Protein 8VSR (pdb70)

Structure (mmCIF, N/CA/C/O backbone):
data_8VSR
#
_entry.id   8VSR
#
_cell.length_a   67.494
_cell.length_b   67.494
_cell.length_c   232.208
_cell.angle_alpha   90.000
_cell.angle_beta   90.000
_cell.angle_gamma   120.000
#
_symmetry.space_group_name_H-M   'P 61'
#
loop_
_entity.id
_entity.type
_entity.pdbx_description
1 polymer Prx
2 polymer Esub1
3 non-polymer DI(HYDROXYETHYL)ETHER
4 non-polymer 'PHOSPHATE ION'
5 water water
#
loop_
_atom_site.group_PDB
_atom_site.id
_atom_site.type_symbol
_atom_site.label_atom_id
_atom_site.label_alt_id
_atom_site.label_comp_id
_atom_site.label_asym_id
_atom_site.label_entity_id
_atom_site.label_seq_id
_atom_site.pdbx_PDB_ins_code
_atom_site.Cartn_x
_atom_site.Cartn_y
_atom_site.Cartn_z
_atom_site.occupancy
_atom_site.B_iso_or_equiv
_atom_site.auth_seq_id
_atom_site.auth_comp_id
_atom_site.auth_asym_id
_atom_site.auth_atom_id
_atom_site.pdbx_PDB_model_num
ATOM 1 N N . MET A 1 1 ? -12.02751 -12.68047 -23.60567 1.000 77.40949 1 MET A N 1
ATOM 2 C CA . MET A 1 1 ? -11.94305 -14.10143 -23.15688 1.000 71.38021 1 MET A CA 1
ATOM 3 C C . MET A 1 1 ? -13.11905 -14.43548 -22.24324 1.000 70.60357 1 MET A C 1
ATOM 4 O O . MET A 1 1 ? -13.49357 -13.63970 -21.38227 1.000 70.71216 1 MET A O 1
ATOM 20 N N . LEU A 1 2 ? -13.70500 -15.61204 -22.44593 1.000 80.93898 2 LEU A N 1
ATOM 21 C CA . LEU A 1 2 ? -14.80825 -16.08157 -21.62085 1.000 77.63392 2 LEU A CA 1
ATOM 22 C C . LEU A 1 2 ? -14.26002 -16.79960 -20.39734 1.000 67.03392 2 LEU A C 1
ATOM 23 O O . LEU A 1 2 ? -13.34255 -17.61681 -20.50065 1.000 67.60542 2 LEU A O 1
ATOM 39 N N . TYR A 1 3 ? -14.83164 -16.49090 -19.23761 1.000 70.93312 3 TYR A N 1
ATOM 40 C CA . TYR A 1 3 ? -14.44888 -17.11251 -17.97815 1.000 72.18775 3 TYR A CA 1
ATOM 41 C C . TYR A 1 3 ? -15.59403 -17.96776 -17.44796 1.000 66.21236 3 TYR A C 1
ATOM 42 O O . TYR A 1 3 ? -16.73237 -17.89602 -17.91868 1.000 65.04140 3 TYR A O 1
ATOM 60 N N . ILE A 1 4 ? -15.27060 -18.78019 -16.43931 1.000 68.84008 4 ILE A N 1
ATOM 61 C CA . ILE A 1 4 ? -16.21398 -19.77330 -15.93475 1.000 68.14568 4 ILE A CA 1
ATOM 62 C C . ILE A 1 4 ? -17.36903 -19.11487 -15.19353 1.000 72.04585 4 ILE A C 1
ATOM 63 O O . ILE A 1 4 ? -18.48116 -19.65663 -15.16268 1.000 69.81845 4 ILE A O 1
ATOM 79 N N . ASP A 1 5 ? -17.14059 -17.94592 -14.59302 1.000 71.95303 5 ASP A N 1
ATOM 80 C CA . ASP A 1 5 ? -18.20622 -17.26269 -13.86869 1.000 67.55908 5 ASP A CA 1
ATOM 81 C C . ASP A 1 5 ? -19.20127 -16.59419 -14.80739 1.000 63.25054 5 ASP A C 1
ATOM 82 O O . ASP A 1 5 ? -20.38585 -16.48289 -14.47220 1.000 66.25560 5 ASP A O 1
ATOM 91 N N . GLU A 1 6 ? -18.74385 -16.14347 -15.97624 1.000 64.49536 6 GLU A N 1
ATOM 92 C CA . GLU A 1 6 ? -19.63615 -15.46947 -16.91153 1.000 63.35581 6 GLU A CA 1
ATOM 93 C C . GLU A 1 6 ? -20.56239 -16.45749 -17.60513 1.000 61.86710 6 GLU A C 1
ATOM 94 O O . GLU A 1 6 ? -21.71963 -16.12551 -17.89138 1.000 60.46756 6 GLU A O 1
ATOM 106 N N . PHE A 1 7 ? -20.07917 -17.67225 -17.86209 1.000 64.49489 7 PHE A N 1
ATOM 107 C CA . PHE A 1 7 ? -20.89853 -18.67802 -18.52730 1.000 62.69851 7 PHE A CA 1
ATOM 108 C C . PHE A 1 7 ? -22.01632 -19.16551 -17.61260 1.000 60.66787 7 PHE A C 1
ATOM 109 O O . PHE A 1 7 ? -23.18410 -19.20998 -18.01589 1.000 59.36368 7 PHE A O 1
ATOM 126 N N . LYS A 1 8 ? -21.68101 -19.53397 -16.37255 1.000 56.11473 8 LYS A N 1
ATOM 127 C CA . LYS A 1 8 ? -22.71512 -19.96844 -15.43849 1.000 60.61281 8 LYS A CA 1
ATOM 128 C C . LYS A 1 8 ? -23.71484 -18.84997 -15.17423 1.000 56.51967 8 LYS A C 1
ATOM 129 O O . LYS A 1 8 ? -24.92159 -19.09715 -15.06498 1.000 53.44446 8 LYS A O 1
ATOM 148 N N . GLU A 1 9 ? -23.22919 -17.61144 -15.05855 1.000 55.48538 9 GLU A N 1
ATOM 149 C CA . GLU A 1 9 ? -24.12785 -16.48835 -14.81742 1.000 53.82759 9 GLU A CA 1
ATOM 150 C C . GLU A 1 9 ? -25.17040 -16.37470 -15.92189 1.000 50.98480 9 GLU A C 1
ATOM 151 O O . GLU A 1 9 ? -26.35917 -16.17256 -15.64657 1.000 47.42009 9 GLU A O 1
ATOM 163 N N . ALA A 1 10 ? -24.74353 -16.50362 -17.18089 1.000 47.00901 10 ALA A N 1
ATOM 164 C CA . ALA A 1 10 ? -25.68380 -16.46343 -18.29296 1.000 51.67465 10 ALA A CA 1
ATOM 165 C C . ALA A 1 10 ? -26.65774 -17.63286 -18.26298 1.000 54.70168 10 ALA A C 1
ATOM 166 O O . ALA A 1 10 ? -27.75288 -17.52961 -18.82793 1.000 50.92146 10 ALA A O 1
ATOM 173 N N . ILE A 1 11 ? -26.28448 -18.74317 -17.62392 1.000 53.44172 11 ILE A N 1
ATOM 174 C CA . ILE A 1 11 ? -27.18887 -19.88335 -17.51609 1.000 49.52363 11 ILE A CA 1
ATOM 175 C C . ILE A 1 11 ? -28.21636 -19.64766 -16.41553 1.000 47.53851 11 ILE A C 1
ATOM 176 O O . ILE A 1 11 ? -29.39703 -19.97763 -16.57390 1.000 48.01647 11 ILE A O 1
ATOM 192 N N . ASP A 1 12 ? -27.78763 -19.06733 -15.28940 1.000 51.46544 12 ASP A N 1
ATOM 193 C CA . ASP A 1 12 ? -28.71810 -18.78553 -14.19970 1.000 50.48359 12 ASP A CA 1
ATOM 194 C C . ASP A 1 12 ? -29.67350 -17.64988 -14.54790 1.000 49.22841 12 ASP A C 1
ATOM 195 O O . ASP A 1 12 ? -30.77531 -17.57416 -13.99297 1.000 48.66588 12 ASP A O 1
ATOM 204 N N . LYS A 1 13 ? -29.26733 -16.74566 -15.44104 1.000 48.39427 13 LYS A N 1
ATOM 205 C CA . LYS A 1 13 ? -30.12200 -15.63816 -15.85052 1.000 44.30813 13 LYS A CA 1
ATOM 206 C C . LYS A 1 13 ? -31.17271 -16.05042 -16.86921 1.000 40.62015 13 LYS A C 1
ATOM 207 O O . LYS A 1 13 ? -32.07091 -15.25561 -17.16779 1.000 42.29405 13 LYS A O 1
ATOM 226 N N . GLY A 1 14 ? -31.08336 -17.26433 -17.40294 1.000 40.04535 14 GLY A N 1
ATOM 227 C CA . GLY A 1 14 ? -31.98633 -17.69429 -18.44746 1.000 41.17473 14 GLY A CA 1
ATOM 228 C C . GLY A 1 14 ? -31.59100 -17.25905 -19.83624 1.000 42.31709 14 GLY A C 1
ATOM 229 O O . GLY A 1 14 ? -32.40647 -17.37087 -20.75832 1.000 39.80894 14 GLY A O 1
ATOM 233 N N . TYR A 1 15 ? -30.36464 -16.76375 -20.01583 1.000 44.25425 15 TYR A N 1
ATOM 234 C CA . TYR A 1 15 ? -29.91227 -16.33933 -21.33449 1.000 44.610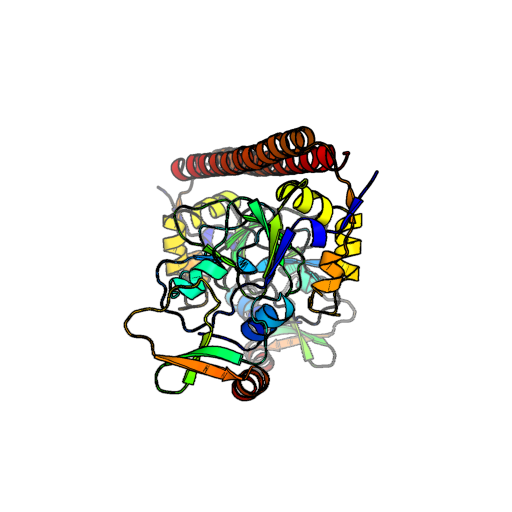57 15 TYR A CA 1
ATOM 235 C C . TYR A 1 15 ? -29.44466 -17.51857 -22.17847 1.000 47.91969 15 TYR A C 1
ATOM 236 O O . TYR A 1 15 ? -29.56846 -17.48220 -23.40845 1.000 49.11112 15 TYR A O 1
ATOM 254 N N . ILE A 1 16 ? -28.91102 -18.55955 -21.54523 1.000 50.61703 16 ILE A N 1
ATOM 255 C CA . ILE A 1 16 ? -28.54749 -19.80429 -22.21377 1.000 47.31676 16 ILE A CA 1
ATOM 256 C C . ILE A 1 16 ? -29.57195 -20.84432 -21.77753 1.000 42.63712 16 ILE A C 1
ATOM 257 O O . ILE A 1 16 ? -29.47812 -21.40472 -20.67954 1.000 47.71821 16 ILE A O 1
ATOM 273 N N . LEU A 1 17 ? -30.55721 -21.10255 -22.62819 1.000 44.53726 17 LEU A N 1
ATOM 274 C CA . LEU A 1 17 ? -31.58973 -22.08923 -22.35821 1.000 45.78581 17 LEU A CA 1
ATOM 275 C C . LEU A 1 17 ? -31.35342 -23.32718 -23.21105 1.000 51.57847 17 LEU A C 1
ATOM 276 O O . LEU A 1 17 ? -30.73049 -23.27263 -24.27438 1.000 47.13183 17 LEU A O 1
ATOM 292 N N . GLY A 1 18 ? -31.86704 -24.45429 -22.72909 1.000 56.15213 18 GLY A N 1
ATOM 293 C CA . GLY A 1 18 ? -31.70797 -25.70998 -23.43000 1.000 61.25005 18 GLY A CA 1
ATOM 294 C C . GLY A 1 18 ? -30.43139 -26.42532 -23.04986 1.000 60.31229 18 GLY A C 1
ATOM 295 O O . GLY A 1 18 ? -29.66163 -26.00168 -22.18410 1.000 54.84879 18 GLY A O 1
ATOM 299 N N . ASP A 1 19 ? -30.20320 -27.54534 -23.72932 1.000 54.01498 19 ASP A N 1
ATOM 300 C CA . ASP A 1 19 ? -29.05138 -28.39140 -23.45673 1.000 60.63553 19 ASP A CA 1
ATOM 301 C C . ASP A 1 19 ? -27.84222 -28.05494 -24.31929 1.000 57.14803 19 ASP A C 1
ATOM 302 O O . ASP A 1 19 ? -26.76272 -28.60773 -24.08254 1.000 58.89405 19 ASP A O 1
ATOM 311 N N . THR A 1 20 ? -27.98679 -27.16198 -25.29668 1.000 57.98658 20 THR A N 1
ATOM 312 C CA . THR A 1 20 ? -26.89559 -26.79467 -26.18620 1.000 57.12081 20 THR A CA 1
ATOM 313 C C . THR A 1 20 ? -26.71611 -25.28321 -26.19549 1.000 51.86473 20 THR A C 1
ATOM 314 O O . THR A 1 20 ? -27.59073 -24.52657 -25.76529 1.000 51.53749 20 THR A O 1
ATOM 325 N N . VAL A 1 21 ? -25.55952 -24.85611 -26.69683 1.000 56.67972 21 VAL A N 1
ATOM 326 C CA . VAL A 1 21 ? -25.19756 -23.44442 -26.75226 1.000 53.46508 21 VAL A CA 1
ATOM 327 C C . VAL A 1 21 ? -24.21529 -23.24675 -27.89712 1.000 46.64441 21 VAL A C 1
ATOM 328 O O . VAL A 1 21 ? -23.36857 -24.10528 -28.15968 1.000 47.98411 21 VAL A O 1
ATOM 341 N N . ALA A 1 22 ? -24.33328 -22.11182 -28.58095 1.000 49.19615 22 ALA A N 1
ATOM 342 C CA . ALA A 1 22 ? -23.37148 -21.74143 -29.60980 1.000 49.22307 22 ALA A CA 1
ATOM 343 C C . ALA A 1 22 ? -22.08985 -21.25077 -28.94886 1.000 48.78505 22 ALA A C 1
ATOM 344 O O . ALA A 1 22 ? -22.13022 -20.41085 -28.04349 1.000 49.32195 22 ALA A O 1
ATOM 351 N N . ILE A 1 23 ? -20.95432 -21.77749 -29.40039 1.000 45.67860 23 ILE A N 1
ATOM 352 C CA . ILE A 1 23 ? -19.65604 -21.48726 -28.80614 1.000 51.32995 23 ILE A CA 1
ATOM 353 C C . ILE A 1 23 ? -18.68832 -21.10489 -29.91631 1.000 53.07237 23 ILE A C 1
ATOM 354 O O . ILE A 1 23 ? -18.52843 -21.84938 -30.89053 1.000 53.78053 23 ILE A O 1
ATOM 370 N N . VAL A 1 24 ? -18.05050 -19.94799 -29.77186 1.000 57.30696 24 VAL A N 1
ATOM 371 C CA . VAL A 1 24 ? -16.96667 -19.54163 -30.65785 1.000 58.87319 24 VAL A CA 1
ATOM 372 C C . VAL A 1 24 ? -15.65770 -20.06044 -30.08052 1.000 60.69612 24 VAL A C 1
ATOM 373 O O . VAL A 1 24 ? -15.36531 -19.85380 -28.89604 1.000 62.50392 24 VAL A O 1
ATOM 386 N N . ARG A 1 25 ? -14.86673 -20.73130 -30.91374 1.000 63.94412 25 ARG A N 1
ATOM 387 C CA . ARG A 1 25 ? -13.57770 -21.27891 -30.50660 1.000 64.29437 25 ARG A CA 1
ATOM 388 C C . ARG A 1 25 ? -12.46187 -20.56654 -31.26139 1.000 64.18025 25 ARG A C 1
ATOM 389 O O . ARG A 1 25 ? -12.46398 -20.53742 -32.49789 1.000 64.08503 25 ARG A O 1
ATOM 410 N N . LYS A 1 26 ? -11.51682 -19.99631 -30.51378 1.000 72.71854 26 LYS A N 1
ATOM 411 C CA . LYS A 1 26 ? -10.28991 -19.45478 -31.08415 1.000 76.20623 26 LYS A CA 1
ATOM 412 C C . LYS A 1 26 ? -9.20574 -20.52126 -30.99928 1.000 76.50342 26 LYS A C 1
ATOM 413 O O . LYS A 1 26 ? -8.83107 -20.94095 -29.89905 1.000 82.17348 26 LYS A O 1
ATOM 432 N N . ASN A 1 27 ? -8.70613 -20.96119 -32.15019 1.000 86.19320 27 ASN A N 1
ATOM 433 C CA . ASN A 1 27 ? -7.57664 -21.88599 -32.19610 1.000 93.41621 27 ASN A CA 1
ATOM 434 C C . ASN A 1 27 ? -7.83567 -23.12361 -31.34152 1.000 88.34756 27 ASN A C 1
ATOM 435 O O . ASN A 1 27 ? -6.93226 -23.66384 -30.69911 1.000 88.16041 27 ASN A O 1
ATOM 446 N N . GLY A 1 28 ? -9.08955 -23.57318 -31.32807 1.000 73.86338 28 GLY A N 1
ATOM 447 C CA . GLY A 1 28 ? -9.46552 -24.79041 -30.65181 1.000 75.38457 28 GLY A CA 1
ATOM 448 C C . GLY A 1 28 ? -9.97168 -24.62024 -29.23497 1.000 83.08063 28 GLY A C 1
ATOM 449 O O . GLY A 1 28 ? -10.66880 -25.50983 -28.73342 1.000 80.59322 28 GLY A O 1
ATOM 453 N N . LYS A 1 29 ? -9.64243 -23.51881 -28.57068 1.000 70.37824 29 LYS A N 1
ATOM 454 C CA . LYS A 1 29 ? -10.06663 -23.29776 -27.19662 1.000 67.76923 29 LYS A CA 1
ATOM 455 C C . LYS A 1 29 ? -11.27680 -22.36799 -27.14708 1.000 67.49139 29 LYS A C 1
ATOM 456 O O . LYS A 1 29 ? -11.52749 -21.57435 -28.05920 1.000 65.62052 29 LYS A O 1
ATOM 475 N N . ILE A 1 30 ? -12.02620 -22.47953 -26.05142 1.000 79.03739 30 ILE A N 1
ATOM 476 C CA . ILE A 1 30 ? -13.25587 -21.71498 -25.88067 1.000 74.65054 30 ILE A CA 1
ATOM 477 C C . ILE A 1 30 ? -12.90603 -20.23884 -25.74794 1.000 72.46868 30 ILE A C 1
ATOM 478 O O . ILE A 1 30 ? -12.12249 -19.84625 -24.87603 1.000 74.90123 30 ILE A O 1
ATOM 494 N N . PHE A 1 31 ? -13.48861 -19.41533 -26.61113 1.000 68.68442 31 PHE A N 1
ATOM 495 C CA . PHE A 1 31 ? -13.32502 -17.96766 -26.56299 1.000 74.88079 31 PHE A CA 1
ATOM 496 C C . PHE A 1 31 ? -14.55669 -17.24380 -26.05770 1.000 70.67474 31 PHE A C 1
ATOM 497 O O . PHE A 1 31 ? -14.43844 -16.34656 -25.21924 1.000 57.74846 31 PHE A O 1
ATOM 514 N N . ASP A 1 32 ? -15.74018 -17.62722 -26.52477 1.000 59.75716 32 ASP A N 1
ATOM 515 C CA . ASP A 1 32 ? -16.96391 -16.93866 -26.14703 1.000 53.32075 32 ASP A CA 1
ATOM 516 C C . ASP A 1 32 ? -18.15244 -17.82752 -26.47947 1.000 51.44722 32 ASP A C 1
ATOM 517 O O . ASP A 1 32 ? -18.03155 -18.82507 -27.19506 1.000 57.22179 32 ASP A O 1
ATOM 526 N N . TYR A 1 33 ? -19.30462 -17.45212 -25.93699 1.000 49.10859 33 TYR A N 1
ATOM 527 C CA . TYR A 1 33 ? -20.58901 -18.03832 -26.28717 1.000 48.20094 33 TYR A CA 1
ATOM 528 C C . TYR A 1 33 ? -21.39722 -17.02082 -27.08103 1.000 47.03099 33 TYR A C 1
ATOM 529 O O . TYR A 1 33 ? -21.08261 -15.82844 -27.11233 1.000 45.99366 33 TYR A O 1
ATOM 547 N N . VAL A 1 34 ? -22.45977 -17.50164 -27.72066 1.000 52.24325 34 VAL A N 1
ATOM 548 C CA . VAL A 1 34 ? -23.31353 -16.66842 -28.55797 1.000 48.78997 34 VAL A CA 1
ATOM 549 C C . VAL A 1 34 ? -24.76480 -16.91940 -28.17379 1.000 52.38000 34 VAL A C 1
ATOM 550 O O . VAL A 1 34 ? -25.21959 -18.06857 -28.16434 1.000 48.81129 34 VAL A O 1
ATOM 563 N N . LEU A 1 35 ? -25.48433 -15.85209 -27.85963 1.000 57.18399 35 LEU A N 1
ATOM 564 C CA . LEU A 1 35 ? -26.89757 -15.93249 -27.51863 1.000 58.40647 35 LEU A CA 1
ATOM 565 C C . LEU A 1 35 ? -27.74107 -15.72409 -28.76635 1.000 59.46719 35 LEU A C 1
ATOM 566 O O . LEU A 1 35 ? -27.23401 -15.32984 -29.81941 1.000 56.46623 35 LEU A O 1
ATOM 582 N N . PRO A 1 36 ? -29.04861 -15.99267 -28.68313 1.000 75.15057 36 PRO A N 1
ATOM 583 C CA . PRO A 1 36 ? -29.87135 -16.02601 -29.90654 1.000 79.36920 36 PRO A CA 1
ATOM 584 C C . PRO A 1 36 ? -29.70884 -14.84431 -30.85065 1.000 75.79844 36 PRO A C 1
ATOM 585 O O . PRO A 1 36 ? -29.61114 -15.05866 -32.06587 1.000 73.15099 36 PRO A O 1
ATOM 596 N N . HIS A 1 37 ? -29.67329 -13.61147 -30.34785 1.000 55.32288 37 HIS A N 1
ATOM 597 C CA . HIS A 1 37 ? -29.74023 -12.43732 -31.21029 1.000 52.77257 37 HIS A CA 1
ATOM 598 C C . HIS A 1 37 ? -28.41056 -11.70014 -31.31889 1.000 48.59796 37 HIS A C 1
ATOM 599 O O . HIS A 1 37 ? -28.38602 -10.52814 -31.70907 1.000 49.60804 37 HIS A O 1
ATOM 613 N N . GLU A 1 38 ? -27.30687 -12.36478 -31.00494 1.000 50.35931 38 GLU A N 1
ATOM 614 C CA . GLU A 1 38 ? -26.00180 -11.72527 -31.00532 1.000 47.36910 38 GLU A CA 1
ATOM 615 C C . GLU A 1 38 ? -25.30401 -11.91459 -32.34743 1.000 48.65499 38 GLU A C 1
ATOM 616 O O . GLU A 1 38 ? -25.64021 -12.80023 -33.13704 1.000 46.59742 38 GLU A O 1
ATOM 628 N N . LYS A 1 39 ? -24.32217 -11.05352 -32.59764 1.000 64.04048 39 LYS A N 1
ATOM 629 C CA . LYS A 1 39 ? -23.65702 -10.96235 -33.89047 1.000 59.99915 39 LYS A CA 1
ATOM 630 C C . LYS A 1 39 ? -22.34824 -11.73974 -33.84136 1.000 56.30419 39 LYS A C 1
ATOM 631 O O . LYS A 1 39 ? -21.46818 -11.43079 -33.03007 1.000 48.93852 39 LYS A O 1
ATOM 650 N N . VAL A 1 40 ? -22.22842 -12.75045 -34.69910 1.000 59.07815 40 VAL A N 1
ATOM 651 C CA . VAL A 1 40 ? -20.98504 -13.49555 -34.85375 1.000 58.53934 40 VAL A CA 1
ATOM 652 C C . VAL A 1 40 ? -20.19382 -12.87949 -35.99943 1.000 63.31294 40 VAL A C 1
ATOM 653 O O . VAL A 1 40 ? -20.73899 -12.62999 -37.08218 1.000 72.75078 40 VAL A O 1
ATOM 666 N N . ARG A 1 41 ? -18.91004 -12.62574 -35.76167 1.000 65.80658 41 ARG A N 1
ATOM 667 C CA . ARG A 1 41 ? -18.06960 -12.02128 -36.78449 1.000 77.37828 41 ARG A CA 1
ATOM 668 C C . ARG A 1 41 ? -17.82881 -13.00687 -37.92199 1.000 80.01814 41 ARG A C 1
ATOM 669 O O . ARG A 1 41 ? -17.86821 -14.22705 -37.73917 1.000 76.49629 41 ARG A O 1
ATOM 690 N N . ASP A 1 42 ? -17.57958 -12.46170 -39.11394 1.000 82.86235 42 ASP A N 1
ATOM 691 C CA . ASP A 1 42 ? -17.41240 -13.30393 -40.29034 1.000 86.76185 42 ASP A CA 1
ATOM 692 C C . ASP A 1 42 ? -16.26708 -14.29477 -40.13953 1.000 84.32609 42 ASP A C 1
ATOM 693 O O . ASP A 1 42 ? -16.28277 -15.34261 -40.79607 1.000 80.87484 42 ASP A O 1
ATOM 702 N N . ASP A 1 43 ? -15.29164 -14.00138 -39.28446 1.000 83.62918 43 ASP A N 1
ATOM 703 C CA . ASP A 1 43 ? -14.07988 -14.79772 -39.18732 1.000 78.80157 43 ASP A CA 1
ATOM 704 C C . ASP A 1 43 ? -14.06788 -15.73124 -37.98290 1.000 79.73401 43 ASP A C 1
ATOM 705 O O . ASP A 1 43 ? -13.00746 -16.26627 -37.64229 1.000 78.15487 43 ASP A O 1
ATOM 714 N N . GLU A 1 44 ? -15.20689 -15.94512 -37.33331 1.000 76.35875 44 GLU A N 1
ATOM 715 C CA . GLU A 1 44 ? -15.25684 -16.71982 -36.10287 1.000 71.49674 44 GLU A CA 1
ATOM 716 C C . GLU A 1 44 ? -15.93842 -18.06201 -36.32957 1.000 68.26169 44 GLU A C 1
ATOM 717 O O . GLU A 1 44 ? -16.85030 -18.18990 -37.15165 1.000 66.84408 44 GLU A O 1
ATOM 729 N N . VAL A 1 45 ? -15.47524 -19.06001 -35.58155 1.000 73.13629 45 VAL A N 1
ATOM 730 C CA . VAL A 1 45 ? -15.85735 -20.45388 -35.76990 1.000 71.19043 45 VAL A CA 1
ATOM 731 C C . VAL A 1 45 ? -16.86439 -20.81185 -34.68721 1.000 64.85002 45 VAL A C 1
ATOM 732 O O . VAL A 1 45 ? -16.50803 -20.91401 -33.50878 1.000 61.90122 45 VAL A O 1
ATOM 745 N N . VAL A 1 46 ? -18.11789 -21.02590 -35.08213 1.000 61.81744 46 VAL A N 1
ATOM 746 C CA . VAL A 1 46 ? -19.20020 -21.31019 -34.14635 1.000 64.14572 46 VAL A CA 1
ATOM 747 C C . VAL A 1 46 ? -19.52385 -22.79625 -34.18467 1.000 55.37790 46 VAL A C 1
ATOM 748 O O . VAL A 1 46 ? -19.75447 -23.36630 -35.25876 1.000 49.19784 46 VAL A O 1
ATOM 761 N N . THR A 1 47 ? -19.54256 -23.42013 -33.00894 1.000 58.35187 47 THR A N 1
ATOM 762 C CA . THR A 1 47 ? -19.97808 -24.79716 -32.83960 1.000 54.41245 47 THR A CA 1
ATOM 763 C C . THR A 1 47 ? -21.07468 -24.82270 -31.78380 1.000 52.49286 47 THR A C 1
ATOM 764 O O . THR A 1 47 ? -21.08501 -24.00163 -30.86189 1.000 55.42746 47 THR A O 1
ATOM 775 N N . VAL A 1 48 ? -22.00622 -25.75845 -31.92852 1.000 55.32233 48 VAL A N 1
ATOM 776 C CA . VAL A 1 48 ? -23.08883 -25.94067 -30.96798 1.000 51.37156 48 VAL A CA 1
ATOM 777 C C . VAL A 1 48 ? -22.69738 -27.09661 -30.05686 1.000 51.88243 48 VAL A C 1
ATOM 778 O O . VAL A 1 48 ? -22.59072 -28.24406 -30.50363 1.000 51.13907 48 VAL A O 1
ATOM 791 N N . GLU A 1 49 ? -22.48004 -26.79579 -28.77833 1.000 55.37183 49 GLU A N 1
ATOM 792 C CA . GLU A 1 49 ? -21.99740 -27.76448 -27.80627 1.000 53.07143 49 GLU A CA 1
ATOM 793 C C . GLU A 1 49 ? -22.94916 -27.80785 -26.61782 1.000 55.45991 49 GLU A C 1
ATOM 794 O O . GLU A 1 49 ? -23.81871 -26.94776 -26.45468 1.000 50.59310 49 GLU A O 1
ATOM 806 N N . ARG A 1 50 ? -22.77101 -28.82589 -25.77953 1.000 59.27967 50 ARG A N 1
ATOM 807 C CA . ARG A 1 50 ? -23.62958 -29.04221 -24.62293 1.000 64.64398 50 ARG A CA 1
ATOM 808 C C . ARG A 1 50 ? -23.14647 -28.22251 -23.43352 1.000 67.96513 50 ARG A C 1
ATOM 809 O O . ARG A 1 50 ? -21.94154 -28.08628 -23.20429 1.000 64.41069 50 ARG A O 1
ATOM 830 N N . VAL A 1 51 ? -24.10187 -27.68533 -22.66910 1.000 70.86514 51 VAL A N 1
ATOM 831 C CA . VAL A 1 51 ? -23.75241 -26.75479 -21.60022 1.000 74.46664 51 VAL A CA 1
ATOM 832 C C . VAL A 1 51 ? -22.99025 -27.46479 -20.48835 1.000 75.42716 51 VAL A C 1
ATOM 833 O O . VAL A 1 51 ? -21.99110 -26.94290 -19.97827 1.000 74.06167 51 VAL A O 1
ATOM 846 N N . GLU A 1 52 ? -23.43945 -28.65780 -20.09012 1.000 81.24656 52 GLU A N 1
ATOM 847 C CA . GLU A 1 52 ? -22.71591 -29.39774 -19.06213 1.000 78.71180 52 GLU A CA 1
ATOM 848 C C . GLU A 1 52 ? -21.28283 -29.66422 -19.50338 1.000 77.17201 52 GLU A C 1
ATOM 849 O O . GLU A 1 52 ? -20.34981 -29.57668 -18.69734 1.000 77.24959 52 GLU A O 1
ATOM 861 N N . GLU A 1 53 ? -21.08904 -29.98719 -20.78362 1.000 75.81573 53 GLU A N 1
ATOM 862 C CA . GLU A 1 53 ? -19.75520 -30.28497 -21.29037 1.000 72.73199 53 GLU A CA 1
ATOM 863 C C . GLU A 1 53 ? -18.92656 -29.02517 -21.50066 1.000 71.83970 53 GLU A C 1
ATOM 864 O O . GLU A 1 53 ? -17.70067 -29.06496 -21.34691 1.000 69.88523 53 GLU A O 1
ATOM 876 N N . VAL A 1 54 ? -19.56462 -27.90689 -21.85193 1.000 72.27096 54 VAL A N 1
ATOM 877 C CA . VAL A 1 54 ? -18.83622 -26.64545 -21.93402 1.000 68.65276 54 VAL A CA 1
ATOM 878 C C . VAL A 1 54 ? -18.47915 -26.15289 -20.53921 1.000 68.75019 54 VAL A C 1
ATOM 879 O O . VAL A 1 54 ? -17.44959 -25.49539 -20.34480 1.000 62.30853 54 VAL A O 1
ATOM 892 N N . MET A 1 55 ? -19.31572 -26.46667 -19.54931 1.000 74.04750 55 MET A N 1
ATOM 893 C CA . MET A 1 55 ? -19.06327 -26.03463 -18.18020 1.000 73.55452 55 MET A CA 1
ATOM 894 C C . MET A 1 55 ? -17.92175 -26.81541 -17.54885 1.000 66.80830 55 MET A C 1
ATOM 895 O O . MET A 1 55 ? -17.22644 -26.29261 -16.67059 1.000 67.04819 55 MET A O 1
ATOM 909 N N . VAL A 1 56 ? -17.70936 -28.05664 -17.98483 1.000 72.79559 56 VAL A N 1
ATOM 910 C CA . VAL A 1 56 ? -16.63484 -28.86630 -17.42398 1.000 74.13864 56 VAL A CA 1
ATOM 911 C C . VAL A 1 56 ? -15.30691 -28.56549 -18.10755 1.000 78.86770 56 VAL A C 1
ATOM 912 O O . VAL A 1 56 ? -14.25135 -28.62369 -17.46654 1.000 86.82658 56 VAL A O 1
ATOM 925 N N . GLU A 1 57 ? -15.32307 -28.24085 -19.40211 1.000 73.50334 57 GLU A N 1
ATOM 926 C CA . GLU A 1 57 ? -14.08046 -27.86884 -20.06999 1.000 73.89958 57 GLU A CA 1
ATOM 927 C C . GLU A 1 57 ? -13.52428 -26.56393 -19.51519 1.000 79.30299 57 GLU A C 1
ATOM 928 O O . GLU A 1 57 ? -12.30267 -26.37710 -19.47642 1.000 83.12935 57 GLU A O 1
ATOM 940 N N . LEU A 1 58 ? -14.40104 -25.65505 -19.08292 1.000 87.06251 58 LEU A N 1
ATOM 941 C CA . LEU A 1 58 ? -13.94288 -24.42065 -18.45862 1.000 86.94987 58 LEU A CA 1
ATOM 942 C C . LEU A 1 58 ? -13.33255 -24.67965 -17.08805 1.000 94.13852 58 LEU A C 1
ATOM 943 O O . LEU A 1 58 ? -12.42207 -23.95567 -16.66910 1.000 94.89812 58 LEU A O 1
ATOM 959 N N . ASP A 1 59 ? -13.81576 -25.70443 -16.38191 1.000 88.29540 59 ASP A N 1
ATOM 960 C CA . ASP A 1 59 ? -13.30180 -26.00291 -15.04957 1.000 91.32969 59 ASP A CA 1
ATOM 961 C C . ASP A 1 59 ? -11.78398 -26.13351 -15.05469 1.000 89.87738 59 ASP A C 1
ATOM 962 O O . ASP A 1 59 ? -11.10497 -25.61139 -14.16198 1.000 79.71799 59 ASP A O 1
ATOM 971 N N . LYS A 1 60 ? -11.23507 -26.82602 -16.04979 1.000 98.32968 60 LYS A N 1
ATOM 972 C CA . LYS A 1 60 ? -9.79001 -26.98449 -16.16816 1.000 92.40284 60 LYS A CA 1
ATOM 973 C C . LYS A 1 60 ? -9.09453 -25.62494 -16.21607 1.000 94.52982 60 LYS A C 1
ATOM 974 O O . LYS A 1 60 ? -9.18088 -24.90653 -17.21301 1.000 84.59601 60 LYS A O 1
ATOM 993 N N . ARG B 2 5 ? -45.28463 2.09374 3.98784 1.000 96.52198 13 ARG B N 1
ATOM 994 C CA . ARG B 2 5 ? -44.97451 2.20438 2.55847 1.000 91.69846 13 ARG B CA 1
ATOM 995 C C . ARG B 2 5 ? -44.94843 0.83470 1.87748 1.000 86.71752 13 ARG B C 1
ATOM 996 O O . ARG B 2 5 ? -44.52998 -0.13478 2.49570 1.000 81.85788 13 ARG B O 1
ATOM 1017 N N . GLU B 2 6 ? -45.39699 0.74380 0.62228 1.000 74.74324 14 GLU B N 1
ATOM 1018 C CA . GLU B 2 6 ? -45.17034 -0.47998 -0.12412 1.000 75.41409 14 GLU B CA 1
ATOM 1019 C C . GLU B 2 6 ? -43.72205 -0.52891 -0.59317 1.000 69.55895 14 GLU B C 1
ATOM 1020 O O . GLU B 2 6 ? -43.08138 0.49969 -0.82403 1.000 65.98456 14 GLU B O 1
ATOM 1032 N N . LYS B 2 7 ? -43.21634 -1.73423 -0.75299 1.000 67.52837 15 LYS B N 1
ATOM 1033 C CA . LYS B 2 7 ? -41.82602 -1.93617 -1.10973 1.000 60.93131 15 LYS B CA 1
ATOM 1034 C C . LYS B 2 7 ? -41.75541 -2.91618 -2.25861 1.000 59.74369 15 LYS B C 1
ATOM 1035 O O . LYS B 2 7 ? -42.47436 -3.92016 -2.27093 1.000 61.04162 15 LYS B O 1
ATOM 1054 N N . VAL B 2 8 ? -40.89541 -2.61074 -3.22110 1.000 53.74751 16 VAL B N 1
ATOM 1055 C CA . VAL B 2 8 ? -40.58767 -3.52071 -4.31464 1.000 48.52468 16 VAL B CA 1
ATOM 1056 C C . VAL B 2 8 ? -39.24674 -4.17104 -4.03233 1.000 48.88292 16 VAL B C 1
ATOM 1057 O O . VAL B 2 8 ? -38.29056 -3.50260 -3.61625 1.000 57.41018 16 VAL B O 1
ATOM 1070 N N . THR B 2 9 ? -39.16863 -5.47721 -4.26154 1.000 45.97997 17 THR B N 1
ATOM 1071 C CA . THR B 2 9 ? -37.90805 -6.18792 -4.09708 1.000 45.60178 17 THR B CA 1
ATOM 1072 C C . THR B 2 9 ? -36.96197 -5.82281 -5.23462 1.000 49.52699 17 THR B C 1
ATOM 1073 O O . THR B 2 9 ? -37.36884 -5.71170 -6.39375 1.000 49.83541 17 THR B O 1
ATOM 1084 N N . LEU B 2 10 ? -35.68746 -5.61919 -4.88993 1.000 49.56213 18 LEU B N 1
ATOM 1085 C CA . LEU B 2 10 ? -34.73608 -5.06439 -5.84883 1.000 50.18819 18 LEU B CA 1
ATOM 1086 C C . LEU B 2 10 ? -34.69801 -5.88398 -7.13228 1.000 44.45970 18 LEU B C 1
ATOM 1087 O O . LEU B 2 10 ? -34.54761 -5.33219 -8.22700 1.000 42.29782 18 LEU B O 1
ATOM 1103 N N . GLY B 2 11 ? -34.86294 -7.20460 -7.02067 1.000 48.83599 19 GLY B N 1
ATOM 1104 C CA . GLY B 2 11 ? -34.79917 -8.06418 -8.18911 1.000 48.15882 19 GLY B CA 1
ATOM 1105 C C . GLY B 2 11 ? -35.96325 -7.92113 -9.14882 1.000 43.79907 19 GLY B C 1
ATOM 1106 O O . GLY B 2 11 ? -35.86908 -8.38256 -10.29138 1.000 44.79426 19 GLY B O 1
ATOM 1110 N N . THR B 2 12 ? -37.06506 -7.30435 -8.71411 1.000 48.00369 20 THR B N 1
ATOM 1111 C CA . THR B 2 12 ? -38.21390 -7.10816 -9.59187 1.000 51.12450 20 THR B CA 1
ATOM 1112 C C . THR B 2 12 ? -38.17063 -5.78529 -10.35072 1.000 49.93469 20 THR B C 1
ATOM 1113 O O . THR B 2 12 ? -39.01953 -5.56405 -11.22270 1.000 51.16405 20 THR B O 1
ATOM 1124 N N . VAL B 2 13 ? -37.20690 -4.90751 -10.04986 1.000 50.62380 21 VAL B N 1
ATOM 1125 C CA . VAL B 2 13 ? -37.13886 -3.58974 -10.66824 1.000 50.86366 21 VAL B CA 1
ATOM 1126 C C . VAL B 2 13 ? -35.79915 -3.30485 -11.32559 1.000 50.48456 21 VAL B C 1
ATOM 1127 O O . VAL B 2 13 ? -35.62466 -2.23176 -11.90392 1.000 42.53433 21 VAL B O 1
ATOM 1140 N N . VAL B 2 14 ? -34.83345 -4.22673 -11.26297 1.000 53.95017 22 VAL B N 1
ATOM 1141 C CA . VAL B 2 14 ? -33.53464 -4.02130 -11.88906 1.000 60.31056 22 VAL B CA 1
ATOM 1142 C C . VAL B 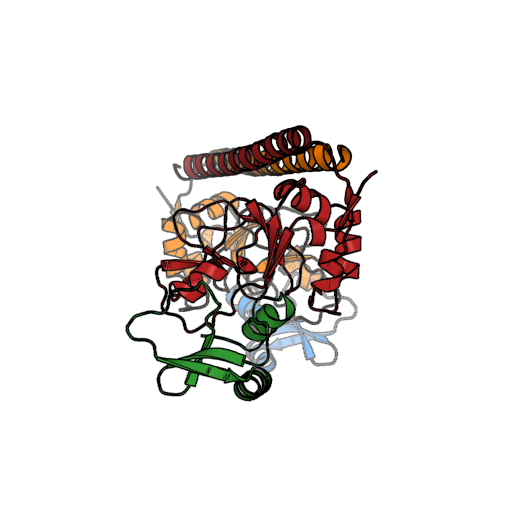2 14 ? -33.07730 -5.29228 -12.59378 1.000 52.58295 22 VAL B C 1
ATOM 1143 O O . VAL B 2 14 ? -33.52394 -6.40087 -12.29263 1.000 38.28091 22 VAL B O 1
ATOM 1156 N N . ASP B 2 15 ? -32.16590 -5.10529 -13.54436 1.000 47.56429 23 ASP B N 1
ATOM 1157 C CA . ASP B 2 15 ? -31.41412 -6.18703 -14.16552 1.000 42.00144 23 ASP B CA 1
ATOM 1158 C C . ASP B 2 15 ? -30.02176 -6.19526 -13.54542 1.000 38.07750 23 ASP B C 1
ATOM 1159 O O . ASP B 2 15 ? -29.32070 -5.17783 -13.57442 1.000 40.26768 23 ASP B O 1
ATOM 1168 N N . CYS B 2 16 ? -29.62663 -7.33056 -12.97950 1.000 36.25570 24 CYS B N 1
ATOM 1169 C CA . CYS B 2 16 ? -28.40234 -7.42745 -12.19517 1.000 38.53248 24 CYS B CA 1
ATOM 1170 C C . CYS B 2 16 ? -27.43138 -8.38880 -12.86205 1.000 36.87026 24 CYS B C 1
ATOM 1171 O O . CYS B 2 16 ? -27.81976 -9.48793 -13.26927 1.000 41.98930 24 CYS B O 1
ATOM 1179 N N . PHE B 2 17 ? -26.17271 -7.96788 -12.97651 1.000 40.96829 25 PHE B N 1
ATOM 1180 C CA . PHE B 2 17 ? -25.12360 -8.82337 -13.51260 1.000 45.10598 25 PHE B CA 1
ATOM 1181 C C . PHE B 2 17 ? -23.77676 -8.39929 -12.94550 1.000 46.34429 25 PHE B C 1
ATOM 1182 O O . PHE B 2 17 ? -23.51923 -7.20810 -12.75435 1.000 44.35576 25 PHE B O 1
ATOM 1199 N N . LYS B 2 18 ? -22.92556 -9.38546 -12.67460 1.000 46.35774 26 LYS B N 1
ATOM 1200 C CA . LYS B 2 18 ? -21.55972 -9.10346 -12.26428 1.000 44.18999 26 LYS B CA 1
ATOM 1201 C C . LYS B 2 18 ? -20.76272 -8.53909 -13.43752 1.000 49.33478 26 LYS B C 1
ATOM 1202 O O . LYS B 2 18 ? -21.09426 -8.74592 -14.60777 1.000 44.43776 26 LYS B O 1
ATOM 1221 N N . GLY B 2 19 ? -19.69125 -7.81893 -13.10731 1.000 56.82636 27 GLY B N 1
ATOM 1222 C CA . GLY B 2 19 ? -18.85943 -7.21187 -14.12180 1.000 49.79843 27 GLY B CA 1
ATOM 1223 C C . GLY B 2 19 ? -17.95553 -8.20777 -14.82309 1.000 51.88571 27 GLY B C 1
ATOM 1224 O O . GLY B 2 19 ? -17.87277 -9.38372 -14.47093 1.000 50.86144 27 GLY B O 1
ATOM 1228 N N . LYS B 2 20 ? -17.25511 -7.70647 -15.83721 1.000 58.89877 28 LYS B N 1
ATOM 1229 C CA . LYS B 2 20 ? -16.38924 -8.54261 -16.65579 1.000 63.27789 28 LYS B CA 1
ATOM 1230 C C . LYS B 2 20 ? -15.09447 -8.86506 -15.92230 1.000 64.33723 28 LYS B C 1
ATOM 1231 O O . LYS B 2 20 ? -14.48320 -7.99518 -15.29518 1.000 54.75626 28 LYS B O 1
ATOM 1250 N N . ALA B 2 21 ? -14.67899 -10.12701 -16.00738 1.000 70.51116 29 ALA B N 1
ATOM 1251 C CA . ALA B 2 21 ? -13.39628 -10.55099 -15.46109 1.000 71.97709 29 ALA B CA 1
ATOM 1252 C C . ALA B 2 21 ? -12.29676 -10.20870 -16.45877 1.000 72.11218 29 ALA B C 1
ATOM 1253 O O . ALA B 2 21 ? -12.29218 -10.71863 -17.58459 1.000 76.73279 29 ALA B O 1
ATOM 1260 N N . VAL B 2 22 ? -11.37264 -9.34351 -16.05328 1.000 86.55157 30 VAL B N 1
ATOM 1261 C CA . VAL B 2 22 ? -10.28916 -8.88407 -16.91291 1.000 107.72040 30 VAL B CA 1
ATOM 1262 C C . VAL B 2 22 ? -8.97005 -9.25655 -16.25091 1.000 110.27410 30 VAL B C 1
ATOM 1263 O O . VAL B 2 22 ? -8.70658 -8.85482 -15.11043 1.000 107.95151 30 VAL B O 1
ATOM 1276 N N . SER B 2 23 ? -8.14718 -10.02475 -16.95994 1.000 107.29747 31 SER B N 1
ATOM 1277 C CA . SER B 2 23 ? -6.82532 -10.36180 -16.45581 1.000 119.19849 31 SER B CA 1
ATOM 1278 C C . SER B 2 23 ? -5.91190 -9.14040 -16.52884 1.000 128.30363 31 SER B C 1
ATOM 1279 O O . SER B 2 23 ? -6.14277 -8.20410 -17.29744 1.000 130.52899 31 SER B O 1
ATOM 1287 N N . SER B 2 24 ? -4.85933 -9.15510 -15.70835 1.000 117.36682 32 SER B N 1
ATOM 1288 C CA . SER B 2 24 ? -3.94645 -8.01848 -15.66889 1.000 119.20053 32 SER B CA 1
ATOM 1289 C C . SER B 2 24 ? -3.21956 -7.82160 -16.99317 1.000 115.39898 32 SER B C 1
ATOM 1290 O O . SER B 2 24 ? -2.73936 -6.71665 -17.26772 1.000 119.45634 32 SER B O 1
ATOM 1298 N N . LYS B 2 25 ? -3.13092 -8.85814 -17.82262 1.000 132.96899 33 LYS B N 1
ATOM 1299 C CA . LYS B 2 25 ? -2.48693 -8.73933 -19.12872 1.000 128.86001 33 LYS B CA 1
ATOM 1300 C C . LYS B 2 25 ? -3.54186 -8.30235 -20.13528 1.000 121.75188 33 LYS B C 1
ATOM 1301 O O . LYS B 2 25 ? -4.24633 -9.12302 -20.72499 1.000 122.57451 33 LYS B O 1
ATOM 1320 N N . VAL B 2 26 ? -3.65378 -6.99009 -20.33944 1.000 127.19389 34 VAL B N 1
ATOM 1321 C CA . VAL B 2 26 ? -4.56303 -6.44642 -21.33613 1.000 112.20851 34 VAL B CA 1
ATOM 1322 C C . VAL B 2 26 ? -3.80393 -5.48173 -22.23203 1.000 109.73224 34 VAL B C 1
ATOM 1323 O O . VAL B 2 26 ? -2.75826 -4.94104 -21.86749 1.000 110.90271 34 VAL B O 1
ATOM 1336 N N . VAL B 2 27 ? -4.35771 -5.26820 -23.41857 1.000 147.73936 35 VAL B N 1
ATOM 1337 C CA . VAL B 2 27 ? -3.87550 -4.23689 -24.32982 1.000 113.21864 35 VAL B CA 1
ATOM 1338 C C . VAL B 2 27 ? -4.66001 -2.96583 -24.02728 1.000 110.31176 35 VAL B C 1
ATOM 1339 O O . VAL B 2 27 ? -5.83829 -2.87575 -24.40136 1.000 113.72379 35 VAL B O 1
ATOM 1352 N N . PRO B 2 28 ? -4.07696 -1.96811 -23.34801 1.000 127.23891 36 PRO B N 1
ATOM 1353 C CA . PRO B 2 28 ? -4.80357 -0.70127 -23.17349 1.000 120.46810 36 PRO B CA 1
ATOM 1354 C C . PRO B 2 28 ? -5.35995 -0.21959 -24.50166 1.000 112.70509 36 PRO B C 1
ATOM 1355 O O . PRO B 2 28 ? -4.60209 0.14862 -25.40496 1.000 116.75091 36 PRO B O 1
ATOM 1366 N N . GLY B 2 29 ? -6.68369 -0.24188 -24.63111 1.000 100.55776 37 GLY B N 1
ATOM 1367 C CA . GLY B 2 29 ? -7.32406 0.03666 -25.89776 1.000 85.66214 37 GLY B CA 1
ATOM 1368 C C . GLY B 2 29 ? -8.25288 1.22727 -25.84497 1.000 80.27262 37 GLY B C 1
ATOM 1369 O O . GLY B 2 29 ? -7.80867 2.35729 -25.62391 1.000 84.86066 37 GLY B O 1
ATOM 1373 N N . ASP B 2 30 ? -9.54587 0.98756 -26.03967 1.000 72.00364 38 ASP B N 1
ATOM 1374 C CA . ASP B 2 30 ? -10.52782 2.05887 -26.10002 1.000 82.51872 38 ASP B CA 1
ATOM 1375 C C . ASP B 2 30 ? -11.59023 1.99065 -25.01452 1.000 73.68250 38 ASP B C 1
ATOM 1376 O O . ASP B 2 30 ? -12.14691 3.03179 -24.65941 1.000 69.08230 38 ASP B O 1
ATOM 1385 N N . VAL B 2 31 ? -11.88047 0.81368 -24.47057 1.000 62.94504 39 VAL B N 1
ATOM 1386 C CA . VAL B 2 31 ? -12.93990 0.66478 -23.47975 1.000 63.42844 39 VAL B CA 1
ATOM 1387 C C . VAL B 2 31 ? -12.36395 0.91038 -22.09161 1.000 63.05854 39 VAL B C 1
ATOM 1388 O O . VAL B 2 31 ? -11.31993 0.35361 -21.73025 1.000 62.81638 39 VAL B O 1
ATOM 1401 N N . GLY B 2 32 ? -13.04124 1.75650 -21.31505 1.000 62.91602 40 GLY B N 1
ATOM 1402 C CA . GLY B 2 32 ? -12.61748 2.01190 -19.95892 1.000 58.80228 40 GLY B CA 1
ATOM 1403 C C . GLY B 2 32 ? -13.11465 0.95821 -18.99170 1.000 60.97861 40 GLY B C 1
ATOM 1404 O O . GLY B 2 32 ? -14.05824 0.21841 -19.26344 1.000 63.57112 40 GLY B O 1
ATOM 1408 N N . LEU B 2 33 ? -12.45985 0.89827 -17.83502 1.000 58.82090 41 LEU B N 1
ATOM 1409 C CA . LEU B 2 33 ? -12.74540 -0.10785 -16.82145 1.000 57.62185 41 LEU B CA 1
ATOM 1410 C C . LEU B 2 33 ? -12.89340 0.57015 -15.47054 1.000 57.36804 41 LEU B C 1
ATOM 1411 O O . LEU B 2 33 ? -12.05455 1.39327 -15.09324 1.000 58.04844 41 LEU B O 1
ATOM 1427 N N . ILE B 2 34 ? -13.95471 0.22688 -14.74688 1.000 59.75326 42 ILE B N 1
ATOM 1428 C CA . ILE B 2 34 ? -14.14450 0.67686 -13.37395 1.000 62.14558 42 ILE B CA 1
ATOM 1429 C C . ILE B 2 34 ? -13.81139 -0.48401 -12.44886 1.000 54.86130 42 ILE B C 1
ATOM 1430 O O . ILE B 2 34 ? -14.34900 -1.58845 -12.60338 1.000 50.39282 42 ILE B O 1
ATOM 1446 N N . ASN B 2 35 ? -12.91774 -0.24229 -11.50219 1.000 53.28901 43 ASN B N 1
ATOM 1447 C CA . ASN B 2 35 ? -12.52243 -1.22490 -10.50438 1.000 52.26987 43 ASN B CA 1
ATOM 1448 C C . ASN B 2 35 ? -12.76131 -0.63969 -9.11633 1.000 49.06004 43 ASN B C 1
ATOM 1449 O O . ASN B 2 35 ? -13.13442 0.52689 -8.96415 1.000 54.65592 43 ASN B O 1
ATOM 1460 N N . LEU B 2 36 ? -12.53717 -1.46769 -8.09572 1.000 49.55590 44 LEU B N 1
ATOM 1461 C CA . LEU B 2 36 ? -12.74697 -1.01958 -6.72456 1.000 56.31486 44 LEU B CA 1
ATOM 1462 C C . LEU B 2 36 ? -11.97594 0.26316 -6.43575 1.000 58.12199 44 LEU B C 1
ATOM 1463 O O . LEU B 2 36 ? -12.46273 1.14304 -5.71485 1.000 52.78848 44 LEU B O 1
ATOM 1479 N N . SER B 2 37 ? -10.77291 0.39258 -6.99926 1.000 61.66462 45 SER B N 1
ATOM 1480 C CA . SER B 2 37 ? -9.93991 1.55514 -6.71844 1.000 62.12718 45 SER B CA 1
ATOM 1481 C C . SER B 2 37 ? -10.48266 2.83084 -7.34702 1.000 57.45657 45 SER B C 1
ATOM 1482 O O . SER B 2 37 ? -10.07409 3.92518 -6.94367 1.000 55.74226 45 SER B O 1
ATOM 1490 N N . ASP B 2 38 ? -11.38663 2.72119 -8.31657 1.000 58.62775 46 ASP B N 1
ATOM 1491 C CA . ASP B 2 38 ? -11.97322 3.88632 -8.96190 1.000 61.09425 46 ASP B CA 1
ATOM 1492 C C . ASP B 2 38 ? -13.31424 4.28199 -8.35582 1.000 59.00306 46 ASP B C 1
ATOM 1493 O O . ASP B 2 38 ? -13.94123 5.23079 -8.83704 1.000 53.43223 46 ASP B O 1
ATOM 1502 N N . MET B 2 39 ? -13.76589 3.59211 -7.31206 1.000 58.93368 47 MET B N 1
ATOM 1503 C CA . MET B 2 39 ? -15.04383 3.89267 -6.66886 1.000 59.26601 47 MET B CA 1
ATOM 1504 C C . MET B 2 39 ? -14.76842 4.77662 -5.45608 1.000 56.68673 47 MET B C 1
ATOM 1505 O O . MET B 2 39 ? -14.53424 4.28999 -4.35254 1.000 56.69762 47 MET B O 1
ATOM 1519 N N . GLY B 2 40 ? -14.78398 6.09280 -5.66423 1.000 62.58909 48 GLY B N 1
ATOM 1520 C CA . GLY B 2 40 ? -14.67623 7.00709 -4.55084 1.000 67.53157 48 GLY B CA 1
ATOM 1521 C C . GLY B 2 40 ? -16.01370 7.20816 -3.85891 1.000 75.16786 48 GLY B C 1
ATOM 1522 O O . GLY B 2 40 ? -17.05146 6.72865 -4.31171 1.000 79.66918 48 GLY B O 1
ATOM 1526 N N . THR B 2 41 ? -15.98371 7.93487 -2.73834 1.000 73.09494 49 THR B N 1
ATOM 1527 C CA . THR B 2 41 ? -17.21643 8.23168 -2.01585 1.000 80.95280 49 THR B CA 1
ATOM 1528 C C . THR B 2 41 ? -18.03218 9.32370 -2.69586 1.000 76.56162 49 THR B C 1
ATOM 1529 O O . THR B 2 41 ? -19.24992 9.38744 -2.49274 1.000 70.15125 49 THR B O 1
ATOM 1540 N N . LEU B 2 42 ? -17.39294 10.16871 -3.50698 1.000 72.51590 50 LEU B N 1
ATOM 1541 C CA . LEU B 2 42 ? -18.06325 11.24723 -4.21915 1.000 74.12227 50 LEU B CA 1
ATOM 1542 C C . LEU B 2 42 ? -18.37501 10.88051 -5.66768 1.000 68.91136 50 LEU B C 1
ATOM 1543 O O . LEU B 2 42 ? -18.67378 11.76732 -6.47555 1.000 67.60031 50 LEU B O 1
ATOM 1559 N N . GLY B 2 43 ? -18.31373 9.59931 -6.00802 1.000 68.21132 51 GLY B N 1
ATOM 1560 C CA . GLY B 2 43 ? -18.54736 9.12416 -7.35557 1.000 57.55708 51 GLY B CA 1
ATOM 1561 C C . GLY B 2 43 ? -17.35819 8.34707 -7.87958 1.000 59.30592 51 GLY B C 1
ATOM 1562 O O . GLY B 2 43 ? -16.38684 8.07842 -7.16675 1.000 63.94488 51 GLY B O 1
ATOM 1566 N N . ILE B 2 44 ? -17.44119 7.98461 -9.15323 1.000 55.35551 52 ILE B N 1
ATOM 1567 C CA . ILE B 2 44 ? -16.38824 7.20940 -9.79769 1.000 56.64012 52 ILE B CA 1
ATOM 1568 C C . ILE B 2 44 ? -15.28065 8.14677 -10.25585 1.000 55.83558 52 ILE B C 1
ATOM 1569 O O . ILE B 2 44 ? -15.54097 9.25311 -10.74373 1.000 52.08670 52 ILE B O 1
ATOM 1585 N N . GLN B 2 45 ? -14.03236 7.70388 -10.09422 1.000 61.54434 53 GLN B N 1
ATOM 1586 C CA . GLN B 2 45 ? -12.86455 8.47458 -10.52287 1.000 55.03074 53 GLN B CA 1
ATOM 1587 C C . GLN B 2 45 ? -12.60112 8.14394 -11.98960 1.000 53.97900 53 GLN B C 1
ATOM 1588 O O . GLN B 2 45 ? -11.74128 7.33305 -12.34020 1.000 53.39987 53 GLN B O 1
ATOM 1602 N N . TYR B 2 46 ? -13.37318 8.79425 -12.86283 1.000 55.44038 54 TYR B N 1
ATOM 1603 C CA . TYR B 2 46 ? -13.32140 8.48898 -14.28783 1.000 55.12132 54 TYR B CA 1
ATOM 1604 C C . TYR B 2 46 ? -11.97124 8.80849 -14.91450 1.000 57.42780 54 TYR B C 1
ATOM 1605 O O . TYR B 2 46 ? -11.63482 8.23512 -15.95834 1.000 60.22489 54 TYR B O 1
ATOM 1623 N N . HIS B 2 47 ? -11.19060 9.70440 -14.30205 1.000 54.91285 55 HIS B N 1
ATOM 1624 C CA . HIS B 2 47 ? -9.95113 10.16303 -14.91665 1.000 59.30692 55 HIS B CA 1
ATOM 1625 C C . HIS B 2 47 ? -8.82812 9.13543 -14.83382 1.000 54.23018 55 HIS B C 1
ATOM 1626 O O . HIS B 2 47 ? -7.90926 9.17893 -15.65980 1.000 56.41882 55 HIS B O 1
ATOM 1640 N N . GLN B 2 48 ? -8.87235 8.21693 -13.86741 1.000 57.55687 56 GLN B N 1
ATOM 1641 C CA . GLN B 2 48 ? -7.79716 7.25580 -13.65401 1.000 58.54971 56 GLN B CA 1
ATOM 1642 C C . GLN B 2 48 ? -8.21393 5.82801 -13.99524 1.000 57.56047 56 GLN B C 1
ATOM 1643 O O . GLN B 2 48 ? -7.68156 4.87134 -13.42950 1.000 58.76924 56 GLN B O 1
ATOM 1657 N N . LEU B 2 49 ? -9.15391 5.66384 -14.91976 1.000 56.95678 57 LEU B N 1
ATOM 1658 C CA . LEU B 2 49 ? -9.63182 4.33391 -15.26590 1.000 55.18676 57 LEU B CA 1
ATOM 1659 C C . LEU B 2 49 ? -8.62630 3.61336 -16.15658 1.000 65.19429 57 LEU B C 1
ATOM 1660 O O . LEU B 2 49 ? -8.01679 4.21130 -17.04835 1.000 65.18715 57 LEU B O 1
ATOM 1676 N N . ARG B 2 50 ? -8.45748 2.31885 -15.90129 1.000 76.44098 58 ARG B N 1
ATOM 1677 C CA . ARG B 2 50 ? -7.60457 1.46289 -16.71609 1.000 75.33573 58 ARG B CA 1
ATOM 1678 C C . ARG B 2 50 ? -8.31775 1.13860 -18.02233 1.000 75.22701 58 ARG B C 1
ATOM 1679 O O . ARG B 2 50 ? -9.43058 0.60316 -18.01149 1.000 74.90704 58 ARG B O 1
ATOM 1700 N N . THR B 2 51 ? -7.68193 1.46731 -19.14264 1.000 76.33053 59 THR B N 1
ATOM 1701 C CA . THR B 2 51 ? -8.23380 1.19994 -20.46285 1.000 80.18541 59 THR B CA 1
ATOM 1702 C C . THR B 2 51 ? -7.79334 -0.17660 -20.95021 1.000 91.43043 59 THR B C 1
ATOM 1703 O O . THR B 2 51 ? -6.76086 -0.70245 -20.52676 1.000 96.39558 59 THR B O 1
ATOM 1714 N N . PHE B 2 52 ? -8.59139 -0.76512 -21.83745 1.000 96.91588 60 PHE B N 1
ATOM 1715 C CA . PHE B 2 52 ? -8.24827 -2.05693 -22.42938 1.000 100.57218 60 PHE B CA 1
ATOM 1716 C C . PHE B 2 52 ? -9.12019 -2.27573 -23.66437 1.000 94.35127 60 PHE B C 1
ATOM 1717 O O . PHE B 2 52 ? -9.80729 -1.36004 -24.12928 1.000 93.21796 60 PHE B O 1
ATOM 1734 N N . GLN B 2 53 ? -9.06911 -3.48850 -24.21447 1.000 84.50303 61 GLN B N 1
ATOM 1735 C CA . GLN B 2 53 ? -9.71123 -3.82672 -25.47861 1.000 78.05772 61 GLN B CA 1
ATOM 1736 C C . GLN B 2 53 ? -10.66628 -4.99554 -25.28561 1.000 71.75639 61 GLN B C 1
ATOM 1737 O O . GLN B 2 53 ? -10.36602 -5.93747 -24.54744 1.000 64.58623 61 GLN B O 1
ATOM 1751 N N . MET B 2 54 ? -11.81863 -4.93203 -25.95041 1.000 59.11913 62 MET B N 1
ATOM 1752 C CA . MET B 2 54 ? -12.81702 -5.98598 -25.83848 1.000 61.24436 62 MET B CA 1
ATOM 1753 C C . MET B 2 54 ? -13.57275 -6.10994 -27.15323 1.000 58.80552 62 MET B C 1
ATOM 1754 O O . MET B 2 54 ? -13.85551 -5.10584 -27.81237 1.000 58.58525 62 MET B O 1
ATOM 1768 N N . ASP B 2 55 ? -13.89356 -7.34726 -27.52720 1.000 58.31443 63 ASP B N 1
ATOM 1769 C CA . ASP B 2 55 ? -14.69454 -7.58030 -28.72064 1.000 56.07360 63 ASP B CA 1
ATOM 1770 C C . ASP B 2 55 ? -16.06222 -6.92294 -28.57602 1.000 50.18280 63 ASP B C 1
ATOM 1771 O O . ASP B 2 55 ? -16.57570 -6.73910 -27.46965 1.000 50.32893 63 ASP B O 1
ATOM 1780 N N . ARG B 2 56 ? -16.65853 -6.56893 -29.71617 1.000 50.76770 64 ARG B N 1
ATOM 1781 C CA . ARG B 2 56 ? -17.91137 -5.81849 -29.68376 1.000 56.20764 64 ARG B CA 1
ATOM 1782 C C . ARG B 2 56 ? -19.04023 -6.65009 -29.08781 1.000 52.81049 64 ARG B C 1
ATOM 1783 O O . ARG B 2 56 ? -19.85068 -6.13205 -28.31020 1.000 51.75674 64 ARG B O 1
ATOM 1804 N N . ARG B 2 57 ? -19.10892 -7.93900 -29.42879 1.000 43.36035 65 ARG B N 1
ATOM 1805 C CA . ARG B 2 57 ? -20.19345 -8.77080 -28.91959 1.000 47.62516 65 ARG B CA 1
ATOM 1806 C C . ARG B 2 57 ? -20.11880 -8.89543 -27.40203 1.000 48.68658 65 ARG B C 1
ATOM 1807 O O . ARG B 2 57 ? -21.12288 -8.71922 -26.70211 1.000 48.45271 65 ARG B O 1
ATOM 1828 N N . GLN B 2 58 ? -18.93252 -9.20587 -26.87232 1.000 46.28125 66 GLN B N 1
ATOM 1829 C CA . GLN B 2 58 ? -18.79360 -9.32954 -25.42593 1.000 46.58299 66 GLN B CA 1
ATOM 1830 C C . GLN B 2 58 ? -18.83291 -7.96827 -24.74539 1.000 46.28557 66 GLN B C 1
ATOM 1831 O O . GLN B 2 58 ? -19.29549 -7.86029 -23.60403 1.000 46.45502 66 GLN B O 1
ATOM 1845 N N . LEU B 2 59 ? -18.35481 -6.92280 -25.42497 1.000 52.07931 67 LEU B N 1
ATOM 1846 C CA . LEU B 2 59 ? -18.40846 -5.58211 -24.85210 1.000 47.59693 67 LEU B CA 1
ATOM 1847 C C . LEU B 2 59 ? -19.84738 -5.11261 -24.69001 1.000 46.19228 67 LEU B C 1
ATOM 1848 O O . LEU B 2 59 ? -20.18430 -4.45239 -23.70069 1.000 50.79467 67 LEU B O 1
ATOM 1864 N N . LEU B 2 60 ? -20.71215 -5.44934 -25.64942 1.000 49.35674 68 LEU B N 1
ATOM 1865 C CA . LEU B 2 60 ? -22.09155 -4.97910 -25.59869 1.000 48.38569 68 LEU B CA 1
ATOM 1866 C C . LEU B 2 60 ? -22.83610 -5.55700 -24.40356 1.000 45.67479 68 LEU B C 1
ATOM 1867 O O . LEU B 2 60 ? -23.77303 -4.93149 -23.89506 1.000 48.87707 68 LEU B O 1
ATOM 1883 N N . ARG B 2 61 ? -22.43444 -6.74107 -23.93615 1.000 42.97191 69 ARG B N 1
ATOM 1884 C CA . ARG B 2 61 ? -23.10315 -7.34211 -22.78819 1.000 45.74232 69 ARG B CA 1
ATOM 1885 C C . ARG B 2 61 ? -22.81596 -6.56634 -21.50829 1.000 44.06246 69 ARG B C 1
ATOM 1886 O O . ARG B 2 61 ? -23.71861 -6.34613 -20.69189 1.000 51.13270 69 ARG B O 1
ATOM 1907 N N . TYR B 2 62 ? -21.56614 -6.15092 -21.31396 1.000 43.01664 70 TYR B N 1
ATOM 1908 C CA . TYR B 2 62 ? -21.12951 -5.51414 -20.07966 1.000 47.22531 70 TYR B CA 1
ATOM 1909 C C . TYR B 2 62 ? -21.09055 -3.99452 -20.16977 1.000 44.85016 70 TYR B C 1
ATOM 1910 O O . TYR B 2 62 ? -20.77052 -3.33667 -19.17379 1.000 41.25351 70 TYR B O 1
ATOM 1928 N N . LEU B 2 63 ? -21.41797 -3.42714 -21.32761 1.000 40.30722 71 LEU B N 1
ATOM 1929 C CA . LEU B 2 63 ? -21.41973 -1.97935 -21.48565 1.000 39.70684 71 LEU B CA 1
ATOM 1930 C C . LEU B 2 63 ? -22.32117 -1.32733 -20.44506 1.000 38.85782 71 LEU B C 1
ATOM 1931 O O . LEU B 2 63 ? -23.42482 -1.80371 -20.16675 1.000 41.53644 71 LEU B O 1
ATOM 1947 N N . LEU B 2 64 ? -21.84587 -0.22708 -19.87054 1.000 39.95637 72 LEU B N 1
ATOM 1948 C CA . LEU B 2 64 ? -22.59056 0.49669 -18.85055 1.000 39.33579 72 LEU B CA 1
ATOM 1949 C C . LEU B 2 64 ? -23.41014 1.61431 -19.48483 1.000 40.05984 72 LEU B C 1
ATOM 1950 O O . LEU B 2 64 ? -23.05851 2.15141 -20.53940 1.000 39.18305 72 LEU B O 1
ATOM 1966 N N . GLU B 2 65 ? -24.51512 1.95789 -18.82565 1.000 38.59871 73 GLU B N 1
ATOM 1967 C CA . GLU B 2 65 ? -25.44388 2.97060 -19.30634 1.000 36.68682 73 GLU B CA 1
ATOM 1968 C C . GLU B 2 65 ? -25.73167 3.96175 -18.18705 1.000 42.11335 73 GLU B C 1
ATOM 1969 O O . GLU B 2 65 ? -25.64591 3.62798 -17.00211 1.000 39.60625 73 GLU B O 1
ATOM 1981 N N . ASP B 2 66 ? -26.06645 5.18882 -18.57684 1.000 48.31028 74 ASP B N 1
ATOM 1982 C CA . ASP B 2 66 ? -26.35078 6.24533 -17.61347 1.000 45.39499 74 ASP B CA 1
ATOM 1983 C C . ASP B 2 66 ? -27.37608 5.78234 -16.58810 1.000 41.15626 74 ASP B C 1
ATOM 1984 O O . ASP B 2 66 ? -28.48093 5.36182 -16.94404 1.000 39.99115 74 ASP B O 1
ATOM 1993 N N . GLY B 2 67 ? -27.00321 5.85126 -15.31173 1.000 38.76656 75 GLY B N 1
ATOM 1994 C CA . GLY B 2 67 ? -27.90970 5.52942 -14.23172 1.000 39.25643 75 GLY B CA 1
ATOM 1995 C C . GLY B 2 67 ? -27.71798 4.17185 -13.59356 1.000 39.09503 75 GLY B C 1
ATOM 1996 O O . GLY B 2 67 ? -28.47935 3.82593 -12.68099 1.000 39.24405 75 GLY B O 1
ATOM 2000 N N . ASP B 2 68 ? -26.73754 3.39261 -14.03995 1.000 37.68021 76 ASP B N 1
ATOM 2001 C CA . ASP B 2 68 ? -26.47135 2.10273 -13.42052 1.000 37.37879 76 ASP B CA 1
ATOM 2002 C C . ASP B 2 68 ? -25.87451 2.28950 -12.03380 1.000 37.85176 76 ASP B C 1
ATOM 2003 O O . ASP B 2 68 ? -25.09952 3.22084 -11.79699 1.000 38.59056 76 ASP B O 1
ATOM 2012 N N . VAL B 2 69 ? -26.22813 1.39430 -11.11857 1.000 38.30557 77 VAL B N 1
ATOM 2013 C CA . VAL B 2 69 ? -25.67736 1.39306 -9.77054 1.000 39.06153 77 VAL B CA 1
ATOM 2014 C C . VAL B 2 69 ? -24.57689 0.34331 -9.71974 1.000 38.80489 77 VAL B C 1
ATOM 2015 O O . VAL B 2 69 ? -24.83223 -0.84626 -9.94398 1.000 40.00669 77 VAL B O 1
ATOM 2028 N N . LEU B 2 70 ? -23.35340 0.78087 -9.44121 1.000 44.09134 78 LEU B N 1
ATOM 2029 C CA . LEU B 2 70 ? -22.21844 -0.11400 -9.26324 1.000 45.34087 78 LEU B CA 1
ATOM 2030 C C . LEU B 2 70 ? -22.04045 -0.38512 -7.77536 1.000 41.25045 78 LEU B C 1
ATOM 2031 O O . LEU B 2 70 ? -21.96677 0.55349 -6.97551 1.000 45.18219 78 LEU B O 1
ATOM 2047 N N . ILE B 2 71 ? -21.98395 -1.66203 -7.40696 1.000 41.16230 79 ILE B N 1
ATOM 2048 C CA . ILE B 2 71 ? -21.86371 -2.08112 -6.01616 1.000 42.82699 79 ILE B CA 1
ATOM 2049 C C . ILE B 2 71 ? -20.59900 -2.91513 -5.87695 1.000 45.87340 79 ILE B C 1
ATOM 2050 O O . ILE B 2 71 ? -20.33947 -3.80013 -6.70039 1.000 50.08483 79 ILE B O 1
ATOM 2066 N N . ALA B 2 72 ? -19.81556 -2.63029 -4.84048 1.000 49.91019 80 ALA B N 1
ATOM 2067 C CA . ALA B 2 72 ? -18.60294 -3.39380 -4.55728 1.000 54.11683 80 ALA B CA 1
ATOM 2068 C C . ALA B 2 72 ? -19.00439 -4.74504 -3.98070 1.000 56.09796 80 ALA B C 1
ATOM 2069 O O . ALA B 2 72 ? -19.34002 -4.85654 -2.80027 1.000 56.93773 80 ALA B O 1
ATOM 2076 N N . SER B 2 73 ? -18.98631 -5.78117 -4.81739 1.000 55.11274 81 SER B N 1
ATOM 2077 C CA . SER B 2 73 ? -19.34468 -7.12583 -4.38736 1.000 56.56295 81 SER B CA 1
ATOM 2078 C C . SER B 2 73 ? -18.15789 -7.90883 -3.83981 1.000 59.84139 81 SER B C 1
ATOM 2079 O O . SER B 2 73 ? -18.34776 -9.02687 -3.34833 1.000 57.01232 81 SER B O 1
ATOM 2087 N N . LYS B 2 74 ? -16.94919 -7.35555 -3.91707 1.000 63.59052 82 LYS B N 1
ATOM 2088 C CA . LYS B 2 74 ? -15.75592 -7.93130 -3.31379 1.000 63.77534 82 LYS B CA 1
ATOM 2089 C C . LYS B 2 74 ? -14.99860 -6.81785 -2.59541 1.000 62.57873 82 LYS B C 1
ATOM 2090 O O . LYS B 2 74 ? -15.38012 -5.64153 -2.64903 1.000 62.31323 82 LYS B O 1
ATOM 2109 N N . GLY B 2 75 ? -13.92203 -7.19271 -1.91692 1.000 63.69985 83 GLY B N 1
ATOM 2110 C CA . GLY B 2 75 ? -13.09643 -6.24307 -1.21049 1.000 63.90373 83 GLY B CA 1
ATOM 2111 C C . GLY B 2 75 ? -13.37991 -6.20569 0.27888 1.000 63.72991 83 GLY B C 1
ATOM 2112 O O . GLY B 2 75 ? -13.85548 -7.16663 0.88698 1.000 72.46064 83 GLY B O 1
ATOM 2116 N N . THR B 2 76 ? -13.06114 -5.05853 0.87499 1.000 73.36251 84 THR B N 1
ATOM 2117 C CA . THR B 2 76 ? -13.32231 -4.80367 2.28467 1.000 75.05513 84 THR B CA 1
ATOM 2118 C C . THR B 2 76 ? -14.16290 -3.54975 2.48692 1.000 73.83477 84 THR B C 1
ATOM 2119 O O . THR B 2 76 ? -14.32803 -3.10395 3.62783 1.000 70.62019 84 THR B O 1
ATOM 2130 N N . LEU B 2 77 ? -14.69301 -2.96839 1.41250 1.000 68.86977 85 LEU B N 1
ATOM 2131 C CA . LEU B 2 77 ? -15.47655 -1.74089 1.49249 1.000 69.21397 85 LEU B CA 1
ATOM 2132 C C . LEU B 2 77 ? -16.70710 -1.89606 0.61648 1.000 66.98344 85 LEU B C 1
ATOM 2133 O O . LEU B 2 77 ? -16.58306 -2.08859 -0.59634 1.000 70.32319 85 LEU B O 1
ATOM 2149 N N . LYS B 2 78 ? -17.88840 -1.80348 1.22365 1.000 69.85715 86 LYS B N 1
ATOM 2150 C CA . LYS B 2 78 ? -19.14668 -1.95232 0.49268 1.000 74.82237 86 LYS B CA 1
ATOM 2151 C C . LYS B 2 78 ? -19.53544 -0.59266 -0.06924 1.000 65.84635 86 LYS B C 1
ATOM 2152 O O . LYS B 2 78 ? -20.29532 0.16414 0.53690 1.000 70.83275 86 LYS B O 1
ATOM 2171 N N . LYS B 2 79 ? -19.01922 -0.28745 -1.25154 1.000 64.36933 87 LYS B N 1
ATOM 2172 C CA . LYS B 2 79 ? -19.25690 0.99024 -1.90030 1.000 60.05141 87 LYS B CA 1
ATOM 2173 C C . LYS B 2 79 ? -20.38186 0.88177 -2.91886 1.000 50.65614 87 LYS B C 1
ATOM 2174 O O . LYS B 2 79 ? -20.67314 -0.18981 -3.45376 1.000 46.05532 87 LYS B O 1
ATOM 2193 N N . VAL B 2 80 ? -21.00958 2.02352 -3.18670 1.000 55.21311 88 VAL B N 1
ATOM 2194 C CA . VAL B 2 80 ? -22.13842 2.09256 -4.10492 1.000 52.85700 88 VAL B CA 1
ATOM 2195 C C . VAL B 2 80 ? -22.08061 3.41843 -4.84962 1.000 49.04388 88 VAL B C 1
ATOM 2196 O O . VAL B 2 80 ? -22.19198 4.48819 -4.24237 1.000 52.49493 88 VAL B O 1
ATOM 2209 N N . CYS B 2 81 ? -21.89810 3.35897 -6.16569 1.000 48.97492 89 CYS B N 1
ATOM 2210 C CA . CYS B 2 81 ? -21.84059 4.54724 -7.00343 1.000 52.61310 89 CYS B CA 1
ATOM 2211 C C . CYS B 2 81 ? -22.80710 4.38944 -8.16896 1.000 43.92002 89 CYS B C 1
ATOM 2212 O O . CYS B 2 81 ? -23.18044 3.27635 -8.54716 1.000 43.96707 89 CYS B O 1
ATOM 2220 N N . VAL B 2 82 ? -23.21790 5.52162 -8.73368 1.000 42.27013 90 VAL B N 1
ATOM 2221 C CA . VAL B 2 82 ? -24.09340 5.55277 -9.90015 1.000 41.40341 90 VAL B CA 1
ATOM 2222 C C . VAL B 2 82 ? -23.26780 5.99527 -11.09949 1.000 35.65806 90 VAL B C 1
ATOM 2223 O O . VAL B 2 82 ? -22.51558 6.97423 -11.01940 1.000 39.00009 90 VAL B O 1
ATOM 2236 N N . PHE B 2 83 ? -23.41164 5.27642 -12.20721 1.000 37.28929 91 PHE B N 1
ATOM 2237 C CA . PHE B 2 83 ? -22.61084 5.52977 -13.39502 1.000 37.77779 91 PHE B CA 1
ATOM 2238 C C . PHE B 2 83 ? -23.16998 6.70371 -14.18716 1.000 43.02433 91 PHE B C 1
ATOM 2239 O O . PHE B 2 83 ? -24.38143 6.81236 -14.39658 1.000 47.21130 91 PHE B O 1
ATOM 2256 N N . HIS B 2 84 ? -22.27575 7.58496 -14.62624 1.000 40.73309 92 HIS B N 1
ATOM 2257 C CA . HIS B 2 84 ? -22.62287 8.71756 -15.47505 1.000 40.88615 92 HIS B CA 1
ATOM 2258 C C . HIS B 2 84 ? -22.03609 8.49505 -16.86168 1.000 39.96727 92 HIS B C 1
ATOM 2259 O O . HIS B 2 84 ? -20.84034 8.21321 -16.99638 1.000 42.05766 92 HIS B O 1
ATOM 2273 N N . LYS B 2 85 ? -22.87830 8.61787 -17.88532 1.000 38.47525 93 LYS B N 1
ATOM 2274 C CA . LYS B 2 85 ? -22.45352 8.34408 -19.25340 1.000 38.51722 93 LYS B CA 1
ATOM 2275 C C . LYS B 2 85 ? -21.22420 9.17059 -19.60986 1.000 47.22274 93 LYS B C 1
ATOM 2276 O O . LYS B 2 85 ? -21.17419 10.37891 -19.36021 1.000 41.14028 93 LYS B O 1
ATOM 2295 N N . GLN B 2 86 ? -20.23094 8.50495 -20.18977 1.000 50.05360 94 GLN B N 1
ATOM 2296 C CA . GLN B 2 86 ? -18.96546 9.11064 -20.57355 1.000 54.37712 94 GLN B CA 1
ATOM 2297 C C . GLN B 2 86 ? -18.84196 9.13515 -22.09199 1.000 53.64201 94 GLN B C 1
ATOM 2298 O O . GLN B 2 86 ? -19.67061 8.57907 -22.81735 1.000 52.59571 94 GLN B O 1
ATOM 2312 N N . ASN B 2 87 ? -17.78995 9.79614 -22.57324 1.000 67.58780 95 ASN B N 1
ATOM 2313 C CA . ASN B 2 87 ? -17.53059 9.87053 -24.00562 1.000 69.79723 95 ASN B CA 1
ATOM 2314 C C . ASN B 2 87 ? -16.80975 8.63527 -24.54056 1.000 68.18736 95 ASN B C 1
ATOM 2315 O O . ASN B 2 87 ? -16.37583 8.64181 -25.69820 1.000 75.77936 95 ASN B O 1
ATOM 2326 N N . ARG B 2 88 ? -16.68390 7.58475 -23.72901 1.000 58.75959 96 ARG B N 1
ATOM 2327 C CA . ARG B 2 88 ? -16.11271 6.31718 -24.16043 1.000 61.18261 96 ARG B CA 1
ATOM 2328 C C . ARG B 2 88 ? -16.98112 5.18443 -23.62750 1.000 58.15483 96 ARG B C 1
ATOM 2329 O O . ARG B 2 88 ? -17.84990 5.38561 -22.77400 1.000 53.36603 96 ARG B O 1
ATOM 2350 N N . ASP B 2 89 ? -16.73679 3.97980 -24.13845 1.000 55.27808 97 ASP B N 1
ATOM 2351 C CA . ASP B 2 89 ? -17.39671 2.78783 -23.62197 1.000 50.92318 97 ASP B CA 1
ATOM 2352 C C . ASP B 2 89 ? -16.72212 2.35841 -22.32566 1.000 50.54675 97 ASP B C 1
ATOM 2353 O O . ASP B 2 89 ? -15.49316 2.25072 -22.26309 1.000 56.08272 97 ASP B O 1
ATOM 2362 N N . VAL B 2 90 ? -17.52280 2.11582 -21.29046 1.000 59.22943 98 VAL B N 1
ATOM 2363 C CA . VAL B 2 90 ? -17.01067 1.78991 -19.96573 1.000 57.23023 98 VAL B CA 1
ATOM 2364 C C . VAL B 2 90 ? -17.76009 0.57866 -19.43288 1.000 57.97635 98 VAL B C 1
ATOM 2365 O O . VAL B 2 90 ? -18.99154 0.51962 -19.51492 1.000 51.66002 98 VAL B O 1
ATOM 2378 N N . VAL B 2 91 ? -17.01676 -0.38101 -18.87990 1.000 51.03580 99 VAL B N 1
ATOM 2379 C CA . VAL B 2 91 ? -17.59108 -1.55602 -18.24154 1.000 49.89303 99 VAL B CA 1
ATOM 2380 C C . VAL B 2 91 ? -17.02452 -1.65188 -16.83107 1.000 50.74494 99 VAL B C 1
ATOM 2381 O O . VAL B 2 91 ? -15.96256 -1.10652 -16.52337 1.000 55.16658 99 VAL B O 1
ATOM 2394 N N . ALA B 2 92 ? -17.74725 -2.35478 -15.96915 1.000 52.76124 100 ALA B N 1
ATOM 2395 C CA . ALA B 2 92 ? -17.30908 -2.59427 -14.60289 1.000 54.86732 100 ALA B CA 1
ATOM 2396 C C . ALA B 2 92 ? -16.60214 -3.94217 -14.50357 1.000 60.12799 100 ALA B C 1
ATOM 2397 O O . ALA B 2 92 ? -16.83295 -4.85414 -15.30258 1.000 58.98739 100 ALA B O 1
ATOM 2404 N N . SER B 2 93 ? -15.73316 -4.05536 -13.49979 1.000 55.29343 101 SER B N 1
ATOM 2405 C CA . SER B 2 93 ? -14.92162 -5.24825 -13.32367 1.000 51.88487 101 SER B CA 1
ATOM 2406 C C . SER B 2 93 ? -15.68825 -6.31296 -12.53923 1.000 49.05819 101 SER B C 1
ATOM 2407 O O . SER B 2 93 ? -16.75545 -6.06417 -11.97099 1.000 47.31249 101 SER B O 1
ATOM 2415 N N . SER B 2 94 ? -15.10859 -7.51776 -12.50394 1.000 52.35575 102 SER B N 1
ATOM 2416 C CA . SER B 2 94 ? -15.77385 -8.66586 -11.89534 1.000 53.29836 102 SER B CA 1
ATOM 2417 C C . SER B 2 94 ? -15.96564 -8.51826 -10.39109 1.000 47.09712 102 SER B C 1
ATOM 2418 O O . SER B 2 94 ? -16.73841 -9.28050 -9.79972 1.000 47.88676 102 SER B O 1
ATOM 2426 N N . ASN B 2 95 ? -15.27840 -7.57153 -9.75573 1.000 48.69126 103 ASN B N 1
ATOM 2427 C CA . ASN B 2 95 ? -15.43828 -7.31472 -8.33033 1.000 52.58410 103 ASN B CA 1
ATOM 2428 C C . ASN B 2 95 ? -16.59406 -6.36554 -8.03339 1.000 51.07001 103 ASN B C 1
ATOM 2429 O O . ASN B 2 95 ? -16.72723 -5.90324 -6.89478 1.000 43.80616 103 ASN B O 1
ATOM 2440 N N . ILE B 2 96 ? -17.43031 -6.07429 -9.02626 1.000 50.79702 104 ILE B N 1
ATOM 2441 C CA . ILE B 2 96 ? -18.50231 -5.09526 -8.90569 1.000 51.10253 104 ILE B CA 1
ATOM 2442 C C . ILE B 2 96 ? -19.78640 -5.69748 -9.45660 1.000 48.95929 104 ILE B C 1
ATOM 2443 O O . ILE B 2 96 ? -19.77105 -6.40152 -10.47245 1.000 41.68775 104 ILE B O 1
ATOM 2459 N N . THR B 2 97 ? -20.89539 -5.42600 -8.77537 1.000 47.60046 105 THR B N 1
ATOM 2460 C CA . THR B 2 97 ? -22.21848 -5.88019 -9.18121 1.000 44.21071 105 THR B CA 1
ATOM 2461 C C . THR B 2 97 ? -23.00636 -4.69148 -9.71351 1.000 43.07904 105 THR B C 1
ATOM 2462 O O . THR B 2 97 ? -23.13255 -3.66861 -9.03163 1.000 41.60361 105 THR B O 1
ATOM 2473 N N . VAL B 2 98 ? -23.53346 -4.82974 -10.92621 1.000 43.97646 106 VAL B N 1
ATOM 2474 C CA . VAL B 2 98 ? -24.22298 -3.74637 -11.61652 1.000 45.59605 106 VAL B CA 1
ATOM 2475 C C . VAL B 2 98 ? -25.72250 -3.92628 -11.44155 1.000 42.96215 106 VAL B C 1
ATOM 2476 O O . VAL B 2 98 ? -26.24402 -5.03887 -11.58699 1.000 32.89851 106 VAL B O 1
ATOM 2489 N N . LEU B 2 99 ? -26.41318 -2.83476 -11.12042 1.000 37.24975 107 LEU B N 1
ATOM 2490 C CA . LEU B 2 99 ? -27.86829 -2.80430 -11.05560 1.000 40.71957 107 LEU B CA 1
ATOM 2491 C C . LEU B 2 99 ? -28.36653 -1.80191 -12.08828 1.000 47.15846 107 LEU B C 1
ATOM 2492 O O . LEU B 2 99 ? -28.02612 -0.61555 -12.02154 1.000 60.53070 107 LEU B O 1
ATOM 2508 N N . ARG B 2 100 ? -29.16517 -2.27879 -13.03926 1.000 35.13856 108 ARG B N 1
ATOM 2509 C CA . ARG B 2 100 ? -29.69285 -1.44444 -14.11463 1.000 57.09197 108 ARG B CA 1
ATOM 2510 C C . ARG B 2 100 ? -31.17917 -1.20450 -13.88382 1.000 66.52106 108 ARG B C 1
ATOM 2511 O O . ARG B 2 100 ? -32.00011 -2.09355 -14.15734 1.000 119.38090 108 ARG B O 1
ATOM 2532 N N . PRO B 2 101 ? -31.57649 -0.04057 -13.36859 1.000 61.85645 109 PRO B N 1
ATOM 2533 C CA . PRO B 2 101 ? -32.99955 0.19883 -13.09758 1.000 51.81831 109 PRO B CA 1
ATOM 2534 C C . PRO B 2 101 ? -33.88603 -0.07350 -14.30326 1.000 50.84408 109 PRO B C 1
ATOM 2535 O O . PRO B 2 101 ? -33.59641 0.34669 -15.42581 1.000 53.22090 109 PRO B O 1
ATOM 2546 N N . GLN B 2 102 ? -34.98113 -0.79021 -14.05420 1.000 48.10517 110 GLN B N 1
ATOM 2547 C CA . GLN B 2 102 ? -35.99137 -1.09566 -15.05719 1.000 42.97707 110 GLN B CA 1
ATOM 2548 C C . GLN B 2 102 ? -37.19503 -0.17044 -14.96108 1.000 41.53648 110 GLN B C 1
ATOM 2549 O O . GLN B 2 102 ? -37.65307 0.37367 -15.96989 1.000 38.01282 110 GLN B O 1
ATOM 2563 N N . LYS B 2 103 ? -37.71286 0.01934 -13.75134 1.000 44.19184 111 LYS B N 1
ATOM 2564 C CA . LYS B 2 103 ? -38.95243 0.74638 -13.54528 1.000 42.84057 111 LYS B CA 1
ATOM 2565 C C . LYS B 2 103 ? -38.95114 1.32815 -12.14113 1.000 38.17395 111 LYS B C 1
ATOM 2566 O O . LYS B 2 103 ? -38.18647 0.90520 -11.27165 1.000 43.82098 111 LYS B O 1
ATOM 2585 N N . LEU B 2 104 ? -39.81534 2.31699 -11.93458 1.000 41.05697 112 LEU B N 1
ATOM 2586 C CA . LEU B 2 104 ? -40.12728 2.82065 -10.60389 1.000 43.75443 112 LEU B CA 1
ATOM 2587 C C . LEU B 2 104 ? -38.97089 3.53806 -9.91952 1.000 42.35159 112 LEU B C 1
ATOM 2588 O O . LEU B 2 104 ? -39.09848 4.71712 -9.58039 1.000 51.38664 112 LEU B O 1
ATOM 2604 N N . LEU B 2 105 ? -37.85482 2.85478 -9.68923 1.000 47.92318 113 LEU B N 1
ATOM 2605 C CA . LEU B 2 105 ? -36.77443 3.40486 -8.88110 1.000 42.62567 113 LEU B CA 1
ATOM 2606 C C . LEU B 2 105 ? -35.69907 4.04212 -9.75273 1.000 44.53558 113 LEU B C 1
ATOM 2607 O O . LEU B 2 105 ? -35.39440 3.55193 -10.84410 1.000 48.15549 113 LEU B O 1
ATOM 2623 N N . ARG B 2 106 ? -35.12864 5.14017 -9.26026 1.000 46.27946 114 ARG B N 1
ATOM 2624 C CA . ARG B 2 106 ? -33.97235 5.76522 -9.88243 1.000 45.09360 114 ARG B CA 1
ATOM 2625 C C . ARG B 2 106 ? -32.69024 5.13069 -9.35584 1.000 45.21590 114 ARG B C 1
ATOM 2626 O O . ARG B 2 106 ? -32.61802 4.69343 -8.20346 1.000 42.02542 114 ARG B O 1
ATOM 2647 N N . GLY B 2 107 ? -31.66878 5.09527 -10.21238 1.000 40.80691 115 GLY B N 1
ATOM 2648 C CA . GLY B 2 107 ? -30.37667 4.58937 -9.77815 1.000 42.91936 115 GLY B CA 1
ATOM 2649 C C . GLY B 2 107 ? -29.88061 5.26794 -8.51747 1.000 40.46870 115 GLY B C 1
ATOM 2650 O O . GLY B 2 107 ? -29.43450 4.60977 -7.57425 1.000 38.53259 115 GLY B O 1
ATOM 2654 N N . TYR B 2 108 ? -29.96096 6.60056 -8.47803 1.000 40.11658 116 TYR B N 1
ATOM 2655 C CA . TYR B 2 108 ? -29.49315 7.32671 -7.30252 1.000 45.35765 116 TYR B CA 1
ATOM 2656 C C . TYR B 2 108 ? -30.39167 7.09156 -6.09565 1.000 43.60139 116 TYR B C 1
ATOM 2657 O O . TYR B 2 108 ? -29.91403 7.12757 -4.95584 1.000 41.28153 116 TYR B O 1
ATOM 2675 N N . TYR B 2 109 ? -31.68856 6.86252 -6.31448 1.000 46.88032 117 TYR B N 1
ATOM 2676 C CA . TYR B 2 109 ? -32.56661 6.56337 -5.18851 1.000 45.61641 117 TYR B CA 1
ATOM 2677 C C . TYR B 2 109 ? -32.18951 5.23245 -4.55090 1.000 45.45520 117 TYR B C 1
ATOM 2678 O O . TYR B 2 109 ? -32.20167 5.09752 -3.32200 1.000 42.62562 117 TYR B O 1
ATOM 2696 N N . ILE B 2 110 ? -31.84580 4.23934 -5.37356 1.000 44.41325 118 ILE B N 1
ATOM 2697 C CA . ILE B 2 110 ? -31.30577 2.98692 -4.85419 1.000 42.67654 118 ILE B CA 1
ATOM 2698 C C . ILE B 2 110 ? -29.97178 3.22674 -4.16335 1.000 48.68731 118 ILE B C 1
ATOM 2699 O O . ILE B 2 110 ? -29.63722 2.54823 -3.18396 1.000 50.75953 118 ILE B O 1
ATOM 2715 N N . LYS B 2 111 ? -29.19078 4.19401 -4.65451 1.000 54.25123 119 LYS B N 1
ATOM 2716 C CA . LYS B 2 111 ? -27.91359 4.51037 -4.02315 1.000 52.32163 119 LYS B CA 1
ATOM 2717 C C . LYS B 2 111 ? -28.12108 5.09201 -2.63122 1.000 51.46031 119 LYS B C 1
ATOM 2718 O O . LYS B 2 111 ? -27.41380 4.72359 -1.68502 1.000 50.84716 119 LYS B O 1
ATOM 2737 N N . PHE B 2 112 ? -29.08603 6.00377 -2.48781 1.000 51.32552 120 PHE B N 1
ATOM 2738 C CA . PHE B 2 112 ? -29.38137 6.56852 -1.17597 1.000 50.71462 120 PHE B CA 1
ATOM 2739 C C . PHE B 2 112 ? -29.83685 5.48269 -0.20860 1.000 49.45259 120 PHE B C 1
ATOM 2740 O O . PHE B 2 112 ? -29.39119 5.43078 0.94387 1.000 57.41187 120 PHE B O 1
ATOM 2757 N N . PHE B 2 113 ? -30.73457 4.60386 -0.66190 1.000 52.72844 121 PHE B N 1
ATOM 2758 C CA . PHE B 2 113 ? -31.27325 3.58839 0.23430 1.000 55.84346 121 PHE B CA 1
ATOM 2759 C C . PHE B 2 113 ? -30.18298 2.63692 0.70847 1.000 56.46046 121 PHE B C 1
ATOM 2760 O O . PHE B 2 113 ? -30.11711 2.30063 1.89641 1.000 58.53622 121 PHE B O 1
ATOM 2777 N N . LEU B 2 114 ? -29.32419 2.18179 -0.20649 1.000 54.26433 122 LEU B N 1
ATOM 2778 C CA . LEU B 2 114 ? -28.22066 1.31099 0.17964 1.000 55.58242 122 LEU B CA 1
ATOM 2779 C C . LEU B 2 114 ? -27.14145 2.04925 0.96196 1.000 58.55807 122 LEU B C 1
ATOM 2780 O O . LEU B 2 114 ? -26.29521 1.39580 1.58325 1.000 58.16257 122 LEU B O 1
ATOM 2796 N N . ASP B 2 115 ? -27.14814 3.38144 0.94448 1.000 56.19461 123 ASP B N 1
ATOM 2797 C CA . ASP B 2 115 ? -26.24740 4.18284 1.76092 1.000 56.83312 123 ASP B CA 1
ATOM 2798 C C . ASP B 2 115 ? -26.86223 4.57575 3.09898 1.000 60.18239 123 ASP B C 1
ATOM 2799 O O . ASP B 2 115 ? -26.21799 5.28843 3.87466 1.000 58.75138 123 ASP B O 1
ATOM 2808 N N . SER B 2 116 ? -28.08412 4.12886 3.38755 1.000 59.75576 124 SER B N 1
ATOM 2809 C CA . SER B 2 116 ? -28.79990 4.46747 4.60815 1.000 60.12406 124 SER B CA 1
ATOM 2810 C C . SER B 2 116 ? -28.49154 3.46557 5.71065 1.000 59.54073 124 SER B C 1
ATOM 2811 O O . SER B 2 116 ? -28.03678 2.34992 5.44088 1.000 57.82289 124 SER B O 1
ATOM 2819 N N . PRO B 2 117 ? -28.72381 3.83846 6.97626 1.000 59.63060 125 PRO B N 1
ATOM 2820 C CA . PRO B 2 117 ? -28.48759 2.87899 8.07065 1.000 61.11108 125 PRO B CA 1
ATOM 2821 C C . PRO B 2 117 ? -29.08986 1.50766 7.81887 1.000 63.62469 125 PRO B C 1
ATOM 2822 O O . PRO B 2 117 ? -28.44121 0.48918 8.09325 1.000 58.76323 125 PRO B O 1
ATOM 2833 N N . ILE B 2 118 ? -30.31692 1.45128 7.29707 1.000 65.16258 126 ILE B N 1
ATOM 2834 C CA . ILE B 2 118 ? -30.94136 0.16019 7.03219 1.000 63.33274 126 ILE B CA 1
ATOM 2835 C C . ILE B 2 118 ? -30.32030 -0.48580 5.80090 1.000 65.03160 126 ILE B C 1
ATOM 2836 O O . ILE B 2 118 ? -30.14794 -1.70961 5.74535 1.000 68.69806 126 ILE B O 1
ATOM 2852 N N . GLY B 2 119 ? -29.96575 0.32453 4.80100 1.000 62.26097 127 GLY B N 1
ATOM 2853 C CA . GLY B 2 119 ? -29.34440 -0.22066 3.60561 1.000 59.75943 127 GLY B CA 1
ATOM 2854 C C . GLY B 2 119 ? -28.07451 -0.99388 3.91093 1.000 64.87454 127 GLY B C 1
ATOM 2855 O O . GLY B 2 119 ? -27.86856 -2.09874 3.39958 1.000 65.75965 127 GLY B O 1
ATOM 2859 N N . GLN B 2 120 ? -27.20133 -0.41996 4.74547 1.000 61.21884 128 GLN B N 1
ATOM 2860 C CA . GLN B 2 120 ? -25.96440 -1.10976 5.09628 1.000 70.59774 128 GLN B CA 1
ATOM 2861 C C . GLN B 2 120 ? -26.25970 -2.40553 5.84534 1.000 67.01826 128 GLN B C 1
ATOM 2862 O O . GLN B 2 120 ? -25.60639 -3.43024 5.61554 1.000 66.00731 128 GLN B O 1
ATOM 2876 N N . ALA B 2 121 ? -27.23781 -2.37459 6.75464 1.000 65.38707 129 ALA B N 1
ATOM 2877 C CA . ALA B 2 121 ? -27.62352 -3.58296 7.47575 1.000 68.74808 129 ALA B CA 1
ATOM 2878 C C . ALA B 2 121 ? -28.07400 -4.67039 6.50993 1.000 71.52280 129 ALA B C 1
ATOM 2879 O O . ALA B 2 121 ? -27.66877 -5.83237 6.62944 1.000 71.20402 129 ALA B O 1
ATOM 2886 N N . LEU B 2 122 ? -28.91728 -4.30590 5.54007 1.000 76.45672 130 LEU B N 1
ATOM 2887 C CA . LEU B 2 122 ? -29.38433 -5.27194 4.55307 1.000 69.72844 130 LEU B CA 1
ATOM 2888 C C . LEU B 2 122 ? -28.26092 -5.72071 3.62882 1.000 71.97058 130 LEU B C 1
ATOM 2889 O O . LEU B 2 122 ? -28.27100 -6.86247 3.15440 1.000 73.88578 130 LEU B O 1
ATOM 2905 N N . LEU B 2 123 ? -27.29073 -4.84383 3.35933 1.000 77.75856 131 LEU B N 1
ATOM 2906 C CA . LEU B 2 123 ? -26.15460 -5.23491 2.53208 1.000 77.86763 131 LEU B CA 1
ATOM 2907 C C . LEU B 2 123 ? -25.20286 -6.14645 3.29771 1.000 81.55746 131 LEU B C 1
ATOM 2908 O O . LEU B 2 123 ? -24.63532 -7.08312 2.72321 1.000 76.49666 131 LEU B O 1
ATOM 2924 N N . ASP B 2 124 ? -25.01194 -5.88805 4.59436 1.000 74.40078 132 ASP B N 1
ATOM 2925 C CA . ASP B 2 124 ? -24.16061 -6.75917 5.39708 1.000 74.67756 132 ASP B CA 1
ATOM 2926 C C . ASP B 2 124 ? -24.82926 -8.10116 5.66492 1.000 69.99582 132 ASP B C 1
ATOM 2927 O O . ASP B 2 124 ? -24.13879 -9.11227 5.83343 1.000 77.12692 132 ASP B O 1
ATOM 2936 N N . ALA B 2 125 ? -26.16372 -8.13316 5.71399 1.000 80.34590 133 ALA B N 1
ATOM 2937 C CA . ALA B 2 125 ? -26.87045 -9.39479 5.90202 1.000 75.83587 133 ALA B CA 1
ATOM 2938 C C . ALA B 2 125 ? -26.79295 -10.28359 4.66814 1.000 76.34624 133 ALA B C 1
ATOM 2939 O O . ALA B 2 125 ? -26.98277 -11.49914 4.78170 1.000 66.46147 133 ALA B O 1
ATOM 2946 N N . ALA B 2 126 ? -26.52311 -9.70733 3.49842 1.000 81.23401 134 ALA B N 1
ATOM 2947 C CA . ALA B 2 126 ? -26.34264 -10.46394 2.26885 1.000 73.62084 134 ALA B CA 1
ATOM 2948 C C . ALA B 2 126 ? -24.88612 -10.84102 2.01959 1.000 68.17876 134 ALA B C 1
ATOM 2949 O O . ALA B 2 126 ? -24.57846 -11.41196 0.96919 1.000 65.32555 134 ALA B O 1
ATOM 2956 N N . ASP B 2 127 ? -23.99126 -10.54110 2.95937 1.000 78.76381 135 ASP B N 1
ATOM 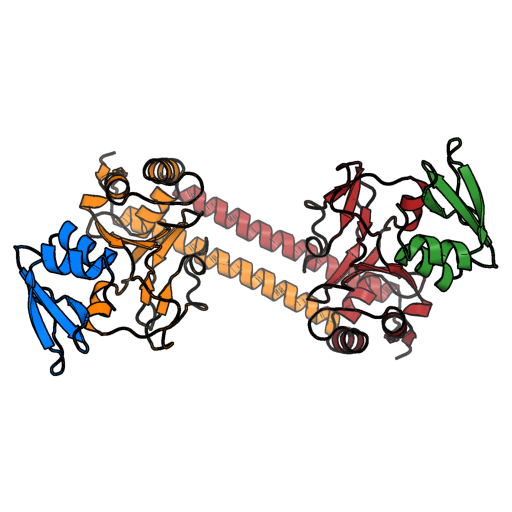2957 C CA . ASP B 2 127 ? -22.56263 -10.77478 2.78701 1.000 84.07400 135 ASP B CA 1
ATOM 2958 C C . ASP B 2 127 ? -22.20468 -12.18231 3.24950 1.000 93.05468 135 ASP B C 1
ATOM 2959 O O . ASP B 2 127 ? -22.59279 -12.60053 4.34524 1.000 91.09536 135 ASP B O 1
ATOM 2968 N N . HIS B 2 128 ? -21.46702 -12.91014 2.40908 1.000 99.87250 136 HIS B N 1
ATOM 2969 C CA . HIS B 2 128 ? -21.01564 -14.25893 2.72221 1.000 95.69913 136 HIS B CA 1
ATOM 2970 C C . HIS B 2 128 ? -19.54396 -14.30318 3.12619 1.000 97.85384 136 HIS B C 1
ATOM 2971 O O . HIS B 2 128 ? -18.94308 -15.38381 3.13707 1.000 99.66645 136 HIS B O 1
ATOM 2985 N N . GLY B 2 129 ? -18.95499 -13.16256 3.45483 1.000 94.04707 137 GLY B N 1
ATOM 2986 C CA . GLY B 2 129 ? -17.54001 -13.08545 3.79072 1.000 88.71683 137 GLY B CA 1
ATOM 2987 C C . GLY B 2 129 ? -17.32377 -12.50899 5.17274 1.000 83.44410 137 GLY B C 1
ATOM 2988 O O . GLY B 2 129 ? -17.94736 -11.51160 5.54345 1.000 85.14086 137 GLY B O 1
ATOM 2992 N N . LYS B 2 130 ? -16.42960 -13.14041 5.93527 1.000 82.81437 138 LYS B N 1
ATOM 2993 C CA . LYS B 2 130 ? -16.11190 -12.65484 7.28011 1.000 87.29190 138 LYS B CA 1
ATOM 2994 C C . LYS B 2 130 ? -15.20456 -11.42836 7.21230 1.000 87.06194 138 LYS B C 1
ATOM 2995 O O . LYS B 2 130 ? -15.59561 -10.32774 7.61085 1.000 87.04590 138 LYS B O 1
ATOM 3014 N N . ASP B 2 131 ? -13.97821 -11.61081 6.71668 1.000 86.99071 139 ASP B N 1
ATOM 3015 C CA . ASP B 2 131 ? -13.02403 -10.51502 6.59863 1.000 86.96058 139 ASP B CA 1
ATOM 3016 C C . ASP B 2 131 ? -13.18104 -9.76603 5.27863 1.000 81.84941 139 ASP B C 1
ATOM 3017 O O . ASP B 2 131 ? -13.19625 -8.53177 5.26012 1.000 80.80234 139 ASP B O 1
ATOM 3026 N N . VAL B 2 132 ? -13.29823 -10.49707 4.17196 1.000 82.37580 140 VAL B N 1
ATOM 3027 C CA . VAL B 2 132 ? -13.49123 -9.90171 2.85405 1.000 78.57175 140 VAL B CA 1
ATOM 3028 C C . VAL B 2 132 ? -14.98819 -9.83475 2.57412 1.000 84.10256 140 VAL B C 1
ATOM 3029 O O . VAL B 2 132 ? -15.79809 -10.34637 3.35581 1.000 73.07055 140 VAL B O 1
ATOM 3042 N N . ILE B 2 133 ? -15.36818 -9.20617 1.46383 1.000 86.89398 141 ILE B N 1
ATOM 3043 C CA . ILE B 2 133 ? -16.75831 -9.15629 1.02407 1.000 80.17659 141 ILE B CA 1
ATOM 3044 C C . ILE B 2 133 ? -16.97162 -10.25581 -0.00745 1.000 80.95047 141 ILE B C 1
ATOM 3045 O O . ILE B 2 133 ? -16.16199 -10.42036 -0.92882 1.000 85.04675 141 ILE B O 1
ATOM 3061 N N . ASN B 2 134 ? -18.06326 -11.01686 0.14849 1.000 83.36203 142 ASN B N 1
ATOM 3062 C CA . ASN B 2 134 ? -18.51089 -11.98200 -0.85345 1.000 90.54972 142 ASN B CA 1
ATOM 3063 C C . ASN B 2 134 ? -20.03790 -11.85958 -0.93620 1.000 82.56406 142 ASN B C 1
ATOM 3064 O O . ASN B 2 134 ? -20.79483 -12.69863 -0.45116 1.000 81.35448 142 ASN B O 1
ATOM 3075 N N . LEU B 2 135 ? -20.49199 -10.77870 -1.56706 1.000 66.83878 143 LEU B N 1
ATOM 3076 C CA . LEU B 2 135 ? -21.91346 -10.46444 -1.61955 1.000 66.39887 143 LEU B CA 1
ATOM 3077 C C . LEU B 2 135 ? -22.68893 -11.55782 -2.34234 1.000 63.59530 143 LEU B C 1
ATOM 3078 O O . LEU B 2 135 ? -22.23334 -12.10564 -3.34976 1.000 61.60906 143 LEU B O 1
ATOM 3094 N N . SER B 2 136 ? -23.87302 -11.87451 -1.81624 1.000 63.92774 144 SER B N 1
ATOM 3095 C CA . SER B 2 136 ? -24.76235 -12.87117 -2.40478 1.000 59.67154 144 SER B CA 1
ATOM 3096 C C . SER B 2 136 ? -25.77888 -12.15541 -3.28776 1.000 58.01851 144 SER B C 1
ATOM 3097 O O . SER B 2 136 ? -26.62864 -11.40946 -2.78921 1.000 56.06320 144 SER B O 1
ATOM 3105 N N . THR B 2 137 ? -25.69686 -12.39506 -4.59852 1.000 54.43899 145 THR B N 1
ATOM 3106 C CA . THR B 2 137 ? -26.59473 -11.72318 -5.53246 1.000 56.42421 145 THR B CA 1
ATOM 3107 C C . THR B 2 137 ? -28.05619 -12.01441 -5.20955 1.000 51.71611 145 THR B C 1
ATOM 3108 O O . THR B 2 137 ? -28.90428 -11.11841 -5.28727 1.000 52.16825 145 THR B O 1
ATOM 3119 N N . LYS B 2 138 ? -28.37359 -13.25792 -4.84216 1.000 48.61726 146 LYS B N 1
ATOM 3120 C CA . LYS B 2 138 ? -29.75901 -13.59612 -4.53098 1.000 56.80454 146 LYS B CA 1
ATOM 3121 C C . LYS B 2 138 ? -30.26208 -12.78593 -3.34070 1.000 59.99885 146 LYS B C 1
ATOM 3122 O O . LYS B 2 138 ? -31.33178 -12.16807 -3.40073 1.000 57.82219 146 LYS B O 1
ATOM 3141 N N . GLU B 2 139 ? -29.50127 -12.78152 -2.24242 1.000 61.22402 147 GLU B N 1
ATOM 3142 C CA . GLU B 2 139 ? -29.90893 -12.01838 -1.06715 1.000 61.98111 147 GLU B CA 1
ATOM 3143 C C . GLU B 2 139 ? -29.93022 -10.52400 -1.36301 1.000 58.16475 147 GLU B C 1
ATOM 3144 O O . GLU B 2 139 ? -30.80658 -9.79886 -0.87813 1.000 52.53438 147 GLU B O 1
ATOM 3156 N N . LEU B 2 140 ? -28.97470 -10.04392 -2.16118 1.000 53.64406 148 LEU B N 1
ATOM 3157 C CA . LEU B 2 140 ? -28.98664 -8.64342 -2.57153 1.000 51.14873 148 LEU B CA 1
ATOM 3158 C C . LEU B 2 140 ? -30.30508 -8.28691 -3.24664 1.000 50.67885 148 LEU B C 1
ATOM 3159 O O . LEU B 2 140 ? -30.90910 -7.24872 -2.95447 1.000 48.60881 148 LEU B O 1
ATOM 3175 N N . LEU B 2 141 ? -30.76473 -9.13913 -4.16392 1.000 53.18554 149 LEU B N 1
ATOM 3176 C CA . LEU B 2 141 ? -31.96316 -8.84540 -4.93614 1.000 55.51073 149 LEU B CA 1
ATOM 3177 C C . LEU B 2 141 ? -33.24977 -9.03474 -4.14482 1.000 57.44081 149 LEU B C 1
ATOM 3178 O O . LEU B 2 141 ? -34.31361 -8.66657 -4.64566 1.000 54.52234 149 LEU B O 1
ATOM 3194 N N . ASP B 2 142 ? -33.18640 -9.59408 -2.93810 1.000 55.76491 150 ASP B N 1
ATOM 3195 C CA . ASP B 2 142 ? -34.34811 -9.69420 -2.06689 1.000 52.91205 150 ASP B CA 1
ATOM 3196 C C . ASP B 2 142 ? -34.53694 -8.45286 -1.19617 1.000 46.98356 150 ASP B C 1
ATOM 3197 O O . ASP B 2 142 ? -35.41337 -8.44660 -0.32888 1.000 49.22423 150 ASP B O 1
ATOM 3206 N N . ILE B 2 143 ? -33.74644 -7.41019 -1.40117 1.000 54.99407 151 ILE B N 1
ATOM 3207 C CA . ILE B 2 143 ? -33.79579 -6.23785 -0.52599 1.000 58.12435 151 ILE B CA 1
ATOM 3208 C C . ILE B 2 143 ? -35.02850 -5.40756 -0.88918 1.000 53.05485 151 ILE B C 1
ATOM 3209 O O . ILE B 2 143 ? -35.20899 -5.07064 -2.06591 1.000 44.65450 151 ILE B O 1
ATOM 3225 N N . PRO B 2 144 ? -35.88627 -5.06812 0.08964 1.000 51.32477 152 PRO B N 1
ATOM 3226 C CA . PRO B 2 144 ? -37.06655 -4.24708 -0.21624 1.000 53.09906 152 PRO B CA 1
ATOM 3227 C C . PRO B 2 144 ? -36.78651 -2.75470 -0.10986 1.000 54.27897 152 PRO B C 1
ATOM 3228 O O . PRO B 2 144 ? -36.20381 -2.30893 0.88711 1.000 48.42901 152 PRO B O 1
ATOM 3239 N N . ILE B 2 145 ? -37.18795 -1.98189 -1.10163 1.000 52.90261 153 ILE B N 1
ATOM 3240 C CA . ILE B 2 145 ? -36.96250 -0.54177 -1.13705 1.000 56.14336 153 ILE B CA 1
ATOM 3241 C C . ILE B 2 145 ? -38.30813 0.15848 -1.12139 1.000 54.87552 153 ILE B C 1
ATOM 3242 O O . ILE B 2 145 ? -39.20084 -0.21895 -1.88467 1.000 50.36839 153 ILE B O 1
ATOM 3258 N N . PRO B 2 146 ? -38.51146 1.16926 -0.27084 1.000 59.53861 154 PRO B N 1
ATOM 3259 C CA . PRO B 2 146 ? -39.71118 2.00370 -0.40527 1.000 62.32245 154 PRO B CA 1
ATOM 3260 C C . PRO B 2 146 ? -39.80364 2.60089 -1.79931 1.000 53.89187 154 PRO B C 1
ATOM 3261 O O . PRO B 2 146 ? -38.80857 3.03626 -2.38061 1.000 56.92064 154 PRO B O 1
ATOM 3272 N N . VAL B 2 147 ? -41.02023 2.63098 -2.32535 1.000 58.37976 155 VAL B N 1
ATOM 3273 C CA . VAL B 2 147 ? -41.29234 3.04850 -3.69510 1.000 64.72252 155 VAL B CA 1
ATOM 3274 C C . VAL B 2 147 ? -42.08501 4.34541 -3.61696 1.000 63.49301 155 VAL B C 1
ATOM 3275 O O . VAL B 2 147 ? -43.17457 4.37436 -3.03204 1.000 64.41706 155 VAL B O 1
ATOM 3288 N N . ILE B 2 148 ? -41.53956 5.42004 -4.18317 1.000 74.74678 156 ILE B N 1
ATOM 3289 C CA . ILE B 2 148 ? -42.18876 6.72811 -4.10356 1.000 70.65524 156 ILE B CA 1
ATOM 3290 C C . ILE B 2 148 ? -42.38242 7.30734 -5.50183 1.000 69.31543 156 ILE B C 1
ATOM 3291 O O . ILE B 2 148 ? -41.88142 6.73717 -6.48171 1.000 67.04390 156 ILE B O 1
ATOM 3307 N N . PRO B 2 149 ? -43.09669 8.42791 -5.64262 1.000 68.24085 157 PRO B N 1
ATOM 3308 C CA . PRO B 2 149 ? -43.27088 9.03232 -6.97077 1.000 62.36211 157 PRO B CA 1
ATOM 3309 C C . PRO B 2 149 ? -41.94034 9.28461 -7.66747 1.000 60.40960 157 PRO B C 1
ATOM 3310 O O . PRO B 2 149 ? -40.93406 9.61071 -7.03513 1.000 60.99068 157 PRO B O 1
ATOM 3321 N N . LEU B 2 150 ? -41.95166 9.13892 -8.99592 1.000 58.71821 158 LEU B N 1
ATOM 3322 C CA . LEU B 2 150 ? -40.72642 9.30716 -9.77025 1.000 51.89937 158 LEU B CA 1
ATOM 3323 C C . LEU B 2 150 ? -40.25993 10.75795 -9.78552 1.000 49.47549 158 LEU B C 1
ATOM 3324 O O . LEU B 2 150 ? -39.05070 11.01574 -9.81180 1.000 50.84509 158 LEU B O 1
ATOM 3340 N N . VAL B 2 151 ? -41.19165 11.71547 -9.78105 1.000 46.13174 159 VAL B N 1
ATOM 3341 C CA . VAL B 2 151 ? -40.78638 13.11519 -9.75636 1.000 51.15412 159 VAL B CA 1
ATOM 3342 C C . VAL B 2 151 ? -40.24334 13.48716 -8.38364 1.000 51.49529 159 VAL B C 1
ATOM 3343 O O . VAL B 2 151 ? -39.43526 14.41417 -8.25840 1.000 51.75207 159 VAL B O 1
ATOM 3356 N N . LYS B 2 152 ? -40.67138 12.78417 -7.33362 1.000 52.54302 160 LYS B N 1
ATOM 3357 C CA . LYS B 2 152 ? -40.14363 13.07028 -6.00342 1.000 50.24386 160 LYS B CA 1
ATOM 3358 C C . LYS B 2 152 ? -38.71913 12.54916 -5.86539 1.000 50.42162 160 LYS B C 1
ATOM 3359 O O . LYS B 2 152 ? -37.86368 13.21517 -5.27221 1.000 54.85364 160 LYS B O 1
ATOM 3378 N N . GLN B 2 153 ? -38.44596 11.36087 -6.41009 1.000 55.14758 161 GLN B N 1
ATOM 3379 C CA . GLN B 2 153 ? -37.07193 10.87648 -6.47820 1.000 51.13378 161 GLN B CA 1
ATOM 3380 C C . GLN B 2 153 ? -36.19787 11.85021 -7.25833 1.000 51.48423 161 GLN B C 1
ATOM 3381 O O . GLN B 2 153 ? -35.11475 12.23639 -6.80441 1.000 50.33456 161 GLN B O 1
ATOM 3395 N N . ASP B 2 154 ? -36.66055 12.26037 -8.44201 1.000 52.73128 162 ASP B N 1
ATOM 3396 C CA . ASP B 2 154 ? -35.89273 13.19210 -9.26008 1.000 48.74780 162 ASP B CA 1
ATOM 3397 C C . ASP B 2 154 ? -35.61552 14.48920 -8.51101 1.000 52.68516 162 ASP B C 1
ATOM 3398 O O . ASP B 2 154 ? -34.53448 15.07313 -8.64519 1.000 56.93292 162 ASP B O 1
ATOM 3407 N N . TYR B 2 155 ? -36.57987 14.95373 -7.71441 1.000 58.20524 163 TYR B N 1
ATOM 3408 C CA . TYR B 2 155 ? -36.40768 16.20284 -6.97702 1.000 52.08843 163 TYR B CA 1
ATOM 3409 C C . TYR B 2 155 ? -35.32948 16.06980 -5.90977 1.000 54.02413 163 TYR B C 1
ATOM 3410 O O . TYR B 2 155 ? -34.49399 16.96802 -5.75087 1.000 55.78268 163 TYR B O 1
ATOM 3428 N N . LEU B 2 156 ? -35.32210 14.95332 -5.17643 1.000 56.60802 164 LEU B N 1
ATOM 3429 C CA . LEU B 2 156 ? -34.25360 14.71767 -4.21200 1.000 59.16258 164 LEU B CA 1
ATOM 3430 C C . LEU B 2 156 ? -32.92440 14.45245 -4.90953 1.000 48.79720 164 LEU B C 1
ATOM 3431 O O . LEU B 2 156 ? -31.86598 14.82277 -4.38986 1.000 52.54050 164 LEU B O 1
ATOM 3447 N N . ILE B 2 157 ? -32.95777 13.81211 -6.07988 1.000 54.00677 165 ILE B N 1
ATOM 3448 C CA . ILE B 2 157 ? -31.72890 13.55687 -6.82362 1.000 51.76825 165 ILE B CA 1
ATOM 3449 C C . ILE B 2 157 ? -31.19903 14.84593 -7.43695 1.000 53.80213 165 ILE B C 1
ATOM 3450 O O . ILE B 2 157 ? -29.98442 15.07653 -7.47825 1.000 51.68692 165 ILE B O 1
ATOM 3466 N N . ASN B 2 158 ? -32.09528 15.70599 -7.92475 1.000 55.09118 166 ASN B N 1
ATOM 3467 C CA . ASN B 2 158 ? -31.65508 16.97521 -8.49276 1.000 55.11730 166 ASN B CA 1
ATOM 3468 C C . ASN B 2 158 ? -30.95524 17.83072 -7.44568 1.000 56.45247 166 ASN B C 1
ATOM 3469 O O . ASN B 2 158 ? -29.95875 18.49872 -7.74651 1.000 57.34418 166 ASN B O 1
ATOM 3480 N N . HIS B 2 159 ? -31.45552 17.82206 -6.20695 1.000 67.06548 167 HIS B N 1
ATOM 3481 C CA . HIS B 2 159 ? -30.80496 18.60463 -5.16306 1.000 66.33834 167 HIS B CA 1
ATOM 3482 C C . HIS B 2 159 ? -29.56290 17.89937 -4.63091 1.000 66.34142 167 HIS B C 1
ATOM 3483 O O . HIS B 2 159 ? -28.55480 18.55342 -4.34230 1.000 71.70818 167 HIS B O 1
ATOM 3497 N N . TYR B 2 160 ? -29.61561 16.57265 -4.47930 1.000 59.41647 168 TYR B N 1
ATOM 3498 C CA . TYR B 2 160 ? -28.41398 15.83181 -4.10836 1.000 53.23848 168 TYR B CA 1
ATOM 3499 C C . TYR B 2 160 ? -27.28186 16.14119 -5.07894 1.000 51.37288 168 TYR B C 1
ATOM 3500 O O . TYR B 2 160 ? -26.14944 16.41725 -4.66910 1.000 47.20631 168 TYR B O 1
ATOM 3518 N N . LEU B 2 161 ? -27.58020 16.10792 -6.38042 1.000 51.21683 169 LEU B N 1
ATOM 3519 C CA . LEU B 2 161 ? -26.56428 16.42282 -7.37879 1.000 52.73224 169 LEU B CA 1
ATOM 3520 C C . LEU B 2 161 ? -26.11016 17.87468 -7.26448 1.000 52.93258 169 LEU B C 1
ATOM 3521 O O . LEU B 2 161 ? -24.93879 18.18749 -7.50380 1.000 46.91864 169 LEU B O 1
ATOM 3537 N N . ARG B 2 162 ? -27.02913 18.78664 -6.92075 1.000 54.09727 170 ARG B N 1
ATOM 3538 C CA . ARG B 2 162 ? -26.63630 20.18086 -6.72371 1.000 50.22318 170 ARG B CA 1
ATOM 3539 C C . ARG B 2 162 ? -25.63960 20.30747 -5.57726 1.000 43.09764 170 ARG B C 1
ATOM 3540 O O . ARG B 2 162 ? -24.64959 21.04067 -5.68135 1.000 44.44938 170 ARG B O 1
ATOM 3561 N N . GLY B 2 163 ? -25.87876 19.58979 -4.47828 1.000 50.00689 171 GLY B N 1
ATOM 3562 C CA . GLY B 2 163 ? -24.95232 19.63980 -3.36003 1.000 46.65004 171 GLY B CA 1
ATOM 3563 C C . GLY B 2 163 ? -23.61095 19.01148 -3.68345 1.000 44.71403 171 GLY B C 1
ATOM 3564 O O . GLY B 2 163 ? -22.56690 19.49442 -3.23827 1.000 39.63160 171 GLY B O 1
ATOM 3568 N N . LEU B 2 164 ? -23.61853 17.92433 -4.45765 1.000 46.39573 172 LEU B N 1
ATOM 3569 C CA . LEU B 2 164 ? -22.36499 17.28173 -4.84191 1.000 45.35121 172 LEU B CA 1
ATOM 3570 C C . LEU B 2 164 ? -21.54232 18.19166 -5.74482 1.000 39.03248 172 LEU B C 1
ATOM 3571 O O . LEU B 2 164 ? -20.33107 18.33766 -5.54857 1.000 44.42796 172 LEU B O 1
ATOM 3587 N N . THR B 2 165 ? -22.18309 18.82116 -6.73229 1.000 42.76027 173 THR B N 1
ATOM 3588 C CA . THR B 2 165 ? -21.46603 19.74743 -7.60211 1.000 42.53391 173 THR B CA 1
ATOM 3589 C C . THR B 2 165 ? -21.02975 20.99055 -6.83639 1.000 44.28597 173 THR B C 1
ATOM 3590 O O . THR B 2 165 ? -19.93898 21.52330 -7.07195 1.000 41.19222 173 THR B O 1
ATOM 3601 N N . ASP B 2 166 ? -21.87316 21.47114 -5.92029 1.000 44.22493 174 ASP B N 1
ATOM 3602 C CA . ASP B 2 166 ? -21.48947 22.60101 -5.08239 1.000 43.53051 174 ASP B CA 1
ATOM 3603 C C . ASP B 2 166 ? -20.39038 22.21008 -4.10368 1.000 41.65431 174 ASP B C 1
ATOM 3604 O O . ASP B 2 166 ? -19.53145 23.03611 -3.77494 1.000 42.27149 174 ASP B O 1
ATOM 3613 N N . TYR B 2 167 ? -20.39676 20.95784 -3.63875 1.000 44.94659 175 TYR B N 1
ATOM 3614 C CA . TYR B 2 167 ? -19.32074 20.47400 -2.77938 1.000 41.60678 175 TYR B CA 1
ATOM 3615 C C . TYR B 2 167 ? -17.97660 20.54715 -3.49241 1.000 41.31930 175 TYR B C 1
ATOM 3616 O O . TYR B 2 167 ? -16.95302 20.85530 -2.87045 1.000 39.23794 175 TYR B O 1
ATOM 3634 N N . HIS B 2 168 ? -17.96040 20.27823 -4.80256 1.000 46.09863 176 HIS B N 1
ATOM 3635 C CA . HIS B 2 168 ? -16.72003 20.36601 -5.56752 1.000 44.35513 176 HIS B CA 1
ATOM 3636 C C . HIS B 2 168 ? -16.36287 21.81269 -5.89361 1.000 40.87520 176 HIS B C 1
ATOM 3637 O O . HIS B 2 168 ? -15.17862 22.16851 -5.91902 1.000 40.86144 176 HIS B O 1
ATOM 3651 N N . ARG B 2 169 ? -17.36521 22.65501 -6.15924 1.000 41.97268 177 ARG B N 1
ATOM 3652 C CA . ARG B 2 169 ? -17.12185 24.08883 -6.26238 1.000 43.29045 177 ARG B CA 1
ATOM 3653 C C . ARG B 2 169 ? -16.33076 24.58658 -5.05808 1.000 46.63586 177 ARG B C 1
ATOM 3654 O O . ARG B 2 169 ? -15.23211 25.13787 -5.19051 1.000 43.73775 177 ARG B O 1
ATOM 3675 N N . LYS B 2 170 ? -16.89651 24.39554 -3.86358 1.000 47.27739 178 LYS B N 1
ATOM 3676 C CA . LYS B 2 170 ? -16.29222 24.92516 -2.64693 1.000 43.17831 178 LYS B CA 1
ATOM 3677 C C . LYS B 2 170 ? -14.89171 24.36508 -2.43519 1.000 42.13802 178 LYS B C 1
ATOM 3678 O O . LYS B 2 170 ? -13.95286 25.11206 -2.13867 1.000 47.71133 178 LYS B O 1
ATOM 3697 N N . LEU B 2 171 ? -14.72811 23.04915 -2.58486 1.000 40.83364 179 LEU B N 1
ATOM 3698 C CA . LEU B 2 171 ? -13.42223 22.43936 -2.35088 1.000 43.32459 179 LEU B CA 1
ATOM 3699 C C . LEU B 2 171 ? -12.37883 22.98121 -3.32274 1.000 48.04972 179 LEU B C 1
ATOM 3700 O O . LEU B 2 171 ? -11.26205 23.32935 -2.92159 1.000 41.62721 179 LEU B O 1
ATOM 3716 N N . ASN B 2 172 ? -12.72151 23.05103 -4.61275 1.000 50.17819 180 ASN B N 1
ATOM 3717 C CA . ASN B 2 172 ? -11.76600 23.54673 -5.59924 1.000 54.26009 180 ASN B CA 1
ATOM 3718 C C . ASN B 2 172 ? -11.45113 25.02113 -5.37258 1.000 52.41746 180 ASN B C 1
ATOM 3719 O O . ASN B 2 172 ? -10.30683 25.45273 -5.55830 1.000 56.89860 180 ASN B O 1
ATOM 3730 N N . ARG B 2 173 ? -12.44932 25.80994 -4.96772 1.000 48.61477 181 ARG B N 1
ATOM 3731 C CA . ARG B 2 173 ? -12.20446 27.22446 -4.70443 1.000 49.96566 181 ARG B CA 1
ATOM 3732 C C . ARG B 2 173 ? -11.38282 27.41805 -3.43568 1.000 50.72916 181 ARG B C 1
ATOM 3733 O O . ARG B 2 173 ? -10.51718 28.29966 -3.38064 1.000 50.66386 181 ARG B O 1
ATOM 3754 N N . ALA B 2 174 ? -11.63730 26.60781 -2.40526 1.000 46.86285 182 ALA B N 1
ATOM 3755 C CA . ALA B 2 174 ? -10.82943 26.68834 -1.19259 1.000 44.06607 182 ALA B CA 1
ATOM 3756 C C . ALA B 2 174 ? -9.37600 26.33098 -1.48136 1.000 52.37871 182 ALA B C 1
ATOM 3757 O O . ALA B 2 174 ? -8.45334 26.94967 -0.93611 1.000 43.29973 182 ALA B O 1
ATOM 3764 N N . GLU B 2 175 ? -9.15548 25.33166 -2.34016 1.000 51.88087 183 GLU B N 1
ATOM 3765 C CA . GLU B 2 175 ? -7.79836 24.95151 -2.72373 1.000 48.94606 183 GLU B CA 1
ATOM 3766 C C . GLU B 2 175 ? -7.18998 25.97719 -3.67345 1.000 53.93517 183 GLU B C 1
ATOM 3767 O O . GLU B 2 175 ? -5.98943 26.26391 -3.59841 1.000 51.34067 183 GLU B O 1
ATOM 3779 N N . GLN B 2 176 ? -8.00088 26.54027 -4.57368 1.000 56.25238 184 GLN B N 1
ATOM 3780 C CA . GLN B 2 176 ? -7.49336 27.54637 -5.50130 1.000 51.06887 184 GLN B CA 1
ATOM 3781 C C . GLN B 2 176 ? -7.07282 28.82187 -4.78003 1.000 55.89802 184 GLN B C 1
ATOM 3782 O O . GLN B 2 176 ? -6.11379 29.48019 -5.20106 1.000 55.65928 184 GLN B O 1
ATOM 3796 N N . GLU B 2 177 ? -7.76619 29.18601 -3.69822 1.000 51.45860 185 GLU B N 1
ATOM 3797 C CA . GLU B 2 177 ? -7.38129 30.37295 -2.94019 1.000 52.12761 185 GLU B CA 1
ATOM 3798 C C . GLU B 2 177 ? -6.11922 30.11686 -2.12350 1.000 54.63371 185 GLU B C 1
ATOM 3799 O O . GLU B 2 177 ? -5.18069 30.92162 -2.14286 1.000 55.30314 185 GLU B O 1
ATOM 3811 N N . TRP B 2 178 ? -6.08497 29.00271 -1.38646 1.000 62.52103 186 TRP B N 1
ATOM 3812 C CA . TRP B 2 178 ? -4.90484 28.66605 -0.59490 1.000 53.22193 186 TRP B CA 1
ATOM 3813 C C . TRP B 2 178 ? -3.65858 28.58328 -1.46098 1.000 55.13456 186 TRP B C 1
ATOM 3814 O O . TRP B 2 178 ? -2.56823 28.95239 -1.00922 1.000 62.83220 186 TRP B O 1
ATOM 3835 N N . GLU B 2 179 ? -3.79778 28.12094 -2.70431 1.000 56.62104 187 GLU B N 1
ATOM 3836 C CA . GLU B 2 179 ? -2.65648 28.09366 -3.60981 1.000 60.51116 187 GLU B CA 1
ATOM 3837 C C . GLU B 2 179 ? -2.25630 29.49650 -4.04880 1.000 62.72466 187 GLU B C 1
ATOM 3838 O O . GLU B 2 179 ? -1.07450 29.74749 -4.31130 1.000 60.94106 187 GLU B O 1
ATOM 3850 N N . TYR B 2 180 ? -3.21627 30.42121 -4.12736 1.000 64.07163 188 TYR B N 1
ATOM 3851 C CA . TYR B 2 180 ? -2.89369 31.79322 -4.50642 1.000 65.81108 188 TYR B CA 1
ATOM 3852 C C . TYR B 2 180 ? -2.15608 32.50997 -3.38105 1.000 61.36967 188 TYR B C 1
ATOM 3853 O O . TYR B 2 180 ? -1.13228 33.16269 -3.61494 1.000 61.43181 188 TYR B O 1
ATOM 3871 N N . ILE B 2 181 ? -2.66321 32.40054 -2.14908 1.000 60.38216 189 ILE B N 1
ATOM 3872 C CA . ILE B 2 181 ? -1.95123 32.95790 -0.99961 1.000 61.78398 189 ILE B CA 1
ATOM 3873 C C . ILE B 2 181 ? -0.53604 32.39725 -0.94128 1.000 61.29625 189 ILE B C 1
ATOM 3874 O O . ILE B 2 181 ? 0.44212 33.13730 -0.78298 1.000 65.87375 189 ILE B O 1
ATOM 3890 N N . GLN B 2 182 ? -0.41234 31.07155 -1.05711 1.000 58.54677 190 GLN B N 1
ATOM 3891 C CA . GLN B 2 182 ? 0.90259 30.43974 -1.05105 1.000 57.60796 190 GLN B CA 1
ATOM 3892 C C . GLN B 2 182 ? 1.84258 31.10057 -2.05028 1.000 60.30778 190 GLN B C 1
ATOM 3893 O O . GLN B 2 182 ? 3.01347 31.35007 -1.74263 1.000 61.71161 190 GLN B O 1
ATOM 3907 N N . ASN B 2 183 ? 1.34741 31.38372 -3.25828 1.000 62.39080 191 ASN B N 1
ATOM 3908 C CA . ASN B 2 183 ? 2.18846 31.96209 -4.30005 1.000 64.21892 191 ASN B CA 1
ATOM 3909 C C . ASN B 2 183 ? 2.35622 33.46704 -4.13018 1.000 65.88431 191 ASN B C 1
ATOM 3910 O O . ASN B 2 183 ? 3.37533 34.02145 -4.55647 1.000 71.38463 191 ASN B O 1
ATOM 3921 N N . GLU B 2 184 ? 1.37547 34.14294 -3.52284 1.000 71.99837 192 GLU B N 1
ATOM 3922 C CA . GLU B 2 184 ? 1.55572 35.55033 -3.18031 1.000 71.41985 192 GLU B CA 1
ATOM 3923 C C . GLU B 2 184 ? 2.75107 35.73785 -2.25553 1.000 73.64406 192 GLU B C 1
ATOM 3924 O O . GLU B 2 184 ? 3.38908 36.79636 -2.26613 1.000 77.72831 192 GLU B O 1
ATOM 3936 N N . ILE B 2 185 ? 3.06501 34.72030 -1.45378 1.000 82.88479 193 ILE B N 1
ATOM 3937 C CA . ILE B 2 185 ? 4.18683 34.79262 -0.52474 1.000 77.77108 193 ILE B CA 1
ATOM 3938 C C . ILE B 2 185 ? 5.48991 34.43428 -1.22545 1.000 85.58874 193 ILE B C 1
ATOM 3939 O O . ILE B 2 185 ? 6.49624 35.14147 -1.09767 1.000 90.45406 193 ILE B O 1
ATOM 3955 N N . GLN B 2 186 ? 5.49211 33.32814 -1.97270 1.000 69.75868 194 GLN B N 1
ATOM 3956 C CA . GLN B 2 186 ? 6.70269 32.90880 -2.67087 1.000 68.42303 194 GLN B CA 1
ATOM 3957 C C . GLN B 2 186 ? 7.22716 34.01792 -3.57512 1.000 80.36085 194 GLN B C 1
ATOM 3958 O O . GLN B 2 186 ? 8.43207 34.29831 -3.59146 1.000 77.33656 194 GLN B O 1
ATOM 3972 N N . LYS B 2 187 ? 6.33631 34.67088 -4.32660 1.000 87.59055 195 LYS B N 1
ATOM 3973 C CA . LYS B 2 187 ? 6.76471 35.79509 -5.15103 1.000 77.22975 195 LYS B CA 1
ATOM 3974 C C . LYS B 2 187 ? 7.27532 36.94924 -4.29843 1.000 84.79994 195 LYS B C 1
ATOM 3975 O O . LYS B 2 187 ? 8.18373 37.67655 -4.71646 1.000 80.91391 195 LYS B O 1
ATOM 3994 N N . GLY B 2 188 ? 6.70590 37.13865 -3.10681 1.000 96.17522 196 GLY B N 1
ATOM 3995 C CA . GLY B 2 188 ? 7.18044 38.18769 -2.22421 1.000 105.89487 196 GLY B CA 1
ATOM 3996 C C . GLY B 2 188 ? 8.64338 38.05843 -1.86061 1.000 112.56219 196 GLY B C 1
ATOM 3997 O O . GLY B 2 188 ? 9.27353 39.05397 -1.48810 1.000 109.95914 196 GLY B O 1
ATOM 4001 N N . LEU B 2 189 ? 9.20066 36.85844 -1.96982 1.000 88.91391 197 LEU B N 1
ATOM 4002 C CA . LEU B 2 189 ? 10.58791 36.61195 -1.59768 1.000 83.33808 197 LEU B CA 1
ATOM 4003 C C . LEU B 2 189 ? 11.46270 36.45990 -2.83600 1.000 77.57203 197 LEU B C 1
ATOM 4004 O O . LEU B 2 189 ? 11.11729 35.73358 -3.76760 1.000 67.84527 197 LEU B O 1
ATOM 4020 N N . MET C 1 1 ? 17.18222 4.14162 25.11932 1.000 60.45467 1 MET C N 1
ATOM 4021 C CA . MET C 1 1 ? 18.32589 3.32480 24.61465 1.000 74.43697 1 MET C CA 1
ATOM 4022 C C . MET C 1 1 ? 19.17321 4.14685 23.64809 1.000 71.81424 1 MET C C 1
ATOM 4023 O O . MET C 1 1 ? 18.64340 4.83796 22.77702 1.000 73.00124 1 MET C O 1
ATOM 4039 N N . LEU C 1 2 ? 20.49170 4.07075 23.81306 1.000 84.32970 2 LEU C N 1
ATOM 4040 C CA . LEU C 1 2 ? 21.42583 4.80569 22.97157 1.000 86.80002 2 LEU C CA 1
ATOM 4041 C C . LEU C 1 2 ? 21.81109 3.95762 21.76745 1.000 85.15197 2 LEU C C 1
ATOM 4042 O O . LEU C 1 2 ? 22.11132 2.76798 21.90731 1.000 84.74241 2 LEU C O 1
ATOM 4058 N N . TYR C 1 3 ? 21.80913 4.57700 20.59226 1.000 77.46873 3 TYR C N 1
ATOM 4059 C CA . TYR C 1 3 ? 22.20532 3.93737 19.34791 1.000 78.05114 3 TYR C CA 1
ATOM 4060 C C . TYR C 1 3 ? 23.47743 4.59043 18.82182 1.000 71.72419 3 TYR C C 1
ATOM 4061 O O . TYR C 1 3 ? 23.85340 5.69220 19.23141 1.000 71.61094 3 TYR C O 1
ATOM 4079 N N . ILE C 1 4 ? 24.13712 3.89603 17.89171 1.000 79.18686 4 ILE C N 1
ATOM 4080 C CA . ILE C 1 4 ? 25.43867 4.34646 17.41405 1.000 78.75073 4 ILE C CA 1
ATOM 4081 C C . ILE C 1 4 ? 25.34838 5.67109 16.66782 1.000 76.70795 4 ILE C C 1
ATOM 4082 O O . ILE C 1 4 ? 26.34516 6.39764 16.58721 1.000 76.31387 4 ILE C O 1
ATOM 4098 N N . ASP C 1 5 ? 24.18123 6.00866 16.11487 1.000 69.41009 5 ASP C N 1
ATOM 4099 C CA . ASP C 1 5 ? 24.03081 7.28784 15.42947 1.000 71.24552 5 ASP C CA 1
ATOM 4100 C C . ASP C 1 5 ? 23.92658 8.44251 16.42008 1.000 68.21470 5 ASP C C 1
ATOM 4101 O O . ASP C 1 5 ? 24.44028 9.53609 16.16082 1.000 66.30271 5 ASP C O 1
ATOM 4110 N N . GLU C 1 6 ? 23.26317 8.21746 17.55569 1.000 67.85866 6 GLU C N 1
ATOM 4111 C CA . GLU C 1 6 ? 23.09024 9.28073 18.54051 1.000 63.71753 6 GLU C CA 1
ATOM 4112 C C . GLU C 1 6 ? 24.40398 9.59254 19.24632 1.000 59.61096 6 GLU C C 1
ATOM 4113 O O . GLU C 1 6 ? 24.70682 10.76019 19.52199 1.000 53.80472 6 GLU C O 1
ATOM 4125 N N . PHE C 1 7 ? 25.19656 8.55944 19.54202 1.000 63.72236 7 PHE C N 1
ATOM 4126 C CA . PHE C 1 7 ? 26.51784 8.76748 20.12561 1.000 61.88309 7 PHE C CA 1
ATOM 4127 C C . PHE C 1 7 ? 27.45115 9.44699 19.12981 1.000 57.72099 7 PHE C C 1
ATOM 4128 O O . PHE C 1 7 ? 28.13896 10.41652 19.47023 1.000 58.84016 7 PHE C O 1
ATOM 4145 N N . LYS C 1 8 ? 27.49062 8.94505 17.89247 1.000 54.67595 8 LYS C N 1
ATOM 4146 C CA . LYS C 1 8 ? 28.27768 9.58664 16.84348 1.000 60.59036 8 LYS C CA 1
ATOM 4147 C C . LYS C 1 8 ? 27.94700 11.07057 16.74695 1.000 55.25788 8 LYS C C 1
ATOM 4148 O O . LYS C 1 8 ? 28.84367 11.92123 16.72624 1.000 45.69723 8 LYS C O 1
ATOM 4167 N N . GLU C 1 9 ? 26.65466 11.39587 16.66864 1.000 58.50443 9 GLU C N 1
ATOM 4168 C CA . GLU C 1 9 ? 26.25053 12.78144 16.45847 1.000 55.37112 9 GLU C CA 1
ATOM 4169 C C . GLU C 1 9 ? 26.76126 13.68129 17.57658 1.000 46.46840 9 GLU C C 1
ATOM 4170 O O . GLU C 1 9 ? 27.23652 14.79360 17.31951 1.000 43.63240 9 GLU C O 1
ATOM 4182 N N . ALA C 1 10 ? 26.67685 13.21604 18.82567 1.000 44.13489 10 ALA C N 1
ATOM 4183 C CA . ALA C 1 10 ? 27.13790 14.02653 19.94709 1.000 41.84443 10 ALA C CA 1
ATOM 4184 C C . ALA C 1 10 ? 28.64347 14.24851 19.90049 1.000 43.57329 10 ALA C C 1
ATOM 4185 O O . ALA C 1 10 ? 29.13988 15.23885 20.45013 1.000 48.76252 10 ALA C O 1
ATOM 4192 N N . ILE C 1 11 ? 29.38294 13.34255 19.26103 1.000 45.01206 11 ILE C N 1
ATOM 4193 C CA . ILE C 1 11 ? 30.82167 13.52687 19.11777 1.000 45.29395 11 ILE C CA 1
ATOM 4194 C C . ILE C 1 11 ? 31.12158 14.57230 18.05155 1.000 45.28589 11 ILE C C 1
ATOM 4195 O O . ILE C 1 11 ? 31.97967 15.44102 18.24198 1.000 49.58564 11 ILE C O 1
ATOM 4211 N N . ASP C 1 12 ? 30.42170 14.50765 16.91648 1.000 47.37015 12 ASP C N 1
ATOM 4212 C CA . ASP C 1 12 ? 30.65922 15.44135 15.82285 1.000 48.75926 12 ASP C CA 1
ATOM 4213 C C . ASP C 1 12 ? 30.08044 16.82400 16.08870 1.000 46.56523 12 ASP C C 1
ATOM 4214 O O . ASP C 1 12 ? 30.55677 17.80126 15.50060 1.000 47.12047 12 ASP C O 1
ATOM 4223 N N . LYS C 1 13 ? 29.06659 16.93065 16.94805 1.000 45.21860 13 LYS C N 1
ATOM 4224 C CA . LYS C 1 13 ? 28.54245 18.23350 17.33506 1.000 43.93627 13 LYS C CA 1
ATOM 4225 C C . LYS C 1 13 ? 29.45126 18.96000 18.31550 1.000 42.69527 13 LYS C C 1
ATOM 4226 O O . LYS C 1 13 ? 29.24608 20.15327 18.56134 1.000 40.42783 13 LYS C O 1
ATOM 4245 N N . GLY C 1 14 ? 30.43664 18.27497 18.88258 1.000 43.60290 14 GLY C N 1
ATOM 4246 C CA . GLY C 1 14 ? 31.27832 18.85977 19.90070 1.000 46.42216 14 GLY C CA 1
ATOM 4247 C C . GLY C 1 14 ? 30.74402 18.73385 21.30556 1.000 42.70190 14 GLY C C 1
ATOM 4248 O O . GLY C 1 14 ? 31.25451 19.40838 22.20697 1.000 40.23569 14 GLY C O 1
ATOM 4252 N N . TYR C 1 15 ? 29.73158 17.89365 21.52199 1.000 42.27323 15 TYR C N 1
ATOM 4253 C CA . TYR C 1 15 ? 29.17636 17.71923 22.85734 1.000 43.72606 15 TYR C CA 1
ATOM 4254 C C . TYR C 1 15 ? 29.97555 16.71240 23.67416 1.000 40.54185 15 TYR C C 1
ATOM 4255 O O . TYR C 1 15 ? 30.05680 16.84308 24.90146 1.000 41.21326 15 TYR C O 1
ATOM 4273 N N . ILE C 1 16 ? 30.57068 15.71783 23.02141 1.000 44.14129 16 ILE C N 1
ATOM 4274 C CA . ILE C 1 16 ? 31.45161 14.75223 23.66774 1.000 43.72841 16 ILE C CA 1
ATOM 4275 C C . ILE C 1 16 ? 32.87126 15.10356 23.24151 1.000 51.12542 16 ILE C C 1
ATOM 4276 O O . ILE C 1 16 ? 33.31785 14.72638 22.15147 1.000 50.30943 16 ILE C O 1
ATOM 4292 N N . LEU C 1 17 ? 33.58608 15.82543 24.09704 1.000 56.04374 17 LEU C N 1
ATOM 4293 C CA . LEU C 1 17 ? 34.96466 16.20938 23.84401 1.000 56.71628 17 LEU C CA 1
ATOM 4294 C C . LEU C 1 17 ? 35.89806 15.39513 24.73043 1.000 60.66477 17 LEU C C 1
ATOM 4295 O O . LEU C 1 17 ? 35.49855 14.85499 25.76618 1.000 59.21379 17 LEU C O 1
ATOM 4311 N N . GLY C 1 18 ? 37.15536 15.31666 24.30947 1.000 67.23554 18 GLY C N 1
ATOM 4312 C CA . GLY C 1 18 ? 38.13795 14.52810 25.01856 1.000 75.31105 18 GLY C CA 1
ATOM 4313 C C . GLY C 1 18 ? 38.12893 13.07947 24.58258 1.000 73.61113 18 GLY C C 1
ATOM 4314 O O . GLY C 1 18 ? 37.36902 12.65066 23.70920 1.000 70.94834 18 GLY C O 1
ATOM 4318 N N . ASP C 1 19 ? 39.00307 12.30483 25.21745 1.000 69.82073 19 ASP C N 1
ATOM 4319 C CA . ASP C 1 19 ? 39.14142 10.89011 24.90999 1.000 68.10505 19 ASP C CA 1
ATOM 4320 C C . ASP C 1 19 ? 38.27505 10.00372 25.79345 1.000 71.89929 19 ASP C C 1
ATOM 4321 O O . ASP C 1 19 ? 38.28780 8.78108 25.61586 1.000 77.44341 19 ASP C O 1
ATOM 4330 N N . THR C 1 20 ? 37.52639 10.58216 26.73124 1.000 74.14201 20 THR C N 1
ATOM 4331 C CA . THR C 1 20 ? 36.66049 9.82259 27.61975 1.000 73.19232 20 THR C CA 1
ATOM 4332 C C . THR C 1 20 ? 35.26880 10.43958 27.63492 1.000 67.15547 20 THR C C 1
ATOM 4333 O O . THR C 1 20 ? 35.06097 11.57442 27.19700 1.000 65.23990 20 THR C O 1
ATOM 4344 N N . VAL C 1 21 ? 34.31320 9.66837 28.15380 1.000 65.93590 21 VAL C N 1
ATOM 4345 C CA . VAL C 1 21 ? 32.91974 10.08772 28.22223 1.000 58.07568 21 VAL C CA 1
ATOM 4346 C C . VAL C 1 21 ? 32.24669 9.33835 29.36298 1.000 53.97868 21 VAL C C 1
ATOM 4347 O O . VAL C 1 21 ? 32.59649 8.19586 29.67172 1.000 53.14839 21 VAL C O 1
ATOM 4360 N N . ALA C 1 22 ? 31.27564 9.99440 29.99393 1.000 50.96141 22 ALA C N 1
ATOM 4361 C CA . ALA C 1 22 ? 30.48076 9.36089 31.03697 1.000 54.86363 22 ALA C CA 1
ATOM 4362 C C . ALA C 1 22 ? 29.42815 8.46368 30.39917 1.000 53.69344 22 ALA C C 1
ATOM 4363 O O . ALA C 1 22 ? 28.72939 8.87797 29.46850 1.000 51.60494 22 ALA C O 1
ATOM 4370 N N . ILE C 1 23 ? 29.31404 7.23679 30.90235 1.000 57.58788 23 ILE C N 1
ATOM 4371 C CA 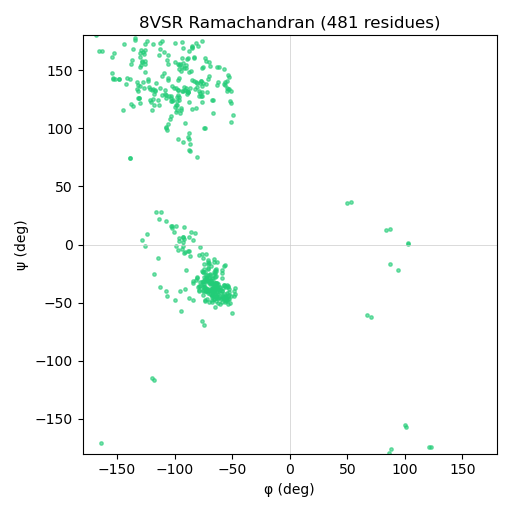. ILE C 1 23 ? 28.42835 6.22772 30.33567 1.000 59.27921 23 ILE C CA 1
ATOM 4372 C C . ILE C 1 23 ? 27.62374 5.59642 31.46305 1.000 60.27121 23 ILE C C 1
ATOM 4373 O O . ILE C 1 23 ? 28.19632 5.11810 32.44881 1.000 62.44446 23 ILE C O 1
ATOM 4389 N N . VAL C 1 24 ? 26.30234 5.59638 31.31754 1.000 60.04754 24 VAL C N 1
ATOM 4390 C CA . VAL C 1 24 ? 25.41574 4.88410 32.23032 1.000 63.42517 24 VAL C CA 1
ATOM 4391 C C . VAL C 1 24 ? 25.16446 3.49388 31.66315 1.000 68.42843 24 VAL C C 1
ATOM 4392 O O . VAL C 1 24 ? 24.85985 3.34371 30.47392 1.000 71.16801 24 VAL C O 1
ATOM 4405 N N . ARG C 1 25 ? 25.29601 2.47619 32.50849 1.000 70.36470 25 ARG C N 1
ATOM 4406 C CA . ARG C 1 25 ? 25.11242 1.08941 32.10749 1.000 69.88118 25 ARG C CA 1
ATOM 4407 C C . ARG C 1 25 ? 23.96548 0.47780 32.89780 1.000 69.15796 25 ARG C C 1
ATOM 4408 O O . ARG C 1 25 ? 23.96182 0.52332 34.13230 1.000 69.25859 25 ARG C O 1
ATOM 4429 N N . LYS C 1 26 ? 22.98849 -0.07393 32.18370 1.000 80.09802 26 LYS C N 1
ATOM 4430 C CA . LYS C 1 26 ? 21.88925 -0.82062 32.78050 1.000 84.08985 26 LYS C CA 1
ATOM 4431 C C . LYS C 1 26 ? 22.11344 -2.30610 32.53345 1.000 89.04204 26 LYS C C 1
ATOM 4432 O O . LYS C 1 26 ? 22.33943 -2.72240 31.39166 1.000 91.82804 26 LYS C O 1
ATOM 4451 N N . ASN C 1 27 ? 22.05813 -3.09703 33.60435 1.000 95.57416 27 ASN C N 1
ATOM 4452 C CA . ASN C 1 27 ? 22.25115 -4.54431 33.52254 1.000 99.22290 27 ASN C CA 1
ATOM 4453 C C . ASN C 1 27 ? 23.51842 -4.88978 32.74434 1.000 91.98646 27 ASN C C 1
ATOM 4454 O O . ASN C 1 27 ? 23.57227 -5.87544 32.00555 1.000 88.46935 27 ASN C O 1
ATOM 4465 N N . GLY C 1 28 ? 24.55022 -4.06243 32.90783 1.000 102.66995 28 GLY C N 1
ATOM 4466 C CA . GLY C 1 28 ? 25.83688 -4.30041 32.29922 1.000 93.75249 28 GLY C CA 1
ATOM 4467 C C . GLY C 1 28 ? 26.00419 -3.75532 30.89724 1.000 86.58919 28 GLY C C 1
ATOM 4468 O O . GLY C 1 28 ? 27.14253 -3.62924 30.43137 1.000 75.83748 28 GLY C O 1
ATOM 4472 N N . LYS C 1 29 ? 24.91382 -3.42708 30.21359 1.000 83.81463 29 LYS C N 1
ATOM 4473 C CA . LYS C 1 29 ? 24.96405 -2.95148 28.83995 1.000 78.27163 29 LYS C CA 1
ATOM 4474 C C . LYS C 1 29 ? 24.93626 -1.42717 28.80810 1.000 76.60355 29 LYS C C 1
ATOM 4475 O O . LYS C 1 29 ? 24.40920 -0.77852 29.71570 1.000 74.94481 29 LYS C O 1
ATOM 4494 N N . ILE C 1 30 ? 25.49581 -0.85928 27.74081 1.000 72.13418 30 ILE C N 1
ATOM 4495 C CA . ILE C 1 30 ? 25.49163 0.58991 27.57241 1.000 69.52028 30 ILE C CA 1
ATOM 4496 C C . ILE C 1 30 ? 24.05662 1.05586 27.35941 1.000 71.98793 30 ILE C C 1
ATOM 4497 O O . ILE C 1 30 ? 23.36708 0.59109 26.44393 1.000 71.66973 30 ILE C O 1
ATOM 4513 N N . PHE C 1 31 ? 23.60306 1.98129 28.20433 1.000 69.92941 31 PHE C N 1
ATOM 4514 C CA . PHE C 1 31 ? 22.26720 2.55901 28.10570 1.000 64.87162 31 PHE C CA 1
ATOM 4515 C C . PHE C 1 31 ? 22.27115 3.99504 27.60763 1.000 69.24069 31 PHE C C 1
ATOM 4516 O O . PHE C 1 31 ? 21.40442 4.36672 26.81064 1.000 62.06403 31 PHE C O 1
ATOM 4533 N N . ASP C 1 32 ? 23.22123 4.81601 28.04770 1.000 66.27020 32 ASP C N 1
ATOM 4534 C CA . ASP C 1 32 ? 23.26291 6.21209 27.62848 1.000 54.38746 32 ASP C CA 1
ATOM 4535 C C . ASP C 1 32 ? 24.61913 6.79967 27.99037 1.000 52.73799 32 ASP C C 1
ATOM 4536 O O . ASP C 1 32 ? 25.39459 6.21180 28.74936 1.000 55.71471 32 ASP C O 1
ATOM 4545 N N . TYR C 1 33 ? 24.89369 7.97098 27.42597 1.000 51.32196 33 TYR C N 1
ATOM 4546 C CA . TYR C 1 33 ? 26.01318 8.80844 27.82052 1.000 55.81427 33 TYR C CA 1
ATOM 4547 C C . TYR C 1 33 ? 25.49126 9.99239 28.62489 1.000 50.57784 33 TYR C C 1
ATOM 4548 O O . TYR C 1 33 ? 24.29842 10.31055 28.60171 1.000 46.73438 33 TYR C O 1
ATOM 4566 N N . VAL C 1 34 ? 26.39826 10.64881 29.34238 1.000 58.72593 34 VAL C N 1
ATOM 4567 C CA . VAL C 1 34 ? 26.05545 11.78875 30.18546 1.000 54.60084 34 VAL C CA 1
ATOM 4568 C C . VAL C 1 34 ? 27.01415 12.92494 29.85509 1.000 54.41310 34 VAL C C 1
ATOM 4569 O O . VAL C 1 34 ? 28.23462 12.76448 29.97839 1.000 50.01563 34 VAL C O 1
ATOM 4582 N N . LEU C 1 35 ? 26.47250 14.05763 29.43495 1.000 57.42918 35 LEU C N 1
ATOM 4583 C CA . LEU C 1 35 ? 27.27126 15.23371 29.10311 1.000 61.47196 35 LEU C CA 1
ATOM 4584 C C . LEU C 1 35 ? 27.51087 16.06594 30.34902 1.000 66.20107 35 LEU C C 1
ATOM 4585 O O . LEU C 1 35 ? 26.86112 15.87973 31.37977 1.000 67.39354 35 LEU C O 1
ATOM 4601 N N . PRO C 1 36 ? 28.44970 17.01878 30.28210 1.000 62.47670 36 PRO C N 1
ATOM 4602 C CA . PRO C 1 36 ? 28.88556 17.71257 31.50801 1.000 68.34850 36 PRO C CA 1
ATOM 4603 C C . PRO C 1 36 ? 27.77955 18.21474 32.42218 1.000 67.72204 36 PRO C C 1
ATOM 4604 O O . PRO C 1 36 ? 27.94005 18.14698 33.64839 1.000 66.03302 36 PRO C O 1
ATOM 4615 N N . HIS C 1 37 ? 26.66590 18.70736 31.88145 1.000 56.08413 37 HIS C N 1
ATOM 4616 C CA . HIS C 1 37 ? 25.66494 19.39002 32.69293 1.000 56.29698 37 HIS C CA 1
ATOM 4617 C C . HIS C 1 37 ? 24.33965 18.64060 32.77038 1.000 53.28230 37 HIS C C 1
ATOM 4618 O O . HIS C 1 37 ? 23.30732 19.24376 33.07735 1.000 46.05975 37 HIS C O 1
ATOM 4632 N N . GLU C 1 38 ? 24.34390 17.34037 32.52416 1.000 55.66462 38 GLU C N 1
ATOM 4633 C CA . GLU C 1 38 ? 23.13167 16.54015 32.58097 1.000 48.83775 38 GLU C CA 1
ATOM 4634 C C . GLU C 1 38 ? 23.01207 15.86347 33.93965 1.000 55.61848 38 GLU C C 1
ATOM 4635 O O . GLU C 1 38 ? 24.01204 15.57405 34.60108 1.000 55.02666 38 GLU C O 1
ATOM 4647 N N . LYS C 1 39 ? 21.77034 15.62763 34.35632 1.000 65.94165 39 LYS C N 1
ATOM 4648 C CA . LYS C 1 39 ? 21.47483 15.11183 35.68683 1.000 69.83559 39 LYS C CA 1
ATOM 4649 C C . LYS C 1 39 ? 21.29525 13.60020 35.62241 1.000 68.04093 39 LYS C C 1
ATOM 4650 O O . LYS C 1 39 ? 20.47327 13.09686 34.84889 1.000 56.36662 39 LYS C O 1
ATOM 4669 N N . VAL C 1 40 ? 22.06849 12.88831 36.43450 1.000 69.95048 40 VAL C N 1
ATOM 4670 C CA . VAL C 1 40 ? 22.01433 11.43389 36.51110 1.000 59.79363 40 VAL C CA 1
ATOM 4671 C C . VAL C 1 40 ? 21.01577 11.04306 37.59049 1.000 62.67678 40 VAL C C 1
ATOM 4672 O O . VAL C 1 40 ? 21.03363 11.59927 38.69551 1.000 66.21362 40 VAL C O 1
ATOM 4685 N N . ARG C 1 41 ? 20.13522 10.09647 37.27304 1.000 61.05327 41 ARG C N 1
ATOM 4686 C CA . ARG C 1 41 ? 19.25349 9.55652 38.29656 1.000 65.10603 41 ARG C CA 1
ATOM 4687 C C . ARG C 1 41 ? 20.08522 8.99044 39.44125 1.000 65.52750 41 ARG C C 1
ATOM 4688 O O . ARG C 1 41 ? 21.21611 8.53352 39.25082 1.000 66.07368 41 ARG C O 1
ATOM 4709 N N . ASP C 1 42 ? 19.51334 9.01575 40.64431 1.000 65.65482 42 ASP C N 1
ATOM 4710 C CA . ASP C 1 42 ? 20.20870 8.43309 41.78487 1.000 70.28729 42 ASP C CA 1
ATOM 4711 C C . ASP C 1 42 ? 20.56094 6.97446 41.52264 1.000 70.49252 42 ASP C C 1
ATOM 4712 O O . ASP C 1 42 ? 21.62428 6.49998 41.93897 1.000 69.59721 42 ASP C O 1
ATOM 4721 N N . ASP C 1 43 ? 19.68928 6.25192 40.81565 1.000 70.68062 43 ASP C N 1
ATOM 4722 C CA . ASP C 1 43 ? 19.79614 4.80809 40.68119 1.000 71.63631 43 ASP C CA 1
ATOM 4723 C C . ASP C 1 43 ? 20.58661 4.36751 39.44979 1.000 72.07529 43 ASP C C 1
ATOM 4724 O O . ASP C 1 43 ? 20.50657 3.19284 39.06722 1.000 70.69707 43 ASP C O 1
ATOM 4733 N N . GLU C 1 44 ? 21.34220 5.26163 38.82065 1.000 67.61883 44 GLU C N 1
ATOM 4734 C CA . GLU C 1 44 ? 22.06130 4.93133 37.59689 1.000 66.36165 44 GLU C CA 1
ATOM 4735 C C . GLU C 1 44 ? 23.56343 4.90277 37.84049 1.000 66.02382 44 GLU C C 1
ATOM 4736 O O . GLU C 1 44 ? 24.09065 5.68940 38.63573 1.000 61.19394 44 GLU C O 1
ATOM 4748 N N . VAL C 1 45 ? 24.23746 3.98891 37.14788 1.000 65.80980 45 VAL C N 1
ATOM 4749 C CA . VAL C 1 45 ? 25.63681 3.66259 37.39067 1.000 59.73542 45 VAL C CA 1
ATOM 4750 C C . VAL C 1 45 ? 26.47086 4.30933 36.29444 1.000 58.20610 45 VAL C C 1
ATOM 4751 O O . VAL C 1 45 ? 26.46562 3.85154 35.14665 1.000 57.40486 45 VAL C O 1
ATOM 4764 N N . VAL C 1 46 ? 27.21143 5.35620 36.64786 1.000 61.99941 46 VAL C N 1
ATOM 4765 C CA . VAL C 1 46 ? 28.02621 6.10095 35.69538 1.000 58.46723 46 VAL C CA 1
ATOM 4766 C C . VAL C 1 46 ? 29.46102 5.60007 35.76645 1.000 53.53945 46 VAL C C 1
ATOM 4767 O O . VAL C 1 46 ? 30.04801 5.51548 36.85309 1.000 49.83237 46 VAL C O 1
ATOM 4780 N N . THR C 1 47 ? 30.02183 5.26283 34.60705 1.000 55.15708 47 THR C N 1
ATOM 4781 C CA . THR C 1 47 ? 31.42574 4.90481 34.47177 1.000 55.91316 47 THR C CA 1
ATOM 4782 C C . THR C 1 47 ? 32.02846 5.76227 33.36775 1.000 54.58501 47 THR C C 1
ATOM 4783 O O . THR C 1 47 ? 31.38267 6.00711 32.34316 1.000 55.35419 47 THR C O 1
ATOM 4794 N N . VAL C 1 48 ? 33.25669 6.22547 33.58617 1.000 58.98361 48 VAL C N 1
ATOM 4795 C CA . VAL C 1 48 ? 33.95157 7.07486 32.62302 1.000 58.27689 48 VAL C CA 1
ATOM 4796 C C . VAL C 1 48 ? 34.83024 6.18864 31.74946 1.000 59.97011 48 VAL C C 1
ATOM 4797 O O . VAL C 1 48 ? 35.77166 5.55445 32.23720 1.000 61.14691 48 VAL C O 1
ATOM 4810 N N . GLU C 1 49 ? 34.52267 6.14993 30.45592 1.000 62.02281 49 GLU C N 1
ATOM 4811 C CA . GLU C 1 49 ? 35.13771 5.22786 29.51617 1.000 64.67759 49 GLU C CA 1
ATOM 4812 C C . GLU C 1 49 ? 35.67969 6.00799 28.32606 1.000 69.56907 49 GLU C C 1
ATOM 4813 O O . GLU C 1 49 ? 35.35029 7.17896 28.11920 1.000 61.00696 49 GLU C O 1
ATOM 4825 N N . ARG C 1 50 ? 36.51614 5.34124 27.53368 1.000 72.61244 50 ARG C N 1
ATOM 4826 C CA . ARG C 1 50 ? 37.10074 5.96387 26.35329 1.000 79.88709 50 ARG C CA 1
ATOM 4827 C C . ARG C 1 50 ? 36.11635 5.93472 25.19073 1.000 73.88081 50 ARG C C 1
ATOM 4828 O O . ARG C 1 50 ? 35.41569 4.93985 24.97339 1.000 71.17808 50 ARG C O 1
ATOM 4849 N N . VAL C 1 51 ? 36.06802 7.03947 24.43927 1.000 65.36989 51 VAL C N 1
ATOM 4850 C CA . VAL C 1 51 ? 35.07680 7.16798 23.37604 1.000 64.06863 51 VAL C CA 1
ATOM 4851 C C . VAL C 1 51 ? 35.36287 6.17523 22.25276 1.000 67.74165 51 VAL C C 1
ATOM 4852 O O . VAL C 1 51 ? 34.45057 5.51559 21.74291 1.000 67.81929 51 VAL C O 1
ATOM 4865 N N . GLU C 1 52 ? 36.62972 6.06181 21.84177 1.000 67.54511 52 GLU C N 1
ATOM 4866 C CA . GLU C 1 52 ? 36.98484 5.06831 20.83106 1.000 64.56536 52 GLU C CA 1
ATOM 4867 C C . GLU C 1 52 ? 36.48430 3.68485 21.22925 1.000 65.45100 52 GLU C C 1
ATOM 4868 O O . GLU C 1 52 ? 35.98638 2.92688 20.38882 1.000 69.20140 52 GLU C O 1
ATOM 4880 N N . GLU C 1 53 ? 36.60756 3.34015 22.51143 1.000 73.15793 53 GLU C N 1
ATOM 4881 C CA . GLU C 1 53 ? 36.18713 2.02553 22.98051 1.000 73.16289 53 GLU C CA 1
ATOM 4882 C C . GLU C 1 53 ? 34.67330 1.91165 23.09649 1.000 68.52709 53 GLU C C 1
ATOM 4883 O O . GLU C 1 53 ? 34.12128 0.82962 22.86542 1.000 65.74367 53 GLU C O 1
ATOM 4895 N N . VAL C 1 54 ? 33.98804 3.00124 23.45078 1.000 74.30617 54 VAL C N 1
ATOM 4896 C CA . VAL C 1 54 ? 32.53084 2.96107 23.50836 1.000 73.84672 54 VAL C CA 1
ATOM 4897 C C . VAL C 1 54 ? 31.94017 2.96736 22.10514 1.000 70.53647 54 VAL C C 1
ATOM 4898 O O . VAL C 1 54 ? 30.84197 2.44379 21.88217 1.000 66.53431 54 VAL C O 1
ATOM 4911 N N . MET C 1 55 ? 32.64924 3.55394 21.13968 1.000 63.73417 55 MET C N 1
ATOM 4912 C CA . MET C 1 55 ? 32.16438 3.55447 19.76453 1.000 65.00598 55 MET C CA 1
ATOM 4913 C C . MET C 1 55 ? 32.15326 2.14518 19.18589 1.000 69.34311 55 MET C C 1
ATOM 4914 O O . MET C 1 55 ? 31.24367 1.78511 18.42945 1.000 71.54274 55 MET C O 1
ATOM 4928 N N . VAL C 1 56 ? 33.15463 1.33479 19.52869 1.000 72.87250 56 VAL C N 1
ATOM 4929 C CA . VAL C 1 56 ? 33.24794 -0.00467 18.96064 1.000 71.44923 56 VAL C CA 1
ATOM 4930 C C . VAL C 1 56 ? 32.32660 -0.98163 19.68228 1.000 70.77189 56 VAL C C 1
ATOM 4931 O O . VAL C 1 56 ? 31.86569 -1.95891 19.08111 1.000 75.02860 56 VAL C O 1
ATOM 4944 N N . GLU C 1 57 ? 32.03852 -0.75033 20.96445 1.000 67.97559 57 GLU C N 1
ATOM 4945 C CA . GLU C 1 57 ? 31.12526 -1.64262 21.67099 1.000 71.45541 57 GLU C CA 1
ATOM 4946 C C . GLU C 1 57 ? 29.70862 -1.52226 21.12301 1.000 79.69732 57 GLU C C 1
ATOM 4947 O O . GLU C 1 57 ? 28.98838 -2.52245 21.02045 1.000 90.00455 57 GLU C O 1
ATOM 4959 N N . LEU C 1 58 ? 29.29103 -0.30470 20.76929 1.000 80.57186 58 LEU C N 1
ATOM 4960 C CA . LEU C 1 58 ? 27.98471 -0.12561 20.14838 1.000 81.51927 58 LEU C CA 1
ATOM 4961 C C . LEU C 1 58 ? 27.98264 -0.61683 18.70660 1.000 86.16204 58 LEU C C 1
ATOM 4962 O O . LEU C 1 58 ? 26.94410 -1.06246 18.20555 1.000 78.85688 58 LEU C O 1
ATOM 4978 N N . ASP C 1 59 ? 29.13189 -0.53871 18.02961 1.000 96.95399 59 ASP C N 1
ATOM 4979 C CA . ASP C 1 59 ? 29.23346 -1.02304 16.65679 1.000 100.91921 59 ASP C CA 1
ATOM 4980 C C . ASP C 1 59 ? 28.75133 -2.46209 16.53904 1.000 104.04410 59 ASP C C 1
ATOM 4981 O O . ASP C 1 59 ? 28.01525 -2.80383 15.60495 1.000 103.20177 59 ASP C O 1
ATOM 4990 N N . LYS C 1 60 ? 29.15017 -3.31541 17.47592 1.000 98.55939 60 LYS C N 1
ATOM 4991 C CA . LYS C 1 60 ? 28.77766 -4.72366 17.44831 1.000 104.12823 60 LYS C CA 1
ATOM 4992 C C . LYS C 1 60 ? 27.26163 -4.89225 17.43391 1.000 90.82149 60 LYS C C 1
ATOM 4993 O O . LYS C 1 60 ? 26.62813 -4.99300 18.48518 1.000 89.62557 60 LYS C O 1
ATOM 5012 N N . ARG D 2 5 ? 21.22253 39.45279 -2.85367 1.000 96.94352 13 ARG D N 1
ATOM 5013 C CA . ARG D 2 5 ? 20.81134 39.61028 -1.45713 1.000 95.49656 13 ARG D CA 1
ATOM 5014 C C . ARG D 2 5 ? 21.84809 39.04695 -0.47674 1.000 88.37745 13 ARG D C 1
ATOM 5015 O O . ARG D 2 5 ? 22.45401 38.02949 -0.77366 1.000 100.37258 13 ARG D O 1
ATOM 5036 N N . GLU D 2 6 ? 22.05482 39.70059 0.67643 1.000 80.13737 14 GLU D N 1
ATOM 5037 C CA . GLU D 2 6 ? 22.81069 39.07209 1.75700 1.000 74.76218 14 GLU D CA 1
ATOM 5038 C C . GLU D 2 6 ? 22.20417 37.71626 2.09882 1.000 71.81578 14 GLU D C 1
ATOM 5039 O O . GLU D 2 6 ? 20.98201 37.55075 2.12011 1.000 70.03582 14 GLU D O 1
ATOM 5050 N N . LYS D 2 7 ? 23.05879 36.74314 2.37407 1.000 67.03990 15 LYS D N 1
ATOM 5051 C CA . LYS D 2 7 ? 22.54891 35.43084 2.72692 1.000 58.36136 15 LYS D CA 1
ATOM 5052 C C . LYS D 2 7 ? 23.38521 34.89075 3.86536 1.000 52.27625 15 LYS D C 1
ATOM 5053 O O . LYS D 2 7 ? 24.60236 35.10256 3.90401 1.000 55.93495 15 LYS D O 1
ATOM 5072 N N . VAL D 2 8 ? 22.72409 34.20230 4.78571 1.000 52.76162 16 VAL D N 1
ATOM 5073 C CA . VAL D 2 8 ? 23.38621 33.45548 5.84120 1.000 43.67225 16 VAL D CA 1
ATOM 5074 C C . VAL D 2 8 ? 23.27662 31.97862 5.50489 1.000 46.57458 16 VAL D C 1
ATOM 5075 O O . VAL D 2 8 ? 22.25217 31.52218 4.98284 1.000 56.91600 16 VAL D O 1
ATOM 5088 N N . THR D 2 9 ? 24.33024 31.23084 5.80789 1.000 41.44223 17 THR D N 1
ATOM 5089 C CA . THR D 2 9 ? 24.31799 29.78934 5.60645 1.000 40.44925 17 THR D CA 1
ATOM 5090 C C . THR D 2 9 ? 23.53555 29.12055 6.73027 1.000 41.35802 17 THR D C 1
ATOM 5091 O O . THR D 2 9 ? 23.64020 29.50876 7.89693 1.000 43.28800 17 THR D O 1
ATOM 5102 N N . LEU D 2 10 ? 22.73591 28.11276 6.36503 1.000 43.98178 18 LEU D N 1
ATOM 5103 C CA . LEU D 2 10 ? 21.75217 27.56563 7.29781 1.000 43.19227 18 LEU D CA 1
ATOM 5104 C C . LEU D 2 10 ? 22.40401 27.12052 8.60184 1.000 43.13997 18 LEU D C 1
ATOM 5105 O O . LEU D 2 10 ? 21.82185 27.28177 9.68077 1.000 39.83552 18 LEU D O 1
ATOM 5121 N N . GLY D 2 11 ? 23.61545 26.57114 8.52733 1.000 46.41907 19 GLY D N 1
ATOM 5122 C CA . GLY D 2 11 ? 24.29374 26.09151 9.71721 1.000 43.07378 19 GLY D CA 1
ATOM 5123 C C . GLY D 2 11 ? 24.78447 27.17681 10.65163 1.000 39.39449 19 GLY D C 1
ATOM 5124 O O . GLY D 2 11 ? 25.15110 26.86430 11.79021 1.000 41.55669 19 GLY D O 1
ATOM 5128 N N . THR D 2 12 ? 24.80464 28.43187 10.20673 1.000 38.93672 20 THR D N 1
ATOM 5129 C CA . THR D 2 12 ? 25.23417 29.53124 11.05876 1.000 40.91487 20 THR D CA 1
ATOM 5130 C C . THR D 2 12 ? 24.10658 30.10692 11.90892 1.000 38.54582 20 THR D C 1
ATOM 5131 O O . THR D 2 12 ? 24.38332 30.91373 12.80392 1.000 37.80374 20 THR D O 1
ATOM 5142 N N . VAL D 2 13 ? 22.85434 29.71549 11.66098 1.000 35.35922 21 VAL D N 1
ATOM 5143 C CA . VAL D 2 13 ? 21.70615 30.31166 12.33583 1.000 41.19215 21 VAL D CA 1
ATOM 5144 C C . VAL D 2 13 ? 20.78505 29.28227 12.97254 1.000 38.26092 21 VAL D C 1
ATOM 5145 O O . VAL D 2 13 ? 19.74579 29.66092 13.51949 1.000 33.50791 21 VAL D O 1
ATOM 5158 N N . VAL D 2 14 ? 21.12379 27.99258 12.93014 1.000 40.15944 22 VAL D N 1
ATOM 5159 C CA . VAL D 2 14 ? 20.28191 26.95883 13.51706 1.000 42.34940 22 VAL D CA 1
ATOM 5160 C C . VAL D 2 14 ? 21.13711 25.94071 14.25825 1.000 32.79782 22 VAL D C 1
ATOM 5161 O O . VAL D 2 14 ? 22.32011 25.75442 13.97053 1.000 31.50628 22 VAL D O 1
ATOM 5174 N N . ASP D 2 15 ? 20.50959 25.28083 15.22767 1.000 37.22372 23 ASP D N 1
ATOM 5175 C CA . ASP D 2 15 ? 21.03796 24.07268 15.84964 1.000 39.53076 23 ASP D CA 1
ATOM 5176 C C . ASP D 2 15 ? 20.36296 22.88095 15.17824 1.000 34.36798 23 ASP D C 1
ATOM 5177 O O . ASP D 2 15 ? 19.13081 22.79949 15.14732 1.000 34.87947 23 ASP D O 1
ATOM 5186 N N . CYS D 2 16 ? 21.16123 21.97392 14.62483 1.000 33.17129 24 CYS D N 1
ATOM 5187 C CA . CYS D 2 16 ? 20.65282 20.88102 13.80550 1.000 37.16811 24 CYS D CA 1
ATOM 5188 C C . CYS D 2 16 ? 20.98845 19.54819 14.45491 1.000 36.40989 24 CYS D C 1
ATOM 5189 O O . CYS D 2 16 ? 22.14153 19.30367 14.82263 1.000 41.71295 24 CYS D O 1
ATOM 5197 N N . PHE D 2 17 ? 19.97823 18.69354 14.59514 1.000 38.55836 25 PHE D N 1
ATOM 5198 C CA . PHE D 2 17 ? 20.17060 17.35765 15.13795 1.000 42.49940 25 PHE D CA 1
ATOM 5199 C C . PHE D 2 17 ? 19.11616 16.43025 14.55464 1.000 49.06206 25 PHE D C 1
ATOM 5200 O O . PHE D 2 17 ? 17.97035 16.83590 14.34316 1.000 46.18603 25 PHE D O 1
ATOM 5217 N N . LYS D 2 18 ? 19.51662 15.19059 14.28480 1.000 47.55918 26 LYS D N 1
ATOM 5218 C CA . LYS D 2 18 ? 18.56890 14.17849 13.84830 1.000 45.13010 26 LYS D CA 1
ATOM 5219 C C . LYS D 2 18 ? 17.70120 13.72907 15.02128 1.000 45.25558 26 LYS D C 1
ATOM 5220 O O . LYS D 2 18 ? 18.04481 13.91144 16.19317 1.000 44.90431 26 LYS D O 1
ATOM 5239 N N . GLY D 2 19 ? 16.56150 13.12550 14.68844 1.000 49.38865 27 GLY D N 1
ATOM 5240 C CA . GLY D 2 19 ? 15.62682 12.68393 15.69830 1.000 48.46083 27 GLY D CA 1
ATOM 5241 C C . GLY D 2 19 ? 16.01858 11.36814 16.34424 1.000 50.01932 27 GLY D C 1
ATOM 5242 O O . GLY D 2 19 ? 16.93511 10.66901 15.91326 1.000 47.90395 27 GLY D O 1
ATOM 5246 N N . LYS D 2 20 ? 15.28320 11.02972 17.40015 1.000 51.07403 28 LYS D N 1
ATOM 5247 C CA . LYS D 2 20 ? 15.56733 9.84009 18.19011 1.000 53.77409 28 LYS D CA 1
ATOM 5248 C C . LYS D 2 20 ? 15.11545 8.58151 17.46244 1.000 55.72397 28 LYS D C 1
ATOM 5249 O O . LYS D 2 20 ? 14.04716 8.54962 16.84643 1.000 53.35802 28 LYS D O 1
ATOM 5268 N N . ALA D 2 21 ? 15.93514 7.53867 17.54064 1.000 76.51357 29 ALA D N 1
ATOM 5269 C CA . ALA D 2 21 ? 15.59491 6.23611 16.98509 1.000 75.24156 29 ALA D CA 1
ATOM 5270 C C . ALA D 2 21 ? 14.77475 5.46582 18.01384 1.000 72.97917 29 ALA D C 1
ATOM 5271 O O . ALA D 2 21 ? 15.26924 5.15880 19.10363 1.000 80.60093 29 ALA D O 1
ATOM 5278 N N . VAL D 2 22 ? 13.52863 5.15650 17.66805 1.000 63.75601 30 VAL D N 1
ATOM 5279 C CA . VAL D 2 22 ? 12.60071 4.48145 18.56963 1.000 80.07589 30 VAL D CA 1
ATOM 5280 C C . VAL D 2 22 ? 12.15815 3.18614 17.90381 1.000 97.60593 30 VAL D C 1
ATOM 5281 O O . VAL D 2 22 ? 11.65126 3.20305 16.77409 1.000 106.69470 30 VAL D O 1
ATOM 5294 N N . SER D 2 23 ? 12.34470 2.06872 18.59985 1.000 95.46826 31 SER D N 1
ATOM 5295 C CA . SER D 2 23 ? 11.93669 0.77417 18.07731 1.000 108.45645 31 SER D CA 1
ATOM 5296 C C . SER D 2 23 ? 10.42287 0.62499 18.16360 1.000 113.67199 31 SER D C 1
ATOM 5297 O O . SER D 2 23 ? 9.76622 1.23087 19.01413 1.000 113.31330 31 SER D O 1
ATOM 5305 N N . SER D 2 24 ? 9.86396 -0.19079 17.26566 1.000 134.75264 32 SER D N 1
ATOM 5306 C CA . SER D 2 24 ? 8.43055 -0.45607 17.32087 1.000 122.51356 32 SER D CA 1
ATOM 5307 C C . SER D 2 24 ? 8.01901 -1.02190 18.67359 1.000 121.97864 32 SER D C 1
ATOM 5308 O O . SER D 2 24 ? 6.83472 -0.97523 19.02395 1.000 116.74779 32 SER D O 1
ATOM 5316 N N . LYS D 2 25 ? 8.97279 -1.54200 19.44384 1.000 122.81625 33 LYS D N 1
ATOM 5317 C CA . LYS D 2 25 ? 8.70749 -2.05586 20.78499 1.000 143.09736 33 LYS D CA 1
ATOM 5318 C C . LYS D 2 25 ? 8.95807 -0.93837 21.78842 1.000 130.59843 33 LYS D C 1
ATOM 5319 O O . LYS D 2 25 ? 10.05767 -0.78603 22.32275 1.000 131.29700 33 LYS D O 1
ATOM 5338 N N . VAL D 2 26 ? 7.92320 -0.14708 22.05199 1.000 131.28242 34 VAL D N 1
ATOM 5339 C CA . VAL D 2 26 ? 7.94873 0.84071 23.12276 1.000 123.58604 34 VAL D CA 1
ATOM 5340 C C . VAL D 2 26 ? 6.58313 0.84695 23.78726 1.000 115.35126 34 VAL D C 1
ATOM 5341 O O . VAL D 2 26 ? 5.55619 0.69598 23.11701 1.000 116.75178 34 VAL D O 1
ATOM 5354 N N . VAL D 2 27 ? 6.57044 1.03322 25.10102 1.000 115.17255 35 VAL D N 1
ATOM 5355 C CA . VAL D 2 27 ? 5.32341 1.17593 25.84475 1.000 118.80681 35 VAL D CA 1
ATOM 5356 C C . VAL D 2 27 ? 4.63807 2.47086 25.41942 1.000 113.18278 35 VAL D C 1
ATOM 5357 O O . VAL D 2 27 ? 5.16364 3.55950 25.69426 1.000 108.05033 35 VAL D O 1
ATOM 5370 N N . PRO D 2 28 ? 3.47535 2.42076 24.74879 1.000 126.62880 36 PRO D N 1
ATOM 5371 C CA . PRO D 2 28 ? 2.73874 3.67031 24.50023 1.000 119.56771 36 PRO D CA 1
ATOM 5372 C C . PRO D 2 28 ? 2.57836 4.43760 25.80033 1.000 117.00978 36 PRO D C 1
ATOM 5373 O O . PRO D 2 28 ? 1.78620 4.04907 26.66408 1.000 115.61113 36 PRO D O 1
ATOM 5384 N N . GLY D 2 29 ? 3.35318 5.50738 25.95755 1.000 91.49068 37 GLY D N 1
ATOM 5385 C CA . GLY D 2 29 ? 3.44967 6.18719 27.23082 1.000 81.80835 37 GLY D CA 1
ATOM 5386 C C . GLY D 2 29 ? 2.96396 7.61625 27.18705 1.000 78.45277 37 GLY D C 1
ATOM 5387 O O . GLY D 2 29 ? 1.78380 7.86651 26.92437 1.000 88.91617 37 GLY D O 1
ATOM 5391 N N . ASP D 2 30 ? 3.86561 8.56378 27.42939 1.000 76.36647 38 ASP D N 1
ATOM 5392 C CA . ASP D 2 30 ? 3.49741 9.96778 27.55451 1.000 80.97508 38 ASP D CA 1
ATOM 5393 C C . ASP D 2 30 ? 4.02574 10.85347 26.43609 1.000 72.90669 38 ASP D C 1
ATOM 5394 O O . ASP D 2 30 ? 3.32706 11.77885 26.01893 1.000 70.27817 38 ASP D O 1
ATOM 5403 N N . VAL D 2 31 ? 5.23014 10.61332 25.92905 1.000 65.33672 39 VAL D N 1
ATOM 5404 C CA . VAL D 2 31 ? 5.83154 11.50384 24.94103 1.000 65.83184 39 VAL D CA 1
ATOM 5405 C C . VAL D 2 31 ? 5.40025 11.06831 23.54634 1.000 65.79607 39 VAL D C 1
ATOM 5406 O O . VAL D 2 31 ? 5.46424 9.88114 23.20309 1.000 68.03847 39 VAL D O 1
ATOM 5419 N N . GLY D 2 32 ? 4.94551 12.03291 22.74415 1.000 62.04819 40 GLY D N 1
ATOM 5420 C CA . GLY D 2 32 ? 4.53617 11.73642 21.39210 1.000 66.40660 40 GLY D CA 1
ATOM 5421 C C . GLY D 2 32 ? 5.70389 11.69317 20.42819 1.000 64.90156 40 GLY D C 1
ATOM 5422 O O . GLY D 2 32 ? 6.78428 12.22148 20.68839 1.000 57.24486 40 GLY D O 1
ATOM 5426 N N . LEU D 2 33 ? 5.47187 11.04539 19.28833 1.000 56.33376 41 LEU D N 1
ATOM 5427 C CA . LEU D 2 33 ? 6.49523 10.85773 18.26882 1.000 54.09889 41 LEU D CA 1
ATOM 5428 C C . LEU D 2 33 ? 5.96982 11.36333 16.93574 1.000 49.32861 41 LEU D C 1
ATOM 5429 O O . LEU D 2 33 ? 4.83158 11.06531 16.56100 1.000 52.31605 41 LEU D O 1
ATOM 5445 N N . ILE D 2 34 ? 6.79418 12.12410 16.22468 1.000 50.70856 42 ILE D N 1
ATOM 5446 C CA . ILE D 2 34 ? 6.48055 12.56390 14.87067 1.000 52.18080 42 ILE D CA 1
ATOM 5447 C C . ILE D 2 34 ? 7.25441 11.67267 13.90841 1.000 47.52771 42 ILE D C 1
ATOM 5448 O O . ILE D 2 34 ? 8.48024 11.54550 14.01218 1.000 44.54890 42 ILE D O 1
ATOM 5464 N N . ASN D 2 35 ? 6.53613 11.04665 12.98364 1.000 47.44993 43 ASN D N 1
ATOM 5465 C CA . ASN D 2 35 ? 7.11029 10.17129 11.97597 1.000 45.38638 43 ASN D CA 1
ATOM 5466 C C . ASN D 2 35 ? 6.81014 10.73305 10.59281 1.000 48.61707 43 ASN D C 1
ATOM 5467 O O . ASN D 2 35 ? 6.05766 11.69887 10.43591 1.000 56.16086 43 ASN D O 1
ATOM 5478 N N . LEU D 2 36 ? 7.40832 10.10762 9.57802 1.000 47.33432 44 LEU D N 1
ATOM 5479 C CA . LEU D 2 36 ? 7.15881 10.53065 8.20500 1.000 50.48959 44 LEU D CA 1
ATOM 5480 C C . LEU D 2 36 ? 5.66608 10.56182 7.89753 1.000 51.14771 44 LEU D C 1
ATOM 5481 O O . LEU D 2 36 ? 5.19186 11.43580 7.16195 1.000 51.70025 44 LEU D O 1
ATOM 5497 N N . SER D 2 37 ? 4.90580 9.61945 8.45946 1.000 52.92993 45 SER D N 1
ATOM 5498 C CA . SER D 2 37 ? 3.47905 9.54700 8.16721 1.000 56.97964 45 SER D CA 1
ATOM 5499 C C . SER D 2 37 ? 2.68023 10.64436 8.85898 1.000 54.34987 45 SER D C 1
ATOM 5500 O O . SER D 2 37 ? 1.53964 10.90223 8.46149 1.000 56.61027 45 SER D O 1
ATOM 5508 N N . ASP D 2 38 ? 3.24090 11.29367 9.87514 1.000 54.93984 46 ASP D N 1
ATOM 5509 C CA . ASP D 2 38 ? 2.55930 12.38682 10.55543 1.000 55.82894 46 ASP D CA 1
ATOM 5510 C C . ASP D 2 38 ? 2.92448 13.74932 9.98680 1.000 51.92535 46 ASP D C 1
ATOM 5511 O O . ASP D 2 38 ? 2.37798 14.76142 10.43900 1.000 49.88912 46 ASP D O 1
ATOM 5520 N N . MET D 2 39 ? 3.83912 13.80092 9.02326 1.000 49.82621 47 MET D N 1
ATOM 5521 C CA . MET D 2 39 ? 4.19909 15.04683 8.35426 1.000 54.22324 47 MET D CA 1
ATOM 5522 C C . MET D 2 39 ? 3.23972 15.22849 7.18687 1.000 59.18495 47 MET D C 1
ATOM 5523 O O . MET D 2 39 ? 3.44229 14.65305 6.11778 1.000 65.89358 47 MET D O 1
ATOM 5537 N N . GLY D 2 40 ? 2.18151 15.99146 7.39722 1.000 63.29883 48 GLY D N 1
ATOM 5538 C CA . GLY D 2 40 ? 1.25929 16.27655 6.32343 1.000 71.70065 48 GLY D CA 1
ATOM 5539 C C . GLY D 2 40 ? 1.71210 17.45307 5.48385 1.000 71.53131 48 GLY D C 1
ATOM 5540 O O . GLY D 2 40 ? 2.66482 18.16008 5.81173 1.000 73.41583 48 GLY D O 1
ATOM 5544 N N . THR D 2 41 ? 1.01042 17.65516 4.36533 1.000 72.60039 49 THR D N 1
ATOM 5545 C CA . THR D 2 41 ? 1.28577 18.81773 3.52895 1.000 73.68409 49 THR D CA 1
ATOM 5546 C C . THR D 2 41 ? 0.77524 20.10445 4.16567 1.000 72.82387 49 THR D C 1
ATOM 5547 O O . THR D 2 41 ? 1.29046 21.18429 3.85515 1.000 73.31594 49 THR D O 1
ATOM 5558 N N . LEU D 2 42 ? -0.21319 20.00907 5.05660 1.000 79.25355 50 LEU D N 1
ATOM 5559 C CA . LEU D 2 42 ? -0.79675 21.15899 5.73228 1.000 80.09627 50 LEU D CA 1
ATOM 5560 C C . LEU D 2 42 ? -0.28584 21.30904 7.16113 1.000 76.66536 50 LEU D C 1
ATOM 5561 O O . LEU D 2 42 ? -0.88789 22.03889 7.95694 1.000 72.22925 50 LEU D O 1
ATOM 5577 N N . GLY D 2 43 ? 0.80693 20.63565 7.49735 1.000 70.54900 51 GLY D N 1
ATOM 5578 C CA . GLY D 2 43 ? 1.35961 20.62701 8.83517 1.000 59.10512 51 GLY D CA 1
ATOM 5579 C C . GLY D 2 43 ? 1.42310 19.22063 9.39250 1.000 59.63096 51 GLY D C 1
ATOM 5580 O O . GLY D 2 43 ? 1.12976 18.23393 8.71097 1.000 62.73270 51 GLY D O 1
ATOM 5584 N N . ILE D 2 44 ? 1.81002 19.13491 10.66103 1.000 57.24688 52 ILE D N 1
ATOM 5585 C CA . ILE D 2 44 ? 1.94104 17.85062 11.33885 1.000 57.11765 52 ILE D CA 1
ATOM 5586 C C . ILE D 2 44 ? 0.56961 17.37698 11.79958 1.000 57.48271 52 ILE D C 1
ATOM 5587 O O . ILE D 2 44 ? -0.24777 18.16612 12.28951 1.000 51.71462 52 ILE D O 1
ATOM 5603 N N . GLN D 2 45 ? 0.31497 16.07556 11.64587 1.000 60.93824 53 GLN D N 1
ATOM 5604 C CA . GLN D 2 45 ? -0.94536 15.46527 12.07369 1.000 58.05257 53 GLN D CA 1
ATOM 5605 C C . GLN D 2 45 ? -0.80085 15.06289 13.53897 1.000 54.00087 53 GLN D C 1
ATOM 5606 O O . GLN D 2 45 ? -0.54114 13.90779 13.88381 1.000 51.76215 53 GLN D O 1
ATOM 5620 N N . TYR D 2 46 ? -0.97657 16.05281 14.41803 1.000 59.20680 54 TYR D N 1
ATOM 5621 C CA . TYR D 2 46 ? -0.73650 15.84373 15.84118 1.000 54.96262 54 TYR D CA 1
ATOM 5622 C C . TYR D 2 46 ? -1.69799 14.83953 16.46355 1.000 53.32692 54 TYR D C 1
ATOM 5623 O O . TYR D 2 46 ? -1.37708 14.25693 17.50635 1.000 52.01172 54 TYR D O 1
ATOM 5641 N N . HIS D 2 47 ? -2.86475 14.61958 15.85498 1.000 59.13722 55 HIS D N 1
ATOM 5642 C CA . HIS D 2 47 ? -3.86708 13.75756 16.46911 1.000 59.02537 55 HIS D CA 1
ATOM 5643 C C . HIS D 2 47 ? -3.51734 12.27699 16.37078 1.000 59.81403 55 HIS D C 1
ATOM 5644 O O . HIS D 2 47 ? -4.03443 11.48087 17.16300 1.000 62.11231 55 HIS D O 1
ATOM 5658 N N . GLN D 2 48 ? -2.64664 11.88931 15.43629 1.000 61.78526 56 GLN D N 1
ATOM 5659 C CA . GLN D 2 48 ? -2.31951 10.48663 15.20599 1.000 59.62689 56 GLN D CA 1
ATOM 5660 C C . GLN D 2 48 ? -0.85597 10.17637 15.50975 1.000 58.93355 56 GLN D C 1
ATOM 5661 O O . GLN D 2 48 ? -0.28271 9.24824 14.93582 1.000 57.70681 56 GLN D O 1
ATOM 5675 N N . LEU D 2 49 ? -0.23614 10.93177 16.41290 1.000 58.79396 57 LEU D N 1
ATOM 5676 C CA . LEU D 2 49 ? 1.15631 10.68576 16.75860 1.000 56.59046 57 LEU D CA 1
ATOM 5677 C C . LEU D 2 49 ? 1.26840 9.47391 17.67758 1.000 61.49882 57 LEU D C 1
ATOM 5678 O O . LEU D 2 49 ? 0.44361 9.27416 18.57382 1.000 61.32861 57 LEU D O 1
ATOM 5694 N N . ARG D 2 50 ? 2.30084 8.66845 17.45026 1.000 64.01908 58 ARG D N 1
ATOM 5695 C CA . ARG D 2 50 ? 2.56279 7.49573 18.27335 1.000 63.65943 58 ARG D CA 1
ATOM 5696 C C . ARG D 2 50 ? 3.22955 7.91285 19.57839 1.000 70.31236 58 ARG D C 1
ATOM 5697 O O . ARG D 2 50 ? 4.24046 8.62214 19.57185 1.000 70.52688 58 ARG D O 1
ATOM 5718 N N . THR D 2 51 ? 2.65814 7.47327 20.69487 1.000 74.28488 59 THR D N 1
ATOM 5719 C CA . THR D 2 51 ? 3.14770 7.80229 22.02446 1.000 79.62159 59 THR D CA 1
ATOM 5720 C C . THR D 2 51 ? 4.11639 6.72788 22.51274 1.000 83.83673 59 THR D C 1
ATOM 5721 O O . THR D 2 51 ? 4.08022 5.57967 22.06774 1.000 88.97344 59 THR D O 1
ATOM 5732 N N . PHE D 2 52 ? 4.99285 7.11386 23.43999 1.000 81.47506 60 PHE D N 1
ATOM 5733 C CA . PHE D 2 52 ? 5.92270 6.15803 24.04079 1.000 81.30426 60 PHE D CA 1
ATOM 5734 C C . PHE D 2 52 ? 6.60268 6.79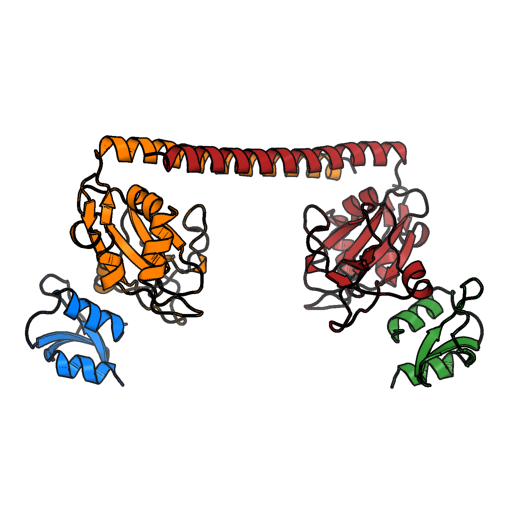507 25.25000 1.000 72.14733 60 PHE D C 1
ATOM 5735 O O . PHE D 2 52 ? 6.33386 7.94458 25.61054 1.000 71.96137 60 PHE D O 1
ATOM 5752 N N . GLN D 2 53 ? 7.47684 6.01417 25.88555 1.000 64.56826 61 GLN D N 1
ATOM 5753 C CA . GLN D 2 53 ? 8.16002 6.37410 27.12182 1.000 63.43521 61 GLN D CA 1
ATOM 5754 C C . GLN D 2 53 ? 9.61566 6.70617 26.82321 1.000 63.77094 61 GLN D C 1
ATOM 5755 O O . GLN D 2 53 ? 10.25384 6.04964 25.99571 1.000 59.06517 61 GLN D O 1
ATOM 5769 N N . MET D 2 54 ? 10.14106 7.72017 27.50991 1.000 67.27402 62 MET D N 1
ATOM 5770 C CA . MET D 2 54 ? 11.54250 8.08846 27.36941 1.000 71.95766 62 MET D CA 1
ATOM 5771 C C . MET D 2 54 ? 12.05050 8.64854 28.69048 1.000 74.34407 62 MET D C 1
ATOM 5772 O O . MET D 2 54 ? 11.32497 9.35957 29.39107 1.000 75.89830 62 MET D O 1
ATOM 5786 N N . ASP D 2 55 ? 13.29916 8.32262 29.02216 1.000 73.89841 63 ASP D N 1
ATOM 5787 C CA . ASP D 2 55 ? 13.90930 8.84395 30.23755 1.000 63.34380 63 ASP D CA 1
ATOM 5788 C C . ASP D 2 55 ? 14.02209 10.36341 30.16749 1.000 62.00651 63 ASP D C 1
ATOM 5789 O O . ASP D 2 55 ? 14.11056 10.95550 29.08842 1.000 58.84018 63 ASP D O 1
ATOM 5798 N N . ARG D 2 56 ? 14.01916 10.99630 31.34216 1.000 56.07001 64 ARG D N 1
ATOM 5799 C CA . ARG D 2 56 ? 14.06067 12.45451 31.40325 1.000 53.82596 64 ARG D CA 1
ATOM 5800 C C . ARG D 2 56 ? 15.29743 13.00279 30.69884 1.000 55.38597 64 ARG D C 1
ATOM 5801 O O . ARG D 2 56 ? 15.21162 13.96085 29.92209 1.000 55.32621 64 ARG D O 1
ATOM 5822 N N . ARG D 2 57 ? 16.46468 12.40617 30.96030 1.000 58.82924 65 ARG D N 1
ATOM 5823 C CA . ARG D 2 57 ? 17.70601 12.94223 30.40834 1.000 57.48222 65 ARG D CA 1
ATOM 5824 C C . ARG D 2 57 ? 17.72623 12.83586 28.88703 1.000 59.71806 65 ARG D C 1
ATOM 5825 O O . ARG D 2 57 ? 17.95192 13.83061 28.18759 1.000 56.28101 65 ARG D O 1
ATOM 5846 N N . GLN D 2 58 ? 17.50253 11.63166 28.35490 1.000 59.93848 66 GLN D N 1
ATOM 5847 C CA . GLN D 2 58 ? 17.52213 11.45308 26.90660 1.000 53.20649 66 GLN D CA 1
ATOM 5848 C C . GLN D 2 58 ? 16.37213 12.19819 26.24170 1.000 53.44933 66 GLN D C 1
ATOM 5849 O O . GLN D 2 58 ? 16.49712 12.63070 25.09020 1.000 51.75055 66 GLN D O 1
ATOM 5863 N N . LEU D 2 59 ? 15.25469 12.36825 26.95210 1.000 53.59398 67 LEU D N 1
ATOM 5864 C CA . LEU D 2 59 ? 14.13440 13.12729 26.40588 1.000 52.94048 67 LEU D CA 1
ATOM 5865 C C . LEU D 2 59 ? 14.48663 14.60063 26.25138 1.000 48.77598 67 LEU D C 1
ATOM 5866 O O . LEU D 2 59 ? 14.11607 15.23221 25.25459 1.000 46.69119 67 LEU D O 1
ATOM 5882 N N . LEU D 2 60 ? 15.20130 15.16543 27.22807 1.000 50.48681 68 LEU D N 1
ATOM 5883 C CA . LEU D 2 60 ? 15.46252 16.60021 27.21515 1.000 44.21868 68 LEU D CA 1
ATOM 5884 C C . LEU D 2 60 ? 16.31102 17.00808 26.01951 1.000 44.67466 68 LEU D C 1
ATOM 5885 O O . LEU D 2 60 ? 16.22492 18.15404 25.56190 1.000 49.81559 68 LEU D O 1
ATOM 5901 N N . ARG D 2 61 ? 17.13001 16.09224 25.49774 1.000 49.20221 69 ARG D N 1
ATOM 5902 C CA . ARG D 2 61 ? 17.96250 16.42703 24.34807 1.000 52.76453 69 ARG D CA 1
ATOM 5903 C C . ARG D 2 61 ? 17.13101 16.54232 23.07661 1.000 50.41512 69 ARG D C 1
ATOM 5904 O O . ARG D 2 61 ? 17.37192 17.42682 22.24635 1.000 42.82563 69 ARG D O 1
ATOM 5925 N N . TYR D 2 62 ? 16.15748 15.65178 22.90184 1.000 48.49260 70 TYR D N 1
ATOM 5926 C CA . TYR D 2 62 ? 15.37477 15.57023 21.67657 1.000 46.26826 70 TYR D CA 1
ATOM 5927 C C . TYR D 2 62 ? 14.04743 16.30932 21.76166 1.000 45.47474 70 TYR D C 1
ATOM 5928 O O . TYR D 2 62 ? 13.33613 16.39261 20.75505 1.000 40.41171 70 TYR D O 1
ATOM 5946 N N . LEU D 2 63 ? 13.70227 16.85226 22.92787 1.000 43.83894 71 LEU D N 1
ATOM 5947 C CA . LEU D 2 63 ? 12.45374 17.58820 23.08646 1.000 42.92528 71 LEU D CA 1
ATOM 5948 C C . LEU D 2 63 ? 12.33789 18.68766 22.03956 1.000 36.71821 71 LEU D C 1
ATOM 5949 O O . LEU D 2 63 ? 13.28968 19.43190 21.79365 1.000 40.60025 71 LEU D O 1
ATOM 5965 N N . LEU D 2 64 ? 11.16571 18.78108 21.41989 1.000 37.82500 72 LEU D N 1
ATOM 5966 C CA . LEU D 2 64 ? 10.90647 19.79215 20.40563 1.000 38.74906 72 LEU D CA 1
ATOM 5967 C C . LEU D 2 64 ? 10.34082 21.05388 21.04745 1.000 38.93917 72 LEU D C 1
ATOM 5968 O O . LEU D 2 64 ? 9.68697 21.00489 22.09341 1.000 36.03980 72 LEU D O 1
ATOM 5984 N N . GLU D 2 65 ? 10.59415 22.19083 20.40250 1.000 36.59164 73 GLU D N 1
ATOM 5985 C CA . GLU D 2 65 ? 10.15283 23.48900 20.89348 1.000 38.39824 73 GLU D CA 1
ATOM 5986 C C . GLU D 2 65 ? 9.43050 24.22999 19.77742 1.000 36.11797 73 GLU D C 1
ATOM 5987 O O . GLU D 2 65 ? 9.65423 23.97436 18.59100 1.000 34.97069 73 GLU D O 1
ATOM 5999 N N . ASP D 2 66 ? 8.54924 25.14321 20.17512 1.000 43.44722 74 ASP D N 1
ATOM 6000 C CA . ASP D 2 66 ? 7.77319 25.92865 19.22369 1.000 39.63557 74 ASP D CA 1
ATOM 6001 C C . ASP D 2 66 ? 8.67776 26.55973 18.17426 1.000 39.03607 74 ASP D C 1
ATOM 6002 O O . ASP D 2 66 ? 9.60530 27.30564 18.50486 1.000 40.79586 74 ASP D O 1
ATOM 6011 N N . GLY D 2 67 ? 8.41103 26.25240 16.90582 1.000 36.03119 75 GLY D N 1
ATOM 6012 C CA . GLY D 2 67 ? 9.11311 26.87284 15.80307 1.000 40.22351 75 GLY D CA 1
ATOM 6013 C C . GLY D 2 67 ? 10.18412 26.03354 15.14292 1.000 38.91065 75 GLY D C 1
ATOM 6014 O O . GLY D 2 67 ? 10.82335 26.51347 14.19768 1.000 32.58773 75 GLY D O 1
ATOM 6018 N N . ASP D 2 68 ? 10.40358 24.80524 15.60154 1.000 37.43276 76 ASP D N 1
ATOM 6019 C CA . ASP D 2 68 ? 11.41845 23.95387 14.99691 1.000 32.44141 76 ASP D CA 1
ATOM 6020 C C . ASP D 2 68 ? 10.97229 23.48687 13.61728 1.000 32.41436 76 ASP D C 1
ATOM 6021 O O . ASP D 2 68 ? 9.79421 23.19511 13.39459 1.000 34.04978 76 ASP D O 1
ATOM 6030 N N . VAL D 2 69 ? 11.92287 23.41062 12.68900 1.000 29.67638 77 VAL D N 1
ATOM 6031 C CA . VAL D 2 69 ? 11.65570 22.96600 11.32671 1.000 36.62369 77 VAL D CA 1
ATOM 6032 C C . VAL D 2 69 ? 12.02437 21.49237 11.22744 1.000 42.80931 77 VAL D C 1
ATOM 6033 O O . VAL D 2 69 ? 13.18027 21.11559 11.45959 1.000 46.64803 77 VAL D O 1
ATOM 6046 N N . LEU D 2 70 ? 11.04627 20.66064 10.88210 1.000 38.62251 78 LEU D N 1
ATOM 6047 C CA . LEU D 2 70 ? 11.25583 19.23311 10.68855 1.000 39.73865 78 LEU D CA 1
ATOM 6048 C C . LEU D 2 70 ? 11.43230 18.95455 9.20235 1.000 41.33200 78 LEU D C 1
ATOM 6049 O O . LEU D 2 70 ? 10.58840 19.34687 8.38986 1.000 41.95358 78 LEU D O 1
ATOM 6065 N N . ILE D 2 71 ? 12.52451 18.28245 8.85086 1.000 39.00430 79 ILE D N 1
ATOM 6066 C CA . ILE D 2 71 ? 12.83196 17.93986 7.46793 1.000 45.76126 79 ILE D CA 1
ATOM 6067 C C . ILE D 2 71 ? 12.92006 16.42464 7.35996 1.000 47.54196 79 ILE D C 1
ATOM 6068 O O . ILE D 2 71 ? 13.56540 15.77305 8.18953 1.000 48.07826 79 ILE D O 1
ATOM 6084 N N . ALA D 2 72 ? 12.27055 15.86927 6.34188 1.000 46.27908 80 ALA D N 1
ATOM 6085 C CA . ALA D 2 72 ? 12.33213 14.43527 6.07311 1.000 51.79266 80 ALA D CA 1
ATOM 6086 C C . ALA D 2 72 ? 13.69828 14.10465 5.48332 1.000 53.89906 80 ALA D C 1
ATOM 6087 O O . ALA D 2 72 ? 13.94537 14.32139 4.29481 1.000 56.04931 80 ALA D O 1
ATOM 6094 N N . SER D 2 73 ? 14.59875 13.58272 6.31822 1.000 51.05815 81 SER D N 1
ATOM 6095 C CA . SER D 2 73 ? 15.92678 13.18266 5.87163 1.000 51.43784 81 SER D CA 1
ATOM 6096 C C . SER D 2 73 ? 15.97073 11.74865 5.35829 1.000 57.13871 81 SER D C 1
ATOM 6097 O O . SER D 2 73 ? 17.01517 11.31624 4.85803 1.000 55.71439 81 SER D O 1
ATOM 6105 N N . LYS D 2 74 ? 14.87111 11.00868 5.47342 1.000 56.04921 82 LYS D N 1
ATOM 6106 C CA . LYS D 2 74 ? 14.71036 9.68561 4.88560 1.000 52.79894 82 LYS D CA 1
ATOM 6107 C C . LYS D 2 74 ? 13.33881 9.63879 4.21624 1.000 56.57816 82 LYS D C 1
ATOM 6108 O O . LYS D 2 74 ? 12.57079 10.60462 4.26672 1.000 57.81859 82 LYS D O 1
ATOM 6127 N N . GLY D 2 75 ? 13.02690 8.51690 3.58202 1.000 61.18227 83 GLY D N 1
ATOM 6128 C CA . GLY D 2 75 ? 11.73861 8.33684 2.94257 1.000 65.11964 83 GLY D CA 1
ATOM 6129 C C . GLY D 2 75 ? 11.78444 8.52654 1.43951 1.000 70.75525 83 GLY D C 1
ATOM 6130 O O . GLY D 2 75 ? 12.82768 8.40652 0.79321 1.000 71.86629 83 GLY D O 1
ATOM 6134 N N . THR D 2 76 ? 10.61249 8.84040 0.87623 1.000 65.58480 84 THR D N 1
ATOM 6135 C CA . THR D 2 76 ? 10.46547 8.97756 -0.56654 1.000 70.21466 84 THR D CA 1
ATOM 6136 C C . THR D 2 76 ? 10.12460 10.39186 -1.02608 1.000 70.10359 84 THR D C 1
ATOM 6137 O O . THR D 2 76 ? 10.19094 10.66008 -2.22987 1.000 68.77556 84 THR D O 1
ATOM 6148 N N . LEU D 2 77 ? 9.75864 11.29762 -0.11809 1.000 71.80867 85 LEU D N 1
ATOM 6149 C CA . LEU D 2 77 ? 9.42538 12.67181 -0.48218 1.000 72.72052 85 LEU D CA 1
ATOM 6150 C C . LEU D 2 77 ? 9.94747 13.61220 0.59415 1.000 71.33928 85 LEU D C 1
ATOM 6151 O O . LEU D 2 77 ? 9.83587 13.32328 1.78920 1.000 70.80080 85 LEU D O 1
ATOM 6167 N N . LYS D 2 78 ? 10.52220 14.73641 0.16051 1.000 85.47289 86 LYS D N 1
ATOM 6168 C CA . LYS D 2 78 ? 11.19479 15.67376 1.06154 1.000 88.47941 86 LYS D CA 1
ATOM 6169 C C . LYS D 2 78 ? 10.17396 16.66385 1.60734 1.000 86.10740 86 LYS D C 1
ATOM 6170 O O . LYS D 2 78 ? 9.93468 17.72828 1.03626 1.000 86.09381 86 LYS D O 1
ATOM 6189 N N . LYS D 2 79 ? 9.58303 16.31569 2.74284 1.000 83.24001 87 LYS D N 1
ATOM 6190 C CA . LYS D 2 79 ? 8.57402 17.14056 3.38909 1.000 74.26105 87 LYS D CA 1
ATOM 6191 C C . LYS D 2 79 ? 9.22451 18.02523 4.44610 1.000 69.44772 87 LYS D C 1
ATOM 6192 O O . LYS D 2 79 ? 10.24109 17.66615 5.04541 1.000 61.18897 87 LYS D O 1
ATOM 6211 N N . VAL D 2 80 ? 8.63925 19.20507 4.64987 1.000 69.24743 88 VAL D N 1
ATOM 6212 C CA . VAL D 2 80 ? 9.18706 20.21267 5.55276 1.000 53.34126 88 VAL D CA 1
ATOM 6213 C C . VAL D 2 80 ? 8.03830 20.81081 6.35265 1.000 50.31761 88 VAL D C 1
ATOM 6214 O O . VAL D 2 80 ? 7.10511 21.37804 5.77359 1.000 52.02175 88 VAL D O 1
ATOM 6227 N N . CYS D 2 81 ? 8.10851 20.69696 7.67728 1.000 44.59019 89 CYS D N 1
ATOM 6228 C CA . CYS D 2 81 ? 7.06960 21.20176 8.56134 1.000 47.24279 89 CYS D CA 1
ATOM 6229 C C . CYS D 2 81 ? 7.69008 22.04486 9.66713 1.000 35.90770 89 CYS D C 1
ATOM 6230 O O . CYS D 2 81 ? 8.88801 21.96009 9.94500 1.000 41.29146 89 CYS D O 1
ATOM 6238 N N . VAL D 2 82 ? 6.85258 22.86663 10.29592 1.000 34.80306 90 VAL D N 1
ATOM 6239 C CA . VAL D 2 82 ? 7.23342 23.66751 11.45451 1.000 38.45694 90 VAL D CA 1
ATOM 6240 C C . VAL D 2 82 ? 6.47021 23.13978 12.66146 1.000 36.85967 90 VAL D C 1
ATOM 6241 O O . VAL D 2 82 ? 5.26235 22.88287 12.57822 1.000 36.29997 90 VAL D O 1
ATOM 6254 N N . PHE D 2 83 ? 7.17155 22.98137 13.78027 1.000 39.71259 91 PHE D N 1
ATOM 6255 C CA . PHE D 2 83 ? 6.56875 22.41690 14.97914 1.000 32.28292 91 PHE D CA 1
ATOM 6256 C C . PHE D 2 83 ? 5.79855 23.48227 15.74928 1.000 38.24945 91 PHE D C 1
ATOM 6257 O O . PHE D 2 83 ? 6.29801 24.59225 15.96174 1.000 59.96450 91 PHE D O 1
ATOM 6274 N N . HIS D 2 84 ? 4.58401 23.13891 16.16394 1.000 33.22257 92 HIS D N 1
ATOM 6275 C CA . HIS D 2 84 ? 3.75732 23.98045 17.01712 1.000 41.55284 92 HIS D CA 1
ATOM 6276 C C . HIS D 2 84 ? 3.69451 23.34835 18.39961 1.000 37.94809 92 HIS D C 1
ATOM 6277 O O . HIS D 2 84 ? 3.40964 22.15221 18.52329 1.000 38.76712 92 HIS D O 1
ATOM 6291 N N . LYS D 2 85 ? 3.96547 24.14354 19.43298 1.000 35.77587 93 LYS D N 1
ATOM 6292 C CA . LYS D 2 85 ? 4.00456 23.60730 20.78826 1.000 33.21343 93 LYS D CA 1
ATOM 6293 C C . LYS D 2 85 ? 2.70092 22.88617 21.10447 1.000 42.62607 93 LYS D C 1
ATOM 6294 O O . LYS D 2 85 ? 1.60897 23.39036 20.82321 1.000 44.12853 93 LYS D O 1
ATOM 6313 N N . GLN D 2 86 ? 2.82443 21.70325 21.69172 1.000 48.76052 94 GLN D N 1
ATOM 6314 C CA . GLN D 2 86 ? 1.70443 20.80868 21.92703 1.000 53.76405 94 GLN D CA 1
ATOM 6315 C C . GLN D 2 86 ? 1.40775 20.72340 23.42104 1.000 62.23409 94 GLN D C 1
ATOM 6316 O O . GLN D 2 86 ? 2.11738 21.28664 24.25914 1.000 63.24430 94 GLN D O 1
ATOM 6330 N N . ASN D 2 87 ? 0.33421 20.00788 23.75012 1.000 60.09663 95 ASN D N 1
ATOM 6331 C CA . ASN D 2 87 ? -0.05806 19.80281 25.13711 1.000 67.59226 95 ASN D CA 1
ATOM 6332 C C . ASN D 2 87 ? 0.78979 18.75195 25.84097 1.000 66.81941 95 ASN D C 1
ATOM 6333 O O . ASN D 2 87 ? 0.59193 18.52242 27.03881 1.000 68.50732 95 ASN D O 1
ATOM 6344 N N . ARG D 2 88 ? 1.72599 18.11791 25.13720 1.000 64.51192 96 ARG D N 1
ATOM 6345 C CA . ARG D 2 88 ? 2.60808 17.12337 25.72987 1.000 59.44004 96 ARG D CA 1
ATOM 6346 C C . ARG D 2 88 ? 3.98535 17.23751 25.09254 1.000 53.66319 96 ARG D C 1
ATOM 6347 O O . ARG D 2 88 ? 4.19267 17.98603 24.13303 1.000 48.47253 96 ARG D O 1
ATOM 6368 N N . ASP D 2 89 ? 4.93815 16.49225 25.64818 1.000 58.71858 97 ASP D N 1
ATOM 6369 C CA . ASP D 2 89 ? 6.28298 16.46383 25.08960 1.000 51.48393 97 ASP D CA 1
ATOM 6370 C C . ASP D 2 89 ? 6.27651 15.68278 23.78128 1.000 50.09067 97 ASP D C 1
ATOM 6371 O O . ASP D 2 89 ? 5.73342 14.57552 23.70976 1.000 61.00583 97 ASP D O 1
ATOM 6380 N N . VAL D 2 90 ? 6.87707 16.26088 22.74465 1.000 46.42989 98 VAL D N 1
ATOM 6381 C CA . VAL D 2 90 ? 6.90414 15.66199 21.41764 1.000 46.84131 98 VAL D CA 1
ATOM 6382 C C . VAL D 2 90 ? 8.33558 15.67324 20.90623 1.000 40.28921 98 VAL D C 1
ATOM 6383 O O . VAL D 2 90 ? 9.04666 16.67497 21.04414 1.000 40.57605 98 VAL D O 1
ATOM 6396 N N . VAL D 2 91 ? 8.75382 14.55531 20.31157 1.000 43.86431 99 VAL D N 1
ATOM 6397 C CA . VAL D 2 91 ? 10.07228 14.41943 19.71219 1.000 42.99592 99 VAL D CA 1
ATOM 6398 C C . VAL D 2 91 ? 9.90097 13.97004 18.26773 1.000 45.80253 99 VAL D C 1
ATOM 6399 O O . VAL D 2 91 ? 8.89509 13.36225 17.89526 1.000 46.36843 99 VAL D O 1
ATOM 6412 N N . ALA D 2 92 ? 10.90353 14.27817 17.45266 1.000 48.84996 100 ALA D N 1
ATOM 6413 C CA . ALA D 2 92 ? 10.94658 13.81131 16.07624 1.000 43.18209 100 ALA D CA 1
ATOM 6414 C C . ALA D 2 92 ? 11.70498 12.49269 16.00312 1.000 49.81712 100 ALA D C 1
ATOM 6415 O O . ALA D 2 92 ? 12.58745 12.21552 16.81968 1.000 48.57547 100 ALA D O 1
ATOM 6422 N N . SER D 2 93 ? 11.34686 11.67720 15.01391 1.000 53.10562 101 SER D N 1
ATOM 6423 C CA . SER D 2 93 ? 11.95363 10.36683 14.85395 1.000 48.53699 101 SER D CA 1
ATOM 6424 C C . SER D 2 93 ? 13.26166 10.47596 14.07311 1.000 44.72386 101 SER D C 1
ATOM 6425 O O . SER D 2 93 ? 13.58404 11.51166 13.48386 1.000 42.46948 101 SER D O 1
ATOM 6433 N N . SER D 2 94 ? 14.01801 9.375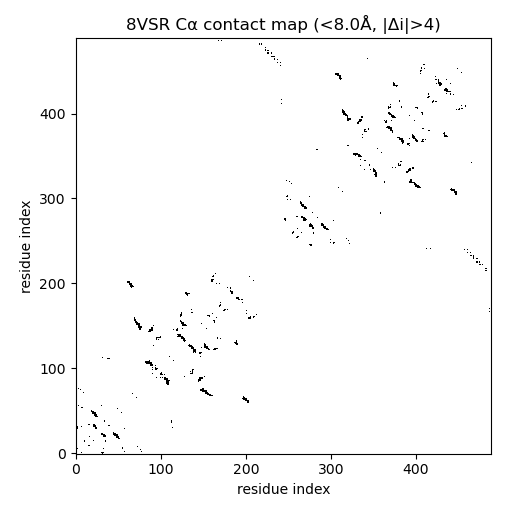22 14.06583 1.000 48.16748 102 SER D N 1
ATOM 6434 C CA . SER D 2 94 ? 15.33645 9.36005 13.44338 1.000 50.28538 102 SER D CA 1
ATOM 6435 C C . SER D 2 94 ? 15.28965 9.55615 11.93347 1.000 46.05629 102 SER D C 1
ATOM 6436 O O . SER D 2 94 ? 16.33827 9.79673 11.32840 1.000 43.77890 102 SER D O 1
ATOM 6444 N N . ASN D 2 95 ? 14.11831 9.46056 11.31138 1.000 45.18337 103 ASN D N 1
ATOM 6445 C CA . ASN D 2 95 ? 13.99697 9.74153 9.88690 1.000 49.47061 103 ASN D CA 1
ATOM 6446 C C . ASN D 2 95 ? 13.82543 11.22714 9.59409 1.000 48.82706 103 ASN D C 1
ATOM 6447 O O . ASN D 2 95 ? 13.64185 11.59572 8.42867 1.000 45.37903 103 ASN D O 1
ATOM 6458 N N . ILE D 2 96 ? 13.88632 12.08122 10.61219 1.000 42.61361 104 ILE D N 1
ATOM 6459 C CA . ILE D 2 96 ? 13.62671 13.50787 10.47385 1.000 47.47501 104 ILE D CA 1
ATOM 6460 C C . ILE D 2 96 ? 14.84286 14.28040 10.96324 1.000 45.03203 104 ILE D C 1
ATOM 6461 O O . ILE D 2 96 ? 15.49979 13.87950 11.93024 1.000 42.35663 104 ILE D O 1
ATOM 6477 N N . THR D 2 97 ? 15.14599 15.38144 10.28309 1.000 45.78982 105 THR D N 1
ATOM 6478 C CA . THR D 2 97 ? 16.20961 16.29490 10.67678 1.000 44.91185 105 THR D CA 1
ATOM 6479 C C . THR D 2 97 ? 15.58076 17.56580 11.23235 1.000 44.63497 105 THR D C 1
ATOM 6480 O O . THR D 2 97 ? 14.71369 18.16720 10.58794 1.000 48.21570 105 THR D O 1
ATOM 6491 N N . VAL D 2 98 ? 16.01951 17.97213 12.42157 1.000 39.45040 106 VAL D N 1
ATOM 6492 C CA . VAL D 2 98 ? 15.43118 19.09782 13.13732 1.000 39.39758 106 VAL D CA 1
ATOM 6493 C C . VAL D 2 98 ? 16.31524 20.32378 12.95016 1.000 39.96295 106 VAL D C 1
ATOM 6494 O O . VAL D 2 98 ? 17.54460 20.23537 13.06709 1.000 39.52240 106 VAL D O 1
ATOM 6507 N N . LEU D 2 99 ? 15.68969 21.46273 12.65639 1.000 38.36715 107 LEU D N 1
ATOM 6508 C CA . LEU D 2 99 ? 16.36800 22.74988 12.57483 1.000 36.00364 107 LEU D CA 1
ATOM 6509 C C . LEU D 2 99 ? 15.74606 23.68312 13.60546 1.000 38.31604 107 LEU D C 1
ATOM 6510 O O . LEU D 2 99 ? 14.56237 24.02511 13.50247 1.000 44.76232 107 LEU D O 1
ATOM 6526 N N . ARG D 2 100 ? 16.54195 24.09612 14.59035 1.000 28.74431 108 ARG D N 1
ATOM 6527 C CA . ARG D 2 100 ? 16.07656 24.98143 15.65309 1.000 32.16895 108 ARG D CA 1
ATOM 6528 C C . ARG D 2 100 ? 16.62731 26.38397 15.43151 1.000 36.81114 108 ARG D C 1
ATOM 6529 O O . ARG D 2 100 ? 17.81325 26.63601 15.70179 1.000 46.57667 108 ARG D O 1
ATOM 6550 N N . PRO D 2 101 ? 15.82067 27.32418 14.94104 1.000 33.95969 109 PRO D N 1
ATOM 6551 C CA . PRO D 2 101 ? 16.32389 28.68227 14.69958 1.000 36.93695 109 PRO D CA 1
ATOM 6552 C C . PRO D 2 101 ? 17.03241 29.28590 15.90342 1.000 33.38161 109 PRO D C 1
ATOM 6553 O O . PRO D 2 101 ? 16.53485 29.24669 17.03184 1.000 31.37580 109 PRO D O 1
ATOM 6564 N N . GLN D 2 102 ? 18.21035 29.85536 15.64323 1.000 37.03496 110 GLN D N 1
ATOM 6565 C CA . GLN D 2 102 ? 18.97760 30.58945 16.64253 1.000 35.15091 110 GLN D CA 1
ATOM 6566 C C . GLN D 2 102 ? 18.68437 32.08521 16.57569 1.000 33.19191 110 GLN D C 1
ATOM 6567 O O . GLN D 2 102 ? 18.26677 32.69579 17.56398 1.000 38.67902 110 GLN D O 1
ATOM 6581 N N . LYS D 2 103 ? 18.90711 32.68244 15.40829 1.000 43.17841 111 LYS D N 1
ATOM 6582 C CA . LYS D 2 103 ? 18.80630 34.12125 15.23541 1.000 44.76974 111 LYS D CA 1
ATOM 6583 C C . LYS D 2 103 ? 18.43394 34.40788 13.78957 1.000 40.44127 111 LYS D C 1
ATOM 6584 O O . LYS D 2 103 ? 18.51085 33.53388 12.92249 1.000 40.20013 111 LYS D O 1
ATOM 6603 N N . LEU D 2 104 ? 17.99906 35.64429 13.55077 1.000 43.70366 112 LEU D N 1
ATOM 6604 C CA . LEU D 2 104 ? 17.76807 36.16838 12.21063 1.000 44.80917 112 LEU D CA 1
ATOM 6605 C C . LEU D 2 104 ? 16.56598 35.55710 11.50247 1.000 40.11547 112 LEU D C 1
ATOM 6606 O O . LEU D 2 104 ? 15.62134 36.27592 11.16675 1.000 48.61677 112 LEU D O 1
ATOM 6622 N N . LEU D 2 105 ? 16.58832 34.25315 11.24799 1.000 45.32409 113 LEU D N 1
ATOM 6623 C CA . LEU D 2 105 ? 15.56959 33.61479 10.42686 1.000 42.52266 113 LEU D CA 1
ATOM 6624 C C . LEU D 2 105 ? 14.48003 32.98516 11.28519 1.000 44.51293 113 LEU D C 1
ATOM 6625 O O . LEU D 2 105 ? 14.75856 32.40448 12.33850 1.000 45.83969 113 LEU D O 1
ATOM 6641 N N . ARG D 2 106 ? 13.23912 33.09518 10.81800 1.000 49.87281 114 ARG D N 1
ATOM 6642 C CA . ARG D 2 106 ? 12.10591 32.43239 11.44420 1.000 45.80017 114 ARG D CA 1
ATOM 6643 C C . ARG D 2 106 ? 11.97048 31.01149 10.90876 1.000 44.07584 114 ARG D C 1
ATOM 6644 O O . ARG D 2 106 ? 12.30988 30.72362 9.75679 1.000 43.85099 114 ARG D O 1
ATOM 6665 N N . GLY D 2 107 ? 11.46762 30.12029 11.76382 1.000 40.93523 115 GLY D N 1
ATOM 6666 C CA . GLY D 2 107 ? 11.26039 28.74436 11.34171 1.000 45.15237 115 GLY D CA 1
ATOM 6667 C C . GLY D 2 107 ? 10.40965 28.64036 10.09255 1.000 41.44387 115 GLY D C 1
ATOM 6668 O O . GLY D 2 107 ? 10.75968 27.93674 9.14140 1.000 37.05759 115 GLY D O 1
ATOM 6672 N N . TYR D 2 108 ? 9.27715 29.34861 10.07332 1.000 39.58606 116 TYR D N 1
ATOM 6673 C CA . TYR D 2 108 ? 8.40436 29.29903 8.90618 1.000 44.18675 116 TYR D CA 1
ATOM 6674 C C . TYR D 2 108 ? 9.04481 29.95735 7.69156 1.000 46.05202 116 TYR D C 1
ATOM 6675 O O . TYR D 2 108 ? 8.73956 29.58089 6.55382 1.000 41.61108 116 TYR D O 1
ATOM 6693 N N . TYR D 2 109 ? 9.91917 30.94448 7.90144 1.000 46.10711 117 TYR D N 1
ATOM 6694 C CA . TYR D 2 109 ? 10.61246 31.54254 6.76651 1.000 45.12700 117 TYR D CA 1
ATOM 6695 C C . TYR D 2 109 ? 11.55309 30.53598 6.11867 1.000 46.63007 117 TYR D C 1
ATOM 6696 O O . TYR D 2 109 ? 11.65630 30.47230 4.88830 1.000 47.28417 117 TYR D O 1
ATOM 6714 N N . ILE D 2 110 ? 12.25166 29.74362 6.93452 1.000 45.19626 118 ILE D N 1
ATOM 6715 C CA . ILE D 2 110 ? 13.05526 28.64744 6.40371 1.000 38.24319 118 ILE D CA 1
ATOM 6716 C C . ILE D 2 110 ? 12.16515 27.63088 5.70596 1.000 46.42598 118 ILE D C 1
ATOM 6717 O O . ILE D 2 110 ? 12.57386 27.00447 4.72094 1.000 47.37862 118 ILE D O 1
ATOM 6733 N N . LYS D 2 111 ? 10.93637 27.45454 6.19738 1.000 45.60748 119 LYS D N 1
ATOM 6734 C CA . LYS D 2 111 ? 10.01120 26.50671 5.58442 1.000 46.27642 119 LYS D CA 1
ATOM 6735 C C . LYS D 2 111 ? 9.61646 26.95882 4.18361 1.000 44.99520 119 LYS D C 1
ATOM 6736 O O . LYS D 2 111 ? 9.63009 26.16229 3.23727 1.000 44.00917 119 LYS D O 1
ATOM 6755 N N . PHE D 2 112 ? 9.26360 28.23895 4.03194 1.000 52.34215 120 PHE D N 1
ATOM 6756 C CA . PHE D 2 112 ? 8.95562 28.77203 2.70884 1.000 50.11703 120 PHE D CA 1
ATOM 6757 C C . PHE D 2 112 ? 10.11397 28.53870 1.74570 1.000 50.58924 120 PHE D C 1
ATOM 6758 O O . PHE D 2 112 ? 9.91880 28.08818 0.61058 1.000 54.32213 120 PHE D O 1
ATOM 6775 N N . PHE D 2 113 ? 11.33401 28.85245 2.18647 1.000 56.65715 121 PHE D N 1
ATOM 6776 C CA . PHE D 2 113 ? 12.48226 28.81838 1.28823 1.000 60.14417 121 PHE D CA 1
ATOM 6777 C C . PHE D 2 113 ? 12.75120 27.40384 0.78724 1.000 54.52710 121 PHE D C 1
ATOM 6778 O O . PHE D 2 113 ? 12.97299 27.18722 -0.40824 1.000 57.58921 121 PHE D O 1
ATOM 6795 N N . LEU D 2 114 ? 12.74385 26.42172 1.69303 1.000 51.40142 122 LEU D N 1
ATOM 6796 C CA . LEU D 2 114 ? 13.01480 25.04439 1.29131 1.000 53.58266 122 LEU D CA 1
ATOM 6797 C C . LEU D 2 114 ? 11.90602 24.46106 0.42238 1.000 56.88890 122 LEU D C 1
ATOM 6798 O O . LEU D 2 114 ? 12.13825 23.46053 -0.26707 1.000 59.97089 122 LEU D O 1
ATOM 6814 N N . ASP D 2 115 ? 10.71320 25.05600 0.44182 1.000 54.83347 123 ASP D N 1
ATOM 6815 C CA . ASP D 2 115 ? 9.60076 24.62531 -0.39337 1.000 54.38134 123 ASP D CA 1
ATOM 6816 C C . ASP D 2 115 ? 9.49099 25.43361 -1.68252 1.000 56.37416 123 ASP D C 1
ATOM 6817 O O . ASP D 2 115 ? 8.53449 25.24718 -2.44145 1.000 51.33859 123 ASP D O 1
ATOM 6826 N N . SER D 2 116 ? 10.44646 26.32115 -1.94579 1.000 54.57397 124 SER D N 1
ATOM 6827 C CA . SER D 2 116 ? 10.48388 27.14751 -3.14278 1.000 55.34319 124 SER D CA 1
ATOM 6828 C C . SER D 2 116 ? 11.20639 26.42404 -4.27016 1.000 58.03482 124 SER D C 1
ATOM 6829 O O . SER D 2 116 ? 11.95570 25.47259 -4.02986 1.000 56.15657 124 SER D O 1
ATOM 6837 N N . PRO D 2 117 ? 11.00019 26.84877 -5.52445 1.000 59.98456 125 PRO D N 1
ATOM 6838 C CA . PRO D 2 117 ? 11.73191 26.20851 -6.63322 1.000 64.12805 125 PRO D CA 1
ATOM 6839 C C . PRO D 2 117 ? 13.22361 26.07440 -6.37694 1.000 63.60199 125 PRO D C 1
ATOM 6840 O O . PRO D 2 117 ? 13.82081 25.04654 -6.72308 1.000 55.78029 125 PRO D O 1
ATOM 6851 N N . ILE D 2 118 ? 13.84488 27.08866 -5.77604 1.000 63.41811 126 ILE D N 1
ATOM 6852 C CA . ILE D 2 118 ? 15.26904 27.00447 -5.48010 1.000 63.06981 126 ILE D CA 1
ATOM 6853 C C . ILE D 2 118 ? 15.51297 26.08429 -4.29058 1.000 60.49589 126 ILE D C 1
ATOM 6854 O O . ILE D 2 118 ? 16.47289 25.30647 -4.28179 1.000 59.71995 126 ILE D O 1
ATOM 6870 N N . GLY D 2 119 ? 14.64673 26.14977 -3.27733 1.000 60.16536 127 GLY D N 1
ATOM 6871 C CA . GLY D 2 119 ? 14.82508 25.30167 -2.11252 1.000 58.93450 127 GLY D CA 1
ATOM 6872 C C . GLY D 2 119 ? 14.88818 23.82835 -2.46688 1.000 62.90633 127 GLY D C 1
ATOM 6873 O O . GLY D 2 119 ? 15.74270 23.09682 -1.95704 1.000 60.93724 127 GLY D O 1
ATOM 6877 N N . GLN D 2 120 ? 13.98897 23.37343 -3.34349 1.000 59.09467 128 GLN D N 1
ATOM 6878 C CA . GLN D 2 120 ? 14.00968 21.97488 -3.75379 1.000 59.70474 128 GLN D CA 1
ATOM 6879 C C . GLN D 2 120 ? 15.31079 21.64519 -4.47768 1.000 60.39868 128 GLN D C 1
ATOM 6880 O O . GLN D 2 120 ? 15.90742 20.58564 -4.25260 1.000 61.18485 128 GLN D O 1
ATOM 6894 N N . ALA D 2 121 ? 15.76270 22.54453 -5.35746 1.000 61.75720 129 ALA D N 1
ATOM 6895 C CA . ALA D 2 121 ? 17.02433 22.32823 -6.05723 1.000 64.02282 129 ALA D CA 1
ATOM 6896 C C . ALA D 2 121 ? 18.17992 22.19072 -5.07633 1.000 63.55265 129 ALA D C 1
ATOM 6897 O O . ALA D 2 121 ? 19.02533 21.29892 -5.22256 1.000 61.08843 129 ALA D O 1
ATOM 6904 N N . LEU D 2 122 ? 18.22658 23.05899 -4.06447 1.000 69.43817 130 LEU D N 1
ATOM 6905 C CA . LEU D 2 122 ? 19.30359 23.00385 -3.08515 1.000 64.64021 130 LEU D CA 1
ATOM 6906 C C . LEU D 2 122 ? 19.17830 21.79158 -2.17235 1.000 66.34828 130 LEU D C 1
ATOM 6907 O O . LEU D 2 122 ? 20.19497 21.24810 -1.72667 1.000 68.00842 130 LEU D O 1
ATOM 6923 N N . LEU D 2 123 ? 17.95325 21.35661 -1.87610 1.000 65.74997 131 LEU D N 1
ATOM 6924 C CA . LEU D 2 123 ? 17.77586 20.18676 -1.02410 1.000 66.81839 131 LEU D CA 1
ATOM 6925 C C . LEU D 2 123 ? 18.08948 18.89673 -1.77380 1.000 69.21330 131 LEU D C 1
ATOM 6926 O O . LEU D 2 123 ? 18.69792 17.98143 -1.20831 1.000 67.15451 131 LEU D O 1
ATOM 6942 N N . ASP D 2 124 ? 17.68557 18.80648 -3.04331 1.000 68.38794 132 ASP D N 1
ATOM 6943 C CA . ASP D 2 124 ? 17.98980 17.61233 -3.82359 1.000 64.52582 132 ASP D CA 1
ATOM 6944 C C . ASP D 2 124 ? 19.47819 17.50917 -4.12954 1.000 68.17372 132 ASP D C 1
ATOM 6945 O O . ASP D 2 124 ? 19.98715 16.40483 -4.35223 1.000 68.74271 132 ASP D O 1
ATOM 6954 N N . ALA D 2 125 ? 20.18874 18.64032 -4.15222 1.000 75.89727 133 ALA D N 1
ATOM 6955 C CA . ALA D 2 125 ? 21.63469 18.60075 -4.32783 1.000 74.35372 133 ALA D CA 1
ATOM 6956 C C . ALA D 2 125 ? 22.34135 18.05854 -3.09387 1.000 73.69019 133 ALA D C 1
ATOM 6957 O O . ALA D 2 125 ? 23.48761 17.61446 -3.20031 1.000 76.02234 133 ALA D O 1
ATOM 6964 N N . ALA D 2 126 ? 21.68911 18.09076 -1.93197 1.000 94.91792 134 ALA D N 1
ATOM 6965 C CA . ALA D 2 126 ? 22.22735 17.51907 -0.70592 1.000 92.10889 134 ALA D CA 1
ATOM 6966 C C . ALA D 2 126 ? 21.78544 16.07591 -0.49026 1.000 79.82575 134 ALA D C 1
ATOM 6967 O O . ALA D 2 126 ? 22.07013 15.50296 0.56640 1.000 75.97833 134 ALA D O 1
ATOM 6974 N N . ASP D 2 127 ? 21.10611 15.48056 -1.46717 1.000 72.43627 135 ASP D N 1
ATOM 6975 C CA . ASP D 2 127 ? 20.53784 14.14475 -1.33528 1.000 74.16932 135 ASP D CA 1
ATOM 6976 C C . ASP D 2 127 ? 21.58176 13.10551 -1.72805 1.000 77.79945 135 ASP D C 1
ATOM 6977 O O . ASP D 2 127 ? 22.09861 13.13340 -2.84961 1.000 68.94194 135 ASP D O 1
ATOM 6986 N N . HIS D 2 128 ? 21.88814 12.19049 -0.80704 1.000 93.70494 136 HIS D N 1
ATOM 6987 C CA . HIS D 2 128 ? 22.85300 11.12609 -1.04820 1.000 94.22939 136 HIS D CA 1
ATOM 6988 C C . HIS D 2 128 ? 22.19066 9.79098 -1.37869 1.000 93.94227 136 HIS D C 1
ATOM 6989 O O . HIS D 2 128 ? 22.87393 8.76126 -1.40074 1.000 79.37624 136 HIS D O 1
ATOM 7003 N N . GLY D 2 129 ? 20.88943 9.78186 -1.63133 1.000 88.61767 137 GLY D N 1
ATOM 7004 C CA . GLY D 2 129 ? 20.17280 8.56290 -1.98134 1.000 88.95295 137 GLY D CA 1
ATOM 7005 C C . GLY D 2 129 ? 19.61892 8.64694 -3.38817 1.000 102.06629 137 GLY D C 1
ATOM 7006 O O . GLY D 2 129 ? 19.10991 9.69027 -3.79859 1.000 101.48078 137 GLY D O 1
ATOM 7010 N N . LYS D 2 130 ? 19.72394 7.54289 -4.12644 1.000 84.64129 138 LYS D N 1
ATOM 7011 C CA . LYS D 2 130 ? 19.24194 7.50973 -5.49631 1.000 86.41456 138 LYS D CA 1
ATOM 7012 C C . LYS D 2 130 ? 17.71867 7.44157 -5.53081 1.000 86.13157 138 LYS D C 1
ATOM 7013 O O . LYS D 2 130 ? 17.04833 8.39801 -5.93585 1.000 85.31043 138 LYS D O 1
ATOM 7032 N N . ASP D 2 131 ? 17.17561 6.30054 -5.10348 1.000 77.67241 139 ASP D N 1
ATOM 7033 C CA . ASP D 2 131 ? 15.73879 6.05333 -5.10939 1.000 75.09475 139 ASP D CA 1
ATOM 7034 C C . ASP D 2 131 ? 15.08762 6.46258 -3.79455 1.000 69.58556 139 ASP D C 1
ATOM 7035 O O . ASP D 2 131 ? 13.96412 6.97801 -3.79198 1.000 74.18907 139 ASP D O 1
ATOM 7044 N N . VAL D 2 132 ? 15.76829 6.22705 -2.68087 1.000 90.32619 140 VAL D N 1
ATOM 7045 C CA . VAL D 2 132 ? 15.31529 6.67541 -1.38229 1.000 85.91712 140 VAL D CA 1
ATOM 7046 C C . VAL D 2 132 ? 16.07866 7.94741 -1.03374 1.000 90.81980 140 VAL D C 1
ATOM 7047 O O . VAL D 2 132 ? 16.99927 8.35757 -1.73653 1.000 76.30146 140 VAL D O 1
ATOM 7060 N N . ILE D 2 133 ? 15.70341 8.57950 0.07444 1.000 69.53066 141 ILE D N 1
ATOM 7061 C CA . ILE D 2 133 ? 16.31025 9.83505 0.50380 1.000 68.00756 141 ILE D CA 1
ATOM 7062 C C . ILE D 2 133 ? 17.38122 9.53945 1.54430 1.000 67.85464 141 ILE D C 1
ATOM 7063 O O . ILE D 2 133 ? 17.14450 8.78215 2.49394 1.000 69.58208 141 ILE D O 1
ATOM 7079 N N . ASN D 2 134 ? 18.56367 10.14992 1.37569 1.000 72.23177 142 ASN D N 1
ATOM 7080 C CA . ASN D 2 134 ? 19.60422 10.15379 2.40135 1.000 75.39311 142 ASN D CA 1
ATOM 7081 C C . ASN D 2 134 ? 20.20533 11.56325 2.43583 1.000 76.69260 142 ASN D C 1
ATOM 7082 O O . ASN D 2 134 ? 21.30830 11.81480 1.95447 1.000 78.99144 142 ASN D O 1
ATOM 7093 N N . LEU D 2 135 ? 19.45912 12.50361 3.00974 1.000 69.61779 143 LEU D N 1
ATOM 7094 C CA . LEU D 2 135 ? 19.92766 13.88061 3.09250 1.000 66.94475 143 LEU D CA 1
ATOM 7095 C C . LEU D 2 135 ? 21.18399 13.96037 3.95053 1.000 70.14876 143 LEU D C 1
ATOM 7096 O O . LEU D 2 135 ? 21.28050 13.32251 5.00255 1.000 72.84221 143 LEU D O 1
ATOM 7112 N N . SER D 2 136 ? 22.15374 14.74586 3.48989 1.000 84.23536 144 SER D N 1
ATOM 7113 C CA . SER D 2 136 ? 23.41881 14.93415 4.18950 1.000 78.83606 144 SER D CA 1
ATOM 7114 C C . SER D 2 136 ? 23.35513 16.22807 4.99051 1.000 70.03847 144 SER D C 1
ATOM 7115 O O . SER D 2 136 ? 23.23460 17.31436 4.41382 1.000 68.35462 144 SER D O 1
ATOM 7123 N N . THR D 2 137 ? 23.43650 16.10605 6.31776 1.000 54.94250 145 THR D N 1
ATOM 7124 C CA . THR D 2 137 ? 23.38076 17.28228 7.17904 1.000 63.78065 145 THR D CA 1
ATOM 7125 C C . THR D 2 137 ? 24.42481 18.31723 6.78077 1.000 61.13674 145 THR D C 1
ATOM 7126 O O . THR D 2 137 ? 24.14956 19.52253 6.78027 1.000 60.98542 145 THR D O 1
ATOM 7137 N N . LYS D 2 138 ? 25.63578 17.86486 6.45300 1.000 63.59144 146 LYS D N 1
ATOM 7138 C CA . LYS D 2 138 ? 26.70176 18.78602 6.07455 1.000 64.83571 146 LYS D CA 1
ATOM 7139 C C . LYS D 2 138 ? 26.25438 19.71341 4.95119 1.000 60.96892 146 LYS D C 1
ATOM 7140 O O . LYS D 2 138 ? 26.39475 20.93841 5.04468 1.000 58.71732 146 LYS D O 1
ATOM 7159 N N . GLU D 2 139 ? 25.70587 19.14259 3.87743 1.000 61.48769 147 GLU D N 1
ATOM 7160 C CA . GLU D 2 139 ? 25.31522 19.94436 2.72442 1.000 59.03595 147 GLU D CA 1
ATOM 7161 C C . GLU D 2 139 ? 24.00639 20.68335 2.96457 1.000 57.70079 147 GLU D C 1
ATOM 7162 O O . GLU D 2 139 ? 23.82172 21.78970 2.44536 1.000 55.90501 147 GLU D O 1
ATOM 7174 N N . LEU D 2 140 ? 23.09261 20.09711 3.73940 1.000 59.80772 148 LEU D N 1
ATOM 7175 C CA . LEU D 2 140 ? 21.89709 20.82477 4.15158 1.000 58.74848 148 LEU D CA 1
ATOM 7176 C C . LEU D 2 140 ? 22.27258 22.12301 4.85623 1.000 55.59860 148 LEU D C 1
ATOM 7177 O O . LEU D 2 140 ? 21.70742 23.18576 4.57540 1.000 54.00037 148 LEU D O 1
ATOM 7193 N N . LEU D 2 141 ? 23.23415 22.05418 5.78047 1.000 60.30632 149 LEU D N 1
ATOM 7194 C CA . LEU D 2 141 ? 23.61264 23.22475 6.55973 1.000 63.09557 149 LEU D CA 1
ATOM 7195 C C . LEU D 2 141 ? 24.39220 24.25123 5.75179 1.000 61.97639 149 LEU D C 1
ATOM 7196 O O . LEU D 2 141 ? 24.64727 25.34024 6.26884 1.000 61.04344 149 LEU D O 1
ATOM 7212 N N . ASP D 2 142 ? 24.78184 23.93192 4.51804 1.000 59.37539 150 ASP D N 1
ATOM 7213 C CA . ASP D 2 142 ? 25.47310 24.86610 3.64118 1.000 53.17763 150 ASP D CA 1
ATOM 7214 C C . ASP D 2 142 ? 24.51919 25.63049 2.72887 1.000 50.99815 150 ASP D C 1
ATOM 7215 O O . ASP D 2 142 ? 24.97672 26.36656 1.84920 1.000 51.81343 150 ASP D O 1
ATOM 7224 N N . ILE D 2 143 ? 23.21706 25.47803 2.91600 1.000 55.87507 151 ILE D N 1
ATOM 7225 C CA . ILE D 2 143 ? 22.24403 26.12700 2.03201 1.000 58.76127 151 ILE D CA 1
ATOM 7226 C C . ILE D 2 143 ? 22.15934 27.60760 2.39801 1.000 56.52379 151 ILE D C 1
ATOM 7227 O O . ILE D 2 143 ? 21.95845 27.93250 3.57626 1.000 52.99599 151 ILE D O 1
ATOM 7243 N N . PRO D 2 144 ? 22.31378 28.52333 1.44059 1.000 50.87120 152 PRO D N 1
ATOM 7244 C CA . PRO D 2 144 ? 22.21240 29.95598 1.75694 1.000 49.92083 152 PRO D CA 1
ATOM 7245 C C . PRO D 2 144 ? 20.79067 30.47400 1.57034 1.000 56.05710 152 PRO D C 1
ATOM 7246 O O . PRO D 2 144 ? 20.11160 30.17761 0.58854 1.000 46.41881 152 PRO D O 1
ATOM 7257 N N . ILE D 2 145 ? 20.33640 31.26532 2.53249 1.000 57.93325 153 ILE D N 1
ATOM 7258 C CA . ILE D 2 145 ? 18.98260 31.82351 2.52960 1.000 60.30096 153 ILE D CA 1
ATOM 7259 C C . ILE D 2 145 ? 19.08016 33.34021 2.48637 1.000 59.45869 153 ILE D C 1
ATOM 7260 O O . ILE D 2 145 ? 19.87563 33.92064 3.22732 1.000 52.15410 153 ILE D O 1
ATOM 7276 N N . PRO D 2 146 ? 18.30423 34.02225 1.63797 1.000 65.39067 154 PRO D N 1
ATOM 7277 C CA . PRO D 2 146 ? 18.21567 35.48567 1.73932 1.000 67.40134 154 PRO D CA 1
ATOM 7278 C C . PRO D 2 146 ? 17.76179 35.92190 3.12458 1.000 65.52263 154 PRO D C 1
ATOM 7279 O O . PRO D 2 146 ? 16.85443 35.33464 3.71720 1.000 62.86607 154 PRO D O 1
ATOM 7290 N N . VAL D 2 147 ? 18.39725 36.97355 3.63116 1.000 62.03587 155 VAL D N 1
ATOM 7291 C CA . VAL D 2 147 ? 18.12031 37.50448 4.96013 1.000 62.37333 155 VAL D CA 1
ATOM 7292 C C . VAL D 2 147 ? 17.28327 38.76593 4.80211 1.000 60.75964 155 VAL D C 1
ATOM 7293 O O . VAL D 2 147 ? 17.69739 39.71302 4.12246 1.000 61.96778 155 VAL D O 1
ATOM 7306 N N . ILE D 2 148 ? 16.11102 38.78581 5.43115 1.000 58.21613 156 ILE D N 1
ATOM 7307 C CA . ILE D 2 148 ? 15.23961 39.95851 5.39044 1.000 68.19397 156 ILE D CA 1
ATOM 7308 C C . ILE D 2 148 ? 14.83294 40.33480 6.81157 1.000 69.74304 156 ILE D C 1
ATOM 7309 O O . ILE D 2 148 ? 15.05418 39.55203 7.74707 1.000 72.31811 156 ILE D O 1
ATOM 7325 N N . PRO D 2 149 ? 14.25392 41.51792 7.02029 1.000 72.73228 157 PRO D N 1
ATOM 7326 C CA . PRO D 2 149 ? 13.87704 41.93244 8.37894 1.000 72.63839 157 PRO D CA 1
ATOM 7327 C C . PRO D 2 149 ? 13.01344 40.89994 9.09016 1.000 64.78099 157 PRO D C 1
ATOM 7328 O O . PRO D 2 149 ? 12.18094 40.22752 8.47947 1.000 62.32459 157 PRO D O 1
ATOM 7339 N N . LEU D 2 150 ? 13.22270 40.78295 10.40504 1.000 60.95702 158 LEU D N 1
ATOM 7340 C CA . LEU D 2 150 ? 12.45307 39.82768 11.19446 1.000 51.94960 158 LEU D CA 1
ATOM 7341 C C . LEU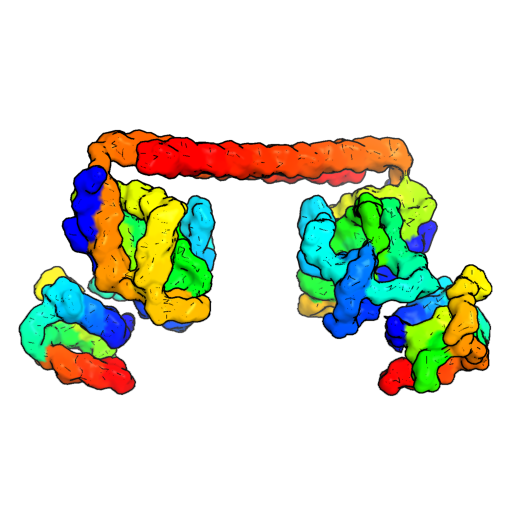 D 2 150 ? 10.97794 40.20492 11.22979 1.000 53.58312 158 LEU D C 1
ATOM 7342 O O . LEU D 2 150 ? 10.10629 39.32926 11.18599 1.000 49.95861 158 LEU D O 1
ATOM 7358 N N . VAL D 2 151 ? 10.67794 41.50260 11.31243 1.000 52.89119 159 VAL D N 1
ATOM 7359 C CA . VAL D 2 151 ? 9.28415 41.92119 11.36600 1.000 49.74451 159 VAL D CA 1
ATOM 7360 C C . VAL D 2 151 ? 8.59939 41.67232 10.02881 1.000 55.67191 159 VAL D C 1
ATOM 7361 O O . VAL D 2 151 ? 7.37716 41.48810 9.97609 1.000 50.92241 159 VAL D O 1
ATOM 7374 N N . LYS D 2 152 ? 9.35822 41.66033 8.92923 1.000 55.27453 160 LYS D N 1
ATOM 7375 C CA . LYS D 2 152 ? 8.74427 41.39685 7.63115 1.000 54.29523 160 LYS D CA 1
ATOM 7376 C C . LYS D 2 152 ? 8.50816 39.90369 7.43446 1.000 55.51771 160 LYS D C 1
ATOM 7377 O O . LYS D 2 152 ? 7.49339 39.50773 6.85185 1.000 59.54361 160 LYS D O 1
ATOM 7396 N N . GLN D 2 153 ? 9.42647 39.06063 7.91524 1.000 55.92668 161 GLN D N 1
ATOM 7397 C CA . GLN D 2 153 ? 9.15846 37.62668 7.94924 1.000 53.18088 161 GLN D CA 1
ATOM 7398 C C . GLN D 2 153 ? 7.87553 37.34090 8.72025 1.000 50.48185 161 GLN D C 1
ATOM 7399 O O . GLN D 2 153 ? 7.01185 36.58439 8.26176 1.000 49.81460 161 GLN D O 1
ATOM 7413 N N . ASP D 2 154 ? 7.73607 37.94952 9.90132 1.000 56.00225 162 ASP D N 1
ATOM 7414 C CA . ASP D 2 154 ? 6.55362 37.72427 10.72470 1.000 54.53199 162 ASP D CA 1
ATOM 7415 C C . ASP D 2 154 ? 5.28220 38.14813 10.00107 1.000 59.77798 162 ASP D C 1
ATOM 7416 O O . ASP D 2 154 ? 4.24646 37.48215 10.10976 1.000 58.15603 162 ASP D O 1
ATOM 7425 N N . TYR D 2 155 ? 5.33643 39.25901 9.26494 1.000 75.39925 163 TYR D N 1
ATOM 7426 C CA . TYR D 2 155 ? 4.16008 39.71994 8.53355 1.000 72.98554 163 TYR D CA 1
ATOM 7427 C C . TYR D 2 155 ? 3.73159 38.69215 7.49383 1.000 70.42020 163 TYR D C 1
ATOM 7428 O O . TYR D 2 155 ? 2.54407 38.36730 7.37665 1.000 73.44610 163 TYR D O 1
ATOM 7446 N N . LEU D 2 156 ? 4.69210 38.15956 6.73397 1.000 63.36829 164 LEU D N 1
ATOM 7447 C CA . LEU D 2 156 ? 4.37518 37.11073 5.77214 1.000 59.67314 164 LEU D CA 1
ATOM 7448 C C . LEU D 2 156 ? 3.96091 35.82106 6.46904 1.000 55.29476 164 LEU D C 1
ATOM 7449 O O . LEU D 2 156 ? 3.12768 35.07393 5.94515 1.000 57.31744 164 LEU D O 1
ATOM 7465 N N . ILE D 2 157 ? 4.52964 35.54361 7.64306 1.000 55.15796 165 ILE D N 1
ATOM 7466 C CA . ILE D 2 157 ? 4.16407 34.34013 8.38196 1.000 55.07748 165 ILE D CA 1
ATOM 7467 C C . ILE D 2 157 ? 2.75568 34.46915 8.94816 1.000 60.97812 165 ILE D C 1
ATOM 7468 O O . ILE D 2 157 ? 1.97898 33.50616 8.94203 1.000 59.39160 165 ILE D O 1
ATOM 7484 N N . ASN D 2 158 ? 2.40161 35.65596 9.44773 1.000 60.63772 166 ASN D N 1
ATOM 7485 C CA . ASN D 2 158 ? 1.03504 35.88134 9.90544 1.000 62.83225 166 ASN D CA 1
ATOM 7486 C C . ASN D 2 158 ? 0.03654 35.72834 8.76660 1.000 64.01076 166 ASN D C 1
ATOM 7487 O O . ASN D 2 158 ? -1.08257 35.24812 8.98307 1.000 63.84063 166 ASN D O 1
ATOM 7498 N N . HIS D 2 159 ? 0.42677 36.11676 7.55239 1.000 61.62887 167 HIS D N 1
ATOM 7499 C CA . HIS D 2 159 ? -0.45397 36.00427 6.39570 1.000 61.52996 167 HIS D CA 1
ATOM 7500 C C . HIS D 2 159 ? -0.49974 34.57349 5.87091 1.000 63.59013 167 HIS D C 1
ATOM 7501 O O . HIS D 2 159 ? -1.55059 34.11307 5.41199 1.000 66.27897 167 HIS D O 1
ATOM 7515 N N . TYR D 2 160 ? 0.62599 33.85631 5.93063 1.000 62.52538 168 TYR D N 1
ATOM 7516 C CA . TYR D 2 160 ? 0.61389 32.43800 5.58796 1.000 55.79142 168 TYR D CA 1
ATOM 7517 C C . TYR D 2 160 ? -0.25516 31.65149 6.55965 1.000 57.67703 168 TYR D C 1
ATOM 7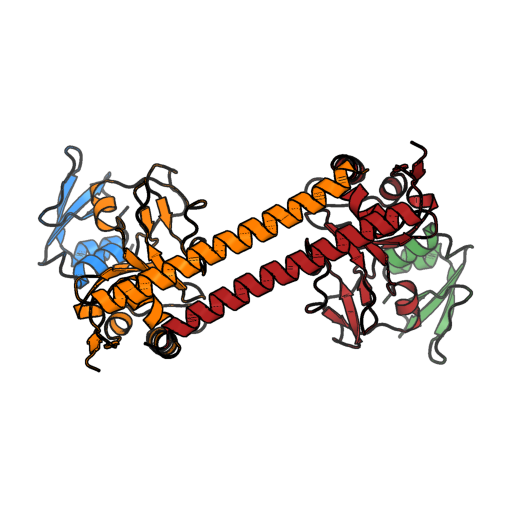518 O O . TYR D 2 160 ? -1.04761 30.79644 6.14470 1.000 57.09749 168 TYR D O 1
ATOM 7536 N N . LEU D 2 161 ? -0.12495 31.93324 7.85741 1.000 63.95327 169 LEU D N 1
ATOM 7537 C CA . LEU D 2 161 ? -0.84528 31.15831 8.86033 1.000 65.45390 169 LEU D CA 1
ATOM 7538 C C . LEU D 2 161 ? -2.34807 31.39459 8.77793 1.000 65.80314 169 LEU D C 1
ATOM 7539 O O . LEU D 2 161 ? -3.13519 30.45484 8.93619 1.000 64.69237 169 LEU D O 1
ATOM 7555 N N . ARG D 2 162 ? -2.77017 32.63981 8.54312 1.000 70.43621 170 ARG D N 1
ATOM 7556 C CA . ARG D 2 162 ? -4.20100 32.91799 8.46044 1.000 76.00317 170 ARG D CA 1
ATOM 7557 C C . ARG D 2 162 ? -4.82575 32.22541 7.25450 1.000 68.47025 170 ARG D C 1
ATOM 7558 O O . ARG D 2 162 ? -5.94443 31.70666 7.34008 1.000 64.97344 170 ARG D O 1
ATOM 7579 N N . GLY D 2 163 ? -4.12163 32.20875 6.12138 1.000 64.77940 171 GLY D N 1
ATOM 7580 C CA . GLY D 2 163 ? -4.60941 31.46356 4.97522 1.000 58.78986 171 GLY D CA 1
ATOM 7581 C C . GLY D 2 163 ? -4.67767 29.97281 5.23382 1.000 59.81770 171 GLY D C 1
ATOM 7582 O O . GLY D 2 163 ? -5.57122 29.29006 4.72598 1.000 53.60784 171 GLY D O 1
ATOM 7586 N N . LEU D 2 164 ? -3.73922 29.44654 6.02419 1.000 64.77085 172 LEU D N 1
ATOM 7587 C CA . LEU D 2 164 ? -3.78112 28.03288 6.38355 1.000 60.86456 172 LEU D CA 1
ATOM 7588 C C . LEU D 2 164 ? -4.98075 27.73419 7.27186 1.000 55.66609 172 LEU D C 1
ATOM 7589 O O . LEU D 2 164 ? -5.67663 26.73355 7.06789 1.000 61.36476 172 LEU D O 1
ATOM 7605 N N . THR D 2 165 ? -5.24439 28.59439 8.25745 1.000 61.93944 173 THR D N 1
ATOM 7606 C CA . THR D 2 165 ? -6.40161 28.39072 9.12201 1.000 61.39581 173 THR D CA 1
ATOM 7607 C C . THR D 2 165 ? -7.70161 28.63813 8.36513 1.000 59.15990 173 THR D C 1
ATOM 7608 O O . THR D 2 165 ? -8.68062 27.90482 8.54351 1.000 47.34055 173 THR D O 1
ATOM 7619 N N . ASP D 2 166 ? -7.73043 29.66630 7.51433 1.000 51.48506 174 ASP D N 1
ATOM 7620 C CA . ASP D 2 166 ? -8.91678 29.92069 6.70458 1.000 48.91067 174 ASP D CA 1
ATOM 7621 C C . ASP D 2 166 ? -9.14971 28.79957 5.70037 1.000 47.97666 174 ASP D C 1
ATOM 7622 O O . ASP D 2 166 ? -10.30146 28.45778 5.40737 1.000 49.24597 174 ASP D O 1
ATOM 7631 N N . TYR D 2 167 ? -8.07245 28.21764 5.16762 1.000 53.94183 175 TYR D N 1
ATOM 7632 C CA . TYR D 2 167 ? -8.20273 27.06378 4.28237 1.000 45.16430 175 TYR D CA 1
ATOM 7633 C C . TYR D 2 167 ? -8.85839 25.89343 5.00281 1.000 45.18600 175 TYR D C 1
ATOM 7634 O O . TYR D 2 167 ? -9.64804 25.15096 4.40646 1.000 40.93190 175 TYR D O 1
ATOM 7652 N N . HIS D 2 168 ? -8.55162 25.71839 6.29116 1.000 46.50197 176 HIS D N 1
ATOM 7653 C CA . HIS D 2 168 ? -9.18892 24.65667 7.06276 1.000 50.00194 176 HIS D CA 1
ATOM 7654 C C . HIS D 2 168 ? -10.65707 24.96954 7.32812 1.000 47.21711 176 HIS D C 1
ATOM 7655 O O . HIS D 2 168 ? -11.51166 24.07864 7.24829 1.000 40.42802 176 HIS D O 1
ATOM 7669 N N . ARG D 2 169 ? -10.96949 26.22547 7.65604 1.000 49.50835 177 ARG D N 1
ATOM 7670 C CA . ARG D 2 169 ? -12.36422 26.61052 7.84569 1.000 47.35851 177 ARG D CA 1
ATOM 7671 C C . ARG D 2 169 ? -13.16386 26.40185 6.56429 1.000 46.27296 177 ARG D C 1
ATOM 7672 O O . ARG D 2 169 ? -14.22630 25.76909 6.57706 1.000 43.95082 177 ARG D O 1
ATOM 7693 N N . LYS D 2 170 ? -12.66446 26.92967 5.44200 1.000 47.45424 178 LYS D N 1
ATOM 7694 C CA . LYS D 2 170 ? -13.35737 26.75310 4.16900 1.000 42.98101 178 LYS D CA 1
ATOM 7695 C C . LYS D 2 170 ? -13.57014 25.27608 3.85609 1.000 41.68306 178 LYS D C 1
ATOM 7696 O O . LYS D 2 170 ? -14.65041 24.87941 3.40385 1.000 42.02838 178 LYS D O 1
ATOM 7715 N N . LEU D 2 171 ? -12.55206 24.44519 4.09080 1.000 43.93278 179 LEU D N 1
ATOM 7716 C CA . LEU D 2 171 ? -12.68460 23.01626 3.82395 1.000 39.46775 179 LEU D CA 1
ATOM 7717 C C . LEU D 2 171 ? -13.71174 22.37508 4.75055 1.000 39.81782 179 LEU D C 1
ATOM 7718 O O . LEU D 2 171 ? -14.57501 21.61062 4.30169 1.000 39.90112 179 LEU D O 1
ATOM 7734 N N . ASN D 2 172 ? -13.62638 22.66670 6.05214 1.000 40.95297 180 ASN D N 1
ATOM 7735 C CA . ASN D 2 172 ? -14.54958 22.06295 7.00786 1.000 41.69426 180 ASN D CA 1
ATOM 7736 C C . ASN D 2 172 ? -15.98856 22.48649 6.73229 1.000 46.16791 180 ASN D C 1
ATOM 7737 O O . ASN D 2 172 ? -16.92063 21.68897 6.89246 1.000 46.56424 180 ASN D O 1
ATOM 7748 N N . ARG D 2 173 ? -16.19285 23.73921 6.31839 1.000 45.10486 181 ARG D N 1
ATOM 7749 C CA . ARG D 2 173 ? -17.55065 24.21640 6.07470 1.000 45.84114 181 ARG D CA 1
ATOM 7750 C C . ARG D 2 173 ? -18.15776 23.56296 4.83873 1.000 43.76075 181 ARG D C 1
ATOM 7751 O O . ARG D 2 173 ? -19.34883 23.22953 4.83086 1.000 45.86440 181 ARG D O 1
ATOM 7772 N N . ALA D 2 174 ? -17.36011 23.36659 3.78680 1.000 42.66966 182 ALA D N 1
ATOM 7773 C CA . ALA D 2 174 ? -17.86230 22.66480 2.60995 1.000 42.32269 182 ALA D CA 1
ATOM 7774 C C . ALA D 2 174 ? -18.22987 21.22337 2.94814 1.000 48.32445 182 ALA D C 1
ATOM 7775 O O . ALA D 2 174 ? -19.20953 20.68247 2.42088 1.000 41.98327 182 ALA D O 1
ATOM 7782 N N . GLU D 2 175 ? -17.44850 20.58339 3.82336 1.000 45.53037 183 GLU D N 1
ATOM 7783 C CA . GLU D 2 175 ? -17.76713 19.22773 4.26574 1.000 42.82476 183 GLU D CA 1
ATOM 7784 C C . GLU D 2 175 ? -18.95712 19.22802 5.21916 1.000 47.37819 183 GLU D C 1
ATOM 7785 O O . GLU D 2 175 ? -19.80925 18.33410 5.15674 1.000 45.99907 183 GLU D O 1
ATOM 7797 N N . GLN D 2 176 ? -19.02877 20.21656 6.11414 1.000 51.08672 184 GLN D N 1
ATOM 7798 C CA . GLN D 2 176 ? -20.15719 20.29886 7.03515 1.000 50.69130 184 GLN D CA 1
ATOM 7799 C C . GLN D 2 176 ? -21.45861 20.60636 6.30491 1.000 55.33106 184 GLN D C 1
ATOM 7800 O O . GLN D 2 176 ? -22.52643 20.14257 6.72376 1.000 59.20617 184 GLN D O 1
ATOM 7814 N N . GLU D 2 177 ? -21.39453 21.37592 5.21591 1.000 51.30278 185 GLU D N 1
ATOM 7815 C CA . GLU D 2 177 ? -22.59353 21.63994 4.42610 1.000 54.81285 185 GLU D CA 1
ATOM 7816 C C . GLU D 2 177 ? -23.00204 20.40985 3.62328 1.000 56.68381 185 GLU D C 1
ATOM 7817 O O . GLU D 2 177 ? -24.17537 20.02020 3.61741 1.000 58.06959 185 GLU D O 1
ATOM 7829 N N . TRP D 2 178 ? -22.04367 19.78787 2.93217 1.000 56.30520 186 TRP D N 1
ATOM 7830 C CA . TRP D 2 178 ? -22.34664 18.59542 2.14731 1.000 44.97084 186 TRP D CA 1
ATOM 7831 C C . TRP D 2 178 ? -22.96189 17.50044 3.00640 1.000 49.27614 186 TRP D C 1
ATOM 7832 O O . TRP D 2 178 ? -23.82267 16.75267 2.52953 1.000 54.70074 186 TRP D O 1
ATOM 7853 N N . GLU D 2 179 ? -22.54566 17.38854 4.26892 1.000 51.07601 187 GLU D N 1
ATOM 7854 C CA . GLU D 2 179 ? -23.13705 16.39509 5.15702 1.000 52.92159 187 GLU D CA 1
ATOM 7855 C C . GLU D 2 179 ? -24.53070 16.80307 5.61842 1.000 60.41289 187 GLU D C 1
ATOM 7856 O O . GLU D 2 179 ? -25.38190 15.93527 5.84505 1.000 61.49411 187 GLU D O 1
ATOM 7868 N N . TYR D 2 180 ? -24.78498 18.10662 5.74829 1.000 62.71669 188 TYR D N 1
ATOM 7869 C CA . TYR D 2 180 ? -26.12555 18.57261 6.08982 1.000 61.71079 188 TYR D CA 1
ATOM 7870 C C . TYR D 2 180 ? -27.09942 18.29299 4.95125 1.000 59.32539 188 TYR D C 1
ATOM 7871 O O . TYR D 2 180 ? -28.18027 17.73346 5.16910 1.000 61.84603 188 TYR D O 1
ATOM 7889 N N . ILE D 2 181 ? -26.72824 18.67320 3.72538 1.000 60.95297 189 ILE D N 1
ATOM 7890 C CA . ILE D 2 181 ? -27.54348 18.34078 2.55968 1.000 65.03938 189 ILE D CA 1
ATOM 7891 C C . ILE D 2 181 ? -27.75416 16.83520 2.47801 1.000 66.33621 189 ILE D C 1
ATOM 7892 O O . ILE D 2 181 ? -28.88032 16.35442 2.30486 1.000 73.04121 189 ILE D O 1
ATOM 7908 N N . GLN D 2 182 ? -26.66725 16.06905 2.59429 1.000 63.76176 190 GLN D N 1
ATOM 7909 C CA . GLN D 2 182 ? -26.76407 14.61779 2.49378 1.000 61.41801 190 GLN D CA 1
ATOM 7910 C C . GLN D 2 182 ? -27.81315 14.05761 3.44454 1.000 67.00676 190 GLN D C 1
ATOM 7911 O O . GLN D 2 182 ? -28.53149 13.11318 3.09864 1.000 71.03084 190 GLN D O 1
ATOM 7925 N N . ASN D 2 183 ? -27.91623 14.62231 4.64881 1.000 65.62504 191 ASN D N 1
ATOM 7926 C CA . ASN D 2 183 ? -28.84844 14.11132 5.64567 1.000 71.55183 191 ASN D CA 1
ATOM 7927 C C . ASN D 2 183 ? -30.22517 14.75773 5.56761 1.000 78.11546 191 ASN D C 1
ATOM 7928 O O . ASN D 2 183 ? -31.19911 14.15797 6.03791 1.000 75.66923 191 ASN D O 1
ATOM 7939 N N . GLU D 2 184 ? -30.33970 15.95425 4.98460 1.000 82.47973 192 GLU D N 1
ATOM 7940 C CA . GLU D 2 184 ? -31.66563 16.49078 4.70573 1.000 82.56582 192 GLU D CA 1
ATOM 7941 C C . GLU D 2 184 ? -32.42158 15.62370 3.70661 1.000 82.67312 192 GLU D C 1
ATOM 7942 O O . GLU D 2 184 ? -33.64167 15.76056 3.57762 1.000 94.01732 192 GLU D O 1
ATOM 7954 N N . ILE D 2 185 ? -31.73620 14.73278 3.00108 1.000 86.16847 193 ILE D N 1
ATOM 7955 C CA . ILE D 2 185 ? -32.35533 13.89957 1.98501 1.000 80.98873 193 ILE D CA 1
ATOM 7956 C C . ILE D 2 185 ? -32.76498 12.53972 2.53775 1.000 85.33922 193 ILE D C 1
ATOM 7957 O O . ILE D 2 185 ? -33.82940 12.03121 2.19134 1.000 88.80175 193 ILE D O 1
ATOM 7973 N N . GLN D 2 186 ? -31.94212 11.93729 3.40006 1.000 73.74066 194 GLN D N 1
ATOM 7974 C CA . GLN D 2 186 ? -32.35531 10.69367 4.04418 1.000 76.60777 194 GLN D CA 1
ATOM 7975 C C . GLN D 2 186 ? -33.67445 10.85940 4.79295 1.000 80.32177 194 GLN D C 1
ATOM 7976 O O . GLN D 2 186 ? -34.32835 9.86089 5.11729 1.000 82.37075 194 GLN D O 1
ATOM 7990 N N . LYS D 2 187 ? -34.07107 12.10134 5.08053 1.000 82.56867 195 LYS D N 1
ATOM 7991 C CA . LYS D 2 187 ? -35.38574 12.41021 5.64084 1.000 81.62437 195 LYS D CA 1
ATOM 7992 C C . LYS D 2 187 ? -36.38125 12.41154 4.48359 1.000 84.10949 195 LYS D C 1
ATOM 7993 O O . LYS D 2 187 ? -36.81046 13.45536 3.98511 1.000 90.27591 195 LYS D O 1
ATOM 8012 N N . GLY D 2 188 ? -36.72703 11.20926 4.03104 1.000 100.48457 196 GLY D N 1
ATOM 8013 C CA . GLY D 2 188 ? -37.59858 11.04654 2.88410 1.000 73.01835 196 GLY D CA 1
ATOM 8014 C C . GLY D 2 188 ? -37.43297 9.69481 2.21846 1.000 105.96780 196 GLY D C 1
ATOM 8015 O O . GLY D 2 188 ? -36.74767 8.81746 2.74287 1.000 77.21552 196 GLY D O 1
#

Secondary structure (DSSP, 8-state):
---HHHHHHHHHTTSS-SSEEEEEEETTEEEEEE-TTPPPPTT--EEEEEHHHHHHHHH-/--EEEGGGTEEEEE-B---S-----SEEEE-GGGEETTEE-GGGPEEE---HHHHHHHB--TTPEEEE-EES---EEE----SS-EEEBTTEEEEEE-SSS-HHHHHHHHTSHHHHHHHHHTB--SSSEEB-HHHHHT-EEE---HHHHHHHHHHHHHHHHHHHHHHHHHHHHHHHHHHHHHHH-/---HHHHHHHHHTTSS-SSEEEEEEETTEEEEEE-TTPPPPTT--EEEEEHHHHHHHHH-/--EEEGGGTEEEEEPBP--S-----SEEEE-GGGEETTEE-GGGPEEE---HHHHHHHB--TTPEEEE-SSSS--EEE----SS-EEEBTTEEEEEE-SSS-HHHHHHHHTSHHHHHHHHHTB--SSS--B-HHHHTT-EEE---HHHHHHHHHHHHHHHHHHHHHHHHHHHHHHHHHHHHH--

Solvent-accessible surface area: 26895 Å² total; per-residue (Å²): 110,9,71,68,78,7,0,105,39,5,49,113,64,30,99,11,140,63,70,64,10,25,0,1,50,99,156,45,144,14,18,0,10,19,29,116,184,46,144,57,93,150,101,25,95,63,49,104,32,87,21,99,101,0,70,87,57,32,117,198,183,156,119,33,45,0,32,84,2,13,43,10,20,52,4,6,20,35,55,107,196,40,105,95,31,130,6,2,3,0,41,46,92,7,1,17,116,58,22,11,52,41,154,99,26,88,49,6,127,29,40,133,18,6,14,108,43,12,31,2,80,89,21,3,0,0,1,0,6,64,17,103,110,45,63,6,3,7,3,67,103,46,146,82,52,1,0,1,4,30,48,0,2,1,0,61,37,112,113,80,6,90,7,31,22,0,18,27,28,0,52,22,104,113,0,66,60,52,1,85,72,1,32,131,22,217,128,70,9,70,20,21,57,143,71,0,39,66,5,48,0,18,38,26,88,76,118,110,1,43,147,38,17,92,78,22,57,113,2,26,58,41,17,74,95,46,44,83,153,2,66,108,75,7,90,145,20,63,67,90,6,50,153,57,57,107,8,82,64,64,9,0,86,31,4,46,121,67,32,98,10,136,64,78,66,12,23,0,0,56,85,148,56,136,8,28,0,8,14,28,120,187,45,168,55,111,158,101,18,96,62,49,109,31,84,20,108,100,1,58,100,78,38,109,207,164,150,114,31,47,0,32,81,2,13,41,10,16,50,4,8,24,34,53,107,190,39,100,110,32,122,9,0,2,0,38,51,90,6,4,16,109,60,26,12,53,43,154,96,16,84,41,4,116,24,31,198,14,2,13,128,46,13,42,1,84,92,22,2,0,0,0,0,2,63,14,124,124,27,56,7,3,8,2,75,97,46,134,72,50,1,0,2,5,29,50,0,2,0,0,64,37,125,121,77,6,94,7,33,3,0,23,10,14,0,50,15,105,101,0,67,63,54,0,82,75,2,37,110,24,201,137,93,13,71,16,21,55,148,69,0,41,74,4,50,0,13,43,22,88,74,118,97,1,43,127,26,18,92,68,24,52,144,4,35,34,60,15,71,111,52,43,80,160,2,67,108,74,8,92,142,20,71,84,84,12,80,140,64

Radius of gyration: 31.72 Å; Cα contacts (8 Å, |Δi|>4): 805; chains: 4; bounding box: 84×72×82 Å

InterPro domains:
  IPR056220 Paratox-like [PF24313] (1-59)
  IPR056220 Paratox-like [cd19959] (2-43)

Organism: Streptococcus pyogenes serotype M3 (strain ATCC BAA-595 / MGAS315) (NCBI:txid198466)

B-factor: mean 68.01, std 20.61, range [28.74, 177.95]

Foldseek 3Di:
DDALVVLVVCVVVVQDDDFKWKFWDDPRHTDDTDGDPDDDDPPTDIDIGGSVVNNVSNVD/DAWDQLLVFWDKDAWAADDPDFDQDFEWEFEPVQQDQLAGVRVPTGGGDDDPVVLVVFWDDFQKWKFQQKFQDTGIHGDHDDPTTYGYHRRIMIIGGHDQDTSVLLRVCCVDPVNVVQQVVQFPDDRMGRGHPVSNRRDIDDGDDPVVNVVVVVVVVVVSVVVVVVVVVVVVVVVVVVVVVVVVD/DDALVNLVVCVVVVQDDDQKWKFWDDPNHTDDTDGPPDDDDPPTDIDIGGSVVVNVSNVD/DDWDFQLVFWDKDAWAADDPPFDQDFEWEFEPVQQDQLAGVVVPTGHGDDDPVVLVVFWDDFQKWKWQQKFQDTGIHGDHDDPGTYGYHRRIMIIGGHDQDTSVNVVVQCVDPVNVVQQVVQFPDDRIGHGDPVSNRRDIDDGDDPVVNVVVVVVVVVVSVVVVVVVVVVVVVVVVVVVVVVVD

Nearest PDB structures (foldseek):
  8vsr-assembly1_D  TM=1.005E+00  e=1.190E-36  Streptococcus pyogenes MGAS315
  7vs4-assembly1_C  TM=8.641E-01  e=3.145E-09  Aquipseudomonas alcaligenes
  7vru-assembly1_C  TM=8.670E-01  e=4.494E-09  Aquipseudomonas alcaligenes
  1yf2-assembly2_B  TM=7.181E-01  e=1.138E-06  Methanocaldococcus jannaschii DSM 2661
  2y7h-assembly1_A  TM=7.513E-01  e=2.779E-06  Escherichia coli

Sequence (489 aa):
MLYIDEFKEAIDKGYILGDTVAIVRKNGKIFDYVLPHEKVRDDEVVTVERVEEVMVELDKREKVTLGTVVDCFKGKAVSSKVVPGDVGLINLSDMGTLGIQYHQLRTFQMDRRQLLRYLLEDGDVLIASKGTLKKVCVFHKQNRDVVASSNITVLRPQKLLRGYYIKFFLDSPIGQALLDAADHGKDVINLSTKELLDIPIPVIPLVKQDYLINHYLRGLTDYHRKLNRAEQEWEYIQNEIQKGLMLYIDEFKEAIDKGYILGDTVAIVRKNGKIFDYVLPHEKVRDDEVVTVERVEEVMVELDKREKVTLGTVVDCFKGKAVSSKVVPGDVGLINLSDMGTLGIQYHQLRTFQMDRRQLLRYLLEDGDVLIASKGTLKKVCVFHKQNRDVVASSNITVLRPQKLLRGYYIKFFLDSPIGQALLDAADHGKDVINLSTKELLDIPIPVIPLVKQDYLINHYLRGLTDYHRKLNRAEQEWEYIQNEIQKG